Protein AF-A0A2N5SET5-F1 (afdb_monomer_lite)

Sequence (594 aa):
MPVSIKLNSRSKPVKSSQVTLEKFSSFDQVCVKDIHGFIQSTYRLHPSRQRLTTSDKKVLDDPKKTLSDYGLEETDEIVFKDLGPQISWRMVFLIEYFGPLLIHPLFYLSNPISNLVYGGPVAHSRVQTLAFGMVMIHFLKREIETIFVHRFSNATMPFRNIFKNSFHYWVLSGLLLAGPIYGHASSALKTQGSLLDSSLWLYSWSAVWAYAEVSNLLVHLHLRSLRPAGSKKRSLPIGGYGFSLVACPNYTFETLAWVSYTAMVGFHWSGCLFSAISFIQMAIWSAKKLKNYRVEFNSQFHSPNTLPSVVVTSRIPPSSSARPPPSSARQSSFSKSTFIHSLPRLTKTSNMASAFSSHNPTAHLKAQPDHEEHGCCGGHGGPPNVELPEPTPLDELITIHNLSIDPESQKVSLSSKVPSNQKPTDQKLLQDTLAIINDLSQYLVRAPFPHCPPPPQMIQNNPRSAQINAMKEEGNAAFKANDFNKAIDLYTVAANAASTRPLFEPSIWIREELSVILCNRAAAYSSAKMWVEALCDAEVVIQFKRNWSKGHFRKAKALQGLGRIDEAKDAALLGLEFEPDNADLQAAYRELQA

pLDDT: mean 78.46, std 22.67, range [22.64, 98.62]

Structure (mmCIF, N/CA/C/O backbone):
data_AF-A0A2N5SET5-F1
#
_entry.id   AF-A0A2N5SET5-F1
#
loop_
_atom_site.group_PDB
_atom_site.id
_atom_site.type_symbol
_atom_site.label_atom_id
_atom_site.label_alt_id
_atom_site.label_comp_id
_atom_site.label_asym_id
_atom_site.label_entity_id
_atom_site.label_seq_id
_atom_site.pdbx_PDB_ins_code
_atom_site.Cartn_x
_atom_site.Cartn_y
_atom_site.Cartn_z
_atom_site.occupancy
_atom_site.B_iso_or_equiv
_atom_site.auth_seq_id
_atom_site.auth_comp_id
_atom_site.auth_asym_id
_atom_site.auth_atom_id
_atom_site.pdbx_PDB_model_num
ATOM 1 N N . MET A 1 1 ? -43.097 18.875 15.665 1.00 59.66 1 MET A N 1
ATOM 2 C CA . MET A 1 1 ? -42.916 20.112 14.873 1.00 59.66 1 MET A CA 1
ATOM 3 C C . MET A 1 1 ? -41.839 19.840 13.832 1.00 59.66 1 MET A C 1
ATOM 5 O O . MET A 1 1 ? -41.012 18.977 14.109 1.00 59.66 1 MET A O 1
ATOM 9 N N . PRO A 1 2 ? -41.874 20.463 12.641 1.00 73.88 2 PRO A N 1
ATOM 10 C CA . PRO A 1 2 ? -40.786 20.324 11.675 1.00 73.88 2 PRO A CA 1
ATOM 11 C C . PRO A 1 2 ? -39.491 20.896 12.267 1.00 73.88 2 PRO A C 1
ATOM 13 O O . PRO A 1 2 ? -39.539 21.886 12.992 1.00 73.88 2 PRO A O 1
ATOM 16 N N . VAL A 1 3 ? -38.352 20.268 11.974 1.00 81.62 3 VAL A N 1
ATOM 17 C CA . VAL A 1 3 ? -37.048 20.681 12.519 1.00 81.62 3 VAL A CA 1
ATOM 18 C C . VAL A 1 3 ? -36.538 21.915 11.776 1.00 81.62 3 VAL A C 1
ATOM 20 O O . VAL A 1 3 ? -36.511 21.916 10.542 1.00 81.62 3 VAL A O 1
ATOM 23 N N . SER A 1 4 ? -36.089 22.943 12.498 1.00 82.44 4 SER A N 1
ATOM 24 C CA . SER A 1 4 ? -35.507 24.153 11.904 1.00 82.44 4 SER A CA 1
ATOM 25 C C . SER A 1 4 ? -34.022 24.288 12.239 1.00 82.44 4 SER A C 1
ATOM 27 O O . SER A 1 4 ? -33.629 24.207 13.392 1.00 82.44 4 SER A O 1
ATOM 29 N N . ILE A 1 5 ? -33.188 24.555 11.232 1.00 85.44 5 ILE A N 1
ATOM 30 C CA . ILE A 1 5 ? -31.725 24.634 11.360 1.00 85.44 5 ILE A CA 1
ATOM 31 C C . ILE A 1 5 ? -31.230 25.983 10.845 1.00 85.44 5 ILE A C 1
ATOM 33 O O . ILE A 1 5 ? -31.633 26.427 9.770 1.00 85.44 5 ILE A O 1
ATOM 37 N N . LYS A 1 6 ? -30.307 26.636 11.554 1.00 88.31 6 LYS A N 1
ATOM 38 C CA . LYS A 1 6 ? -29.672 27.868 11.062 1.00 88.31 6 LYS A CA 1
ATOM 39 C C . LYS A 1 6 ? -28.534 27.541 10.095 1.00 88.31 6 LYS A C 1
ATOM 41 O O . LYS A 1 6 ? -27.492 27.026 10.496 1.00 88.31 6 LYS A O 1
ATOM 46 N N . LEU A 1 7 ? -28.708 27.878 8.816 1.00 88.75 7 LEU A N 1
ATOM 47 C CA . LEU A 1 7 ? -27.670 27.739 7.795 1.00 88.75 7 LEU A CA 1
ATOM 48 C C . LEU A 1 7 ? -27.039 29.104 7.503 1.00 88.75 7 LEU A C 1
ATOM 50 O O . LEU A 1 7 ? -27.682 29.989 6.940 1.00 88.75 7 LEU A O 1
ATOM 54 N N . ASN A 1 8 ? -25.761 29.266 7.834 1.00 89.88 8 ASN A N 1
ATOM 55 C CA . ASN A 1 8 ? -24.993 30.479 7.582 1.00 89.88 8 ASN A CA 1
ATOM 56 C C . ASN A 1 8 ? -24.102 30.305 6.340 1.00 89.88 8 ASN A C 1
ATOM 58 O O . ASN A 1 8 ? -23.149 29.527 6.334 1.00 89.88 8 ASN A O 1
ATOM 62 N N . SER A 1 9 ? -24.400 31.012 5.254 1.00 88.06 9 SER A N 1
ATOM 63 C CA . SER A 1 9 ? -23.671 30.880 3.994 1.00 88.06 9 SER A CA 1
ATOM 64 C C . SER A 1 9 ? -22.531 31.889 3.868 1.00 88.06 9 SER A C 1
ATOM 66 O O . SER A 1 9 ? -22.730 33.098 3.947 1.00 88.06 9 SER A O 1
ATOM 68 N N . ARG A 1 10 ? -21.329 31.395 3.552 1.00 85.50 10 ARG A N 1
ATOM 69 C CA . ARG A 1 10 ? -20.157 32.218 3.200 1.00 85.50 10 ARG A CA 1
ATOM 70 C C . ARG A 1 10 ? -19.956 32.371 1.692 1.00 85.50 10 ARG A C 1
ATOM 72 O O . ARG A 1 10 ? -18.922 32.882 1.261 1.00 85.50 10 ARG A O 1
ATOM 79 N N . SER A 1 11 ? -20.855 31.849 0.857 1.00 83.75 11 SER A N 1
ATOM 80 C CA . SER A 1 11 ? -20.652 31.804 -0.597 1.00 83.75 11 SER A CA 1
ATOM 81 C C . SER A 1 11 ? -21.970 31.903 -1.358 1.00 83.75 11 SER A C 1
ATOM 83 O O . SER A 1 11 ? -22.915 31.170 -1.085 1.00 83.75 11 SER A O 1
ATOM 85 N N . LYS A 1 12 ? -22.017 32.777 -2.369 1.00 78.56 12 LYS A N 1
ATOM 86 C CA . LYS A 1 12 ? -23.136 32.821 -3.322 1.00 78.56 12 LYS A CA 1
ATOM 87 C C . LYS A 1 12 ? -23.170 31.512 -4.134 1.00 78.56 12 LYS A C 1
ATOM 89 O O . LYS A 1 12 ? -22.098 30.969 -4.401 1.00 78.56 12 LYS A O 1
ATOM 94 N N . PRO A 1 13 ? -24.349 31.009 -4.551 1.00 78.75 13 PRO A N 1
ATOM 95 C CA . PRO A 1 13 ? -25.681 31.632 -4.495 1.00 78.75 13 PRO A CA 1
ATOM 96 C C . PRO A 1 13 ? -26.489 31.375 -3.208 1.00 78.75 13 PRO A C 1
ATOM 98 O O . PRO A 1 13 ? -27.578 31.929 -3.069 1.00 78.75 13 PRO A O 1
ATOM 101 N N . VAL A 1 14 ? -25.993 30.555 -2.277 1.00 82.25 14 VAL A N 1
ATOM 102 C CA . VAL A 1 14 ? -26.731 30.200 -1.052 1.00 82.25 14 VAL A CA 1
ATOM 103 C C . VAL A 1 14 ? -26.799 31.414 -0.123 1.00 82.25 14 VAL A C 1
ATOM 105 O O . VAL A 1 14 ? -25.776 32.055 0.126 1.00 82.25 14 VAL A O 1
ATOM 108 N N . LYS A 1 15 ? -27.991 31.740 0.387 1.00 82.81 15 LYS A N 1
ATOM 109 C CA . LYS A 1 15 ? -28.208 32.835 1.348 1.00 82.81 15 LYS A CA 1
ATOM 110 C C . LYS A 1 15 ? -28.320 32.269 2.763 1.00 82.81 15 LYS A C 1
ATOM 112 O O . LYS A 1 15 ? -28.909 31.205 2.942 1.00 82.81 15 LYS A O 1
ATOM 117 N N . SER A 1 16 ? -27.782 32.984 3.752 1.00 84.19 16 SER A N 1
ATOM 118 C CA . SER A 1 16 ? -27.970 32.619 5.159 1.00 84.19 16 SER A CA 1
ATOM 119 C C . SER A 1 16 ? -29.455 32.678 5.510 1.00 84.19 16 SER A C 1
ATOM 121 O O . SER A 1 16 ? -30.106 33.686 5.239 1.00 84.19 16 SER A O 1
ATOM 123 N N . SER A 1 17 ? -30.004 31.584 6.029 1.00 81.88 17 SER A N 1
ATOM 124 C CA . SER A 1 17 ? -31.436 31.451 6.315 1.00 81.88 17 SER A CA 1
ATOM 125 C C . SER A 1 17 ? -31.704 30.32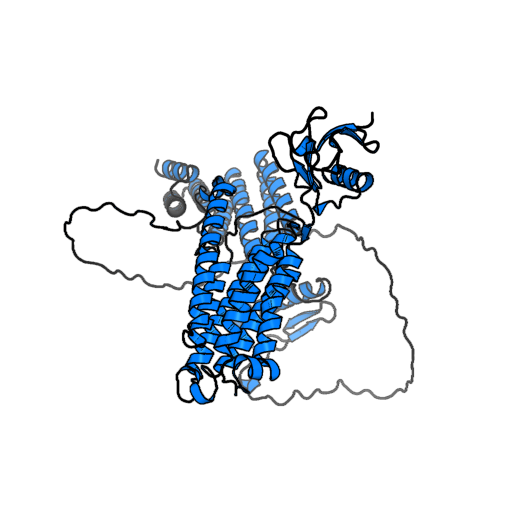4 7.312 1.00 81.88 17 SER A C 1
ATOM 127 O O . SER A 1 17 ? -30.873 29.431 7.499 1.00 81.88 17 SER A O 1
ATOM 129 N N . GLN A 1 18 ? -32.868 30.376 7.960 1.00 79.44 18 GLN A N 1
ATOM 130 C CA . GLN A 1 18 ? -33.381 29.266 8.755 1.00 79.44 18 GLN A CA 1
ATOM 131 C C . GLN A 1 18 ? -34.012 28.245 7.802 1.00 79.44 18 GLN A C 1
ATOM 133 O O . GLN A 1 18 ? -34.933 28.559 7.051 1.00 79.44 18 GLN A O 1
ATOM 138 N N . VAL A 1 19 ? -33.452 27.042 7.785 1.00 81.81 19 VAL A N 1
ATOM 139 C CA . VAL A 1 19 ? -33.847 25.933 6.922 1.00 81.81 19 VAL A CA 1
ATOM 140 C C . VAL A 1 19 ? -34.796 25.035 7.696 1.00 81.81 19 VAL A C 1
ATOM 142 O O . VAL A 1 19 ? -34.408 24.463 8.709 1.00 81.81 19 VAL A O 1
ATOM 145 N N . THR A 1 20 ? -36.020 24.884 7.204 1.00 81.19 20 THR A N 1
ATOM 146 C CA . THR A 1 20 ? -37.018 23.997 7.807 1.00 81.19 20 THR A CA 1
ATOM 147 C C . THR A 1 20 ? -37.046 22.674 7.055 1.00 81.19 20 THR A C 1
ATOM 149 O O . THR A 1 20 ? -37.269 22.640 5.845 1.00 81.19 20 THR A O 1
ATOM 152 N N . LEU A 1 21 ? -36.796 21.575 7.764 1.00 81.19 21 LEU A N 1
ATOM 153 C CA . LEU A 1 21 ? -36.813 20.223 7.222 1.00 81.19 21 LEU A CA 1
ATOM 154 C C . LEU A 1 21 ? -38.114 19.527 7.633 1.00 81.19 21 LEU A C 1
ATOM 156 O O . LEU A 1 21 ? -38.205 18.898 8.684 1.00 81.19 21 LEU A O 1
ATOM 160 N N . GLU A 1 22 ? -39.123 19.612 6.768 1.00 77.81 22 GLU A N 1
ATOM 161 C CA . GLU A 1 22 ? -40.480 19.098 7.026 1.00 77.81 22 GLU A CA 1
ATOM 162 C C . GLU A 1 22 ? -40.551 17.573 7.209 1.00 77.81 22 GLU A C 1
ATOM 164 O O . GLU A 1 22 ? -41.497 17.057 7.796 1.00 77.81 22 GLU A O 1
ATOM 169 N N . LYS A 1 23 ? -39.543 16.840 6.720 1.00 78.75 23 LYS A N 1
ATOM 170 C CA . LYS A 1 23 ? -39.494 15.370 6.768 1.00 78.75 23 LYS A CA 1
ATOM 171 C C . LYS A 1 23 ? -39.130 14.781 8.132 1.00 78.75 23 LYS A C 1
ATOM 173 O O . LYS A 1 23 ? -39.263 13.571 8.290 1.00 78.75 23 LYS A O 1
ATOM 178 N N . PHE A 1 24 ? -38.656 15.583 9.082 1.00 81.38 24 PHE A N 1
ATOM 179 C CA . PHE A 1 24 ? -38.140 15.080 10.356 1.00 81.38 24 PHE A CA 1
ATOM 180 C C . PHE A 1 24 ? -38.952 15.616 11.529 1.00 81.38 24 PHE A C 1
ATOM 182 O O . PHE A 1 24 ? -39.345 16.782 11.551 1.00 81.38 24 PHE A O 1
ATOM 189 N N . SER A 1 25 ? -39.196 14.743 12.506 1.00 75.75 25 SER A N 1
ATOM 190 C CA . SER A 1 25 ? -39.949 15.048 13.726 1.00 75.75 25 SER A CA 1
ATOM 191 C C . SER A 1 25 ? -39.055 15.355 14.932 1.00 75.75 25 SER A C 1
ATOM 193 O O . SER A 1 25 ? -39.554 15.899 15.914 1.00 75.75 25 SER A O 1
ATOM 195 N N . SER A 1 26 ? -37.757 15.036 14.853 1.00 80.62 26 SER A N 1
ATOM 196 C CA . SER A 1 26 ? -36.732 15.360 15.855 1.00 80.62 26 SER A CA 1
ATOM 197 C C . SER A 1 26 ? -35.397 15.707 15.185 1.00 80.62 26 SER A C 1
ATOM 199 O O . SER A 1 26 ? -35.046 15.116 14.159 1.00 80.62 26 SER A O 1
ATOM 201 N N . PHE A 1 27 ? -34.647 16.640 15.781 1.00 82.19 27 PHE A N 1
ATOM 202 C CA . PHE A 1 27 ? -33.316 17.062 15.329 1.00 82.19 27 PHE A CA 1
ATOM 203 C C . PHE A 1 27 ? -32.313 15.897 15.293 1.00 82.19 27 PHE A C 1
ATOM 205 O O . PHE A 1 27 ? -31.520 15.796 14.357 1.00 82.19 27 PHE A O 1
ATOM 212 N N . ASP A 1 28 ? -32.435 14.946 16.225 1.00 81.94 28 ASP A N 1
ATOM 213 C CA . ASP A 1 28 ? -31.559 13.769 16.324 1.00 81.94 28 ASP A CA 1
ATOM 214 C C . ASP A 1 28 ? -31.642 12.829 15.116 1.00 81.94 28 ASP A C 1
ATOM 216 O O . ASP A 1 28 ? -30.771 11.988 14.912 1.00 81.94 28 ASP A O 1
ATOM 220 N N . GLN A 1 29 ? -32.685 12.958 14.295 1.00 84.06 29 GLN A N 1
ATOM 221 C CA . GLN A 1 29 ? -32.872 12.140 13.096 1.00 84.06 29 GLN A CA 1
ATOM 222 C C . GLN A 1 29 ? -32.186 12.735 11.860 1.00 84.06 29 GLN A C 1
ATOM 224 O O . GLN A 1 29 ? -32.004 12.035 10.860 1.00 84.06 29 GLN A O 1
ATOM 229 N N . VAL A 1 30 ? -31.817 14.019 11.903 1.00 87.31 30 VAL A N 1
ATOM 230 C CA . VAL A 1 30 ? -31.273 14.727 10.744 1.00 87.31 30 VAL A CA 1
ATOM 231 C C . VAL A 1 30 ? -29.824 14.317 10.529 1.00 87.31 30 VAL A C 1
ATOM 233 O O . VAL A 1 30 ? -28.964 14.521 11.387 1.00 87.31 30 VAL A O 1
ATOM 236 N N . CYS A 1 31 ? -29.530 13.770 9.351 1.00 90.31 31 CYS A N 1
ATOM 237 C CA . CYS A 1 31 ? -28.175 13.418 8.951 1.00 90.31 31 CYS A CA 1
ATOM 238 C C . CYS A 1 31 ? -27.548 14.516 8.085 1.00 90.31 31 CYS A C 1
ATOM 240 O O . CYS A 1 31 ? -28.224 15.284 7.397 1.00 90.31 31 CYS A O 1
ATOM 242 N N . VAL A 1 32 ? -26.215 14.528 8.011 1.00 88.56 32 VAL A N 1
ATOM 243 C CA . VAL A 1 32 ? -25.470 15.474 7.157 1.00 88.56 32 VAL A CA 1
ATOM 244 C C . VAL A 1 32 ? -25.890 15.375 5.678 1.00 88.56 32 VAL A C 1
ATOM 246 O O . VAL A 1 32 ? -25.963 16.389 4.978 1.00 88.56 32 VAL A O 1
ATOM 249 N N . LYS A 1 33 ? -26.223 14.170 5.184 1.00 89.44 33 LYS A N 1
ATOM 250 C CA . LYS A 1 33 ? -26.731 13.967 3.811 1.00 89.44 33 LYS A CA 1
ATOM 251 C C . LYS A 1 33 ? -28.024 14.739 3.524 1.00 89.44 33 LYS A C 1
ATOM 253 O O . LYS A 1 33 ? -28.243 15.123 2.377 1.00 89.44 33 LYS A O 1
ATOM 258 N N . ASP A 1 34 ? -28.863 14.960 4.533 1.00 90.31 34 ASP A N 1
ATOM 259 C CA . ASP A 1 34 ? -30.185 15.557 4.354 1.00 90.31 34 ASP A CA 1
ATOM 260 C C . ASP A 1 34 ? -30.054 17.067 4.127 1.00 90.31 34 ASP A C 1
ATOM 262 O O . ASP A 1 34 ? -30.699 17.618 3.235 1.00 90.31 34 ASP A O 1
ATOM 266 N N . ILE A 1 35 ? -29.107 17.714 4.820 1.00 89.00 35 ILE A N 1
ATOM 267 C CA . ILE A 1 35 ? -28.719 19.109 4.552 1.00 89.00 35 ILE A CA 1
ATOM 268 C C . ILE A 1 35 ? -28.143 19.244 3.141 1.00 89.00 35 ILE A C 1
ATOM 270 O O . ILE A 1 35 ? -28.504 20.161 2.400 1.00 89.00 35 ILE A O 1
ATOM 274 N N . HIS A 1 36 ? -27.269 18.318 2.739 1.00 90.38 36 HIS A N 1
ATOM 275 C CA . HIS A 1 36 ? -26.720 18.324 1.384 1.00 90.38 36 HIS A CA 1
ATOM 276 C C . HIS A 1 36 ? -27.806 18.182 0.312 1.00 90.38 36 HIS A C 1
ATOM 278 O O . HIS A 1 36 ? -27.766 18.888 -0.703 1.00 90.38 36 HIS A O 1
ATOM 284 N N . GLY A 1 37 ? -28.779 17.299 0.556 1.00 89.50 37 GLY A N 1
ATOM 285 C CA . GLY A 1 37 ? -29.947 17.097 -0.294 1.00 89.50 37 GLY A CA 1
ATOM 286 C C . GLY A 1 37 ? -30.807 18.353 -0.402 1.00 89.50 37 GLY A C 1
ATOM 287 O O . GLY A 1 37 ? -31.140 18.755 -1.514 1.00 89.50 37 GLY A O 1
ATOM 288 N N . PHE A 1 38 ? -31.077 19.027 0.720 1.00 89.75 38 PHE A N 1
ATOM 289 C CA . PHE A 1 38 ? -31.809 20.295 0.738 1.00 89.75 38 PHE A CA 1
ATOM 290 C C . PHE A 1 38 ? -31.108 21.379 -0.094 1.00 89.75 38 PHE A C 1
ATOM 292 O O . PHE A 1 38 ? -31.720 22.022 -0.947 1.00 89.75 38 PHE A O 1
ATOM 299 N N . ILE A 1 39 ? -29.800 21.574 0.100 1.00 89.88 39 ILE A N 1
ATOM 300 C CA . ILE A 1 39 ? -29.045 22.583 -0.659 1.00 89.88 39 ILE A CA 1
ATOM 301 C C . ILE A 1 39 ? -29.024 22.227 -2.153 1.00 89.88 39 ILE A C 1
ATOM 303 O O . ILE A 1 39 ? -29.107 23.116 -3.006 1.00 89.88 39 ILE A O 1
ATOM 307 N N . GLN A 1 40 ? -28.951 20.936 -2.485 1.00 91.62 40 GLN A N 1
ATOM 308 C CA . GLN A 1 40 ? -29.001 20.468 -3.866 1.00 91.62 40 GLN A CA 1
ATOM 309 C C . GLN A 1 40 ? -30.360 20.741 -4.517 1.00 91.62 40 GLN A C 1
ATOM 311 O O . GLN A 1 40 ? -30.381 21.249 -5.637 1.00 91.62 40 GLN A O 1
ATOM 316 N N . SER A 1 41 ? -31.477 20.445 -3.847 1.00 89.44 41 SER A N 1
ATOM 317 C CA . SER A 1 41 ? -32.817 20.683 -4.398 1.00 89.44 41 SER A CA 1
ATOM 318 C C . SER A 1 41 ? -33.126 22.171 -4.542 1.00 89.44 41 SER A C 1
ATOM 320 O O . SER A 1 41 ? -33.662 22.591 -5.564 1.00 89.44 41 SER A O 1
ATOM 322 N N . THR A 1 42 ? -32.739 22.978 -3.552 1.00 89.31 42 THR A N 1
ATOM 323 C CA . THR A 1 42 ? -33.092 24.403 -3.486 1.00 89.31 42 THR A CA 1
ATOM 324 C C . THR A 1 42 ? -32.193 25.267 -4.369 1.00 89.31 42 THR A C 1
ATOM 326 O O . THR A 1 42 ? -32.676 26.139 -5.087 1.00 89.31 42 THR A O 1
ATOM 329 N N . TYR A 1 43 ? -30.878 25.022 -4.358 1.00 88.75 43 TYR A N 1
ATOM 330 C CA . TYR A 1 43 ? -29.892 25.870 -5.045 1.00 88.75 43 TYR A CA 1
ATOM 331 C C . TYR A 1 43 ? -29.241 25.206 -6.263 1.00 88.75 43 TYR A C 1
ATOM 333 O O . TYR A 1 43 ? -28.350 25.799 -6.873 1.00 88.75 43 TYR A O 1
ATOM 341 N N . ARG A 1 44 ? -29.652 23.980 -6.628 1.00 89.06 44 ARG A N 1
ATOM 342 C CA . ARG A 1 44 ? -29.082 23.189 -7.740 1.00 89.06 44 ARG A CA 1
ATOM 343 C C . ARG A 1 44 ? -27.564 22.990 -7.630 1.00 89.06 44 ARG A C 1
ATOM 345 O O . ARG A 1 44 ? -26.860 22.859 -8.631 1.00 89.06 44 ARG A O 1
ATOM 352 N N . LEU A 1 45 ? -27.040 22.963 -6.404 1.00 89.56 45 LEU A N 1
ATOM 353 C CA . LEU A 1 45 ? -25.618 22.758 -6.132 1.00 89.56 45 LEU A CA 1
ATOM 354 C C . LEU A 1 45 ? -25.339 21.289 -5.840 1.00 89.56 45 LEU A C 1
ATOM 356 O O . LEU A 1 45 ? -25.845 20.732 -4.873 1.00 89.56 45 LEU A O 1
ATOM 360 N N . HIS A 1 46 ? -24.487 20.663 -6.648 1.00 88.31 46 HIS A N 1
ATOM 361 C CA . HIS A 1 46 ? -24.115 19.264 -6.447 1.00 88.31 46 HIS A CA 1
ATOM 362 C C . HIS A 1 46 ? -23.419 19.050 -5.081 1.00 88.31 46 HIS A C 1
ATOM 364 O O . HIS A 1 46 ? -22.538 19.849 -4.747 1.00 88.31 46 HIS A O 1
ATOM 370 N N . PRO A 1 47 ? -23.721 17.974 -4.321 1.00 88.00 47 PRO A N 1
ATOM 371 C CA . PRO A 1 47 ? -23.181 17.737 -2.977 1.00 88.00 47 PRO A CA 1
ATOM 372 C C . PRO A 1 47 ? -21.657 17.804 -2.875 1.00 88.00 47 PRO A C 1
ATOM 374 O O . PRO A 1 47 ? -21.126 18.324 -1.903 1.00 88.00 47 PRO A O 1
ATOM 377 N N . SER A 1 48 ? -20.932 17.366 -3.908 1.00 85.69 48 SER A N 1
ATOM 378 C CA . SER A 1 48 ? -19.462 17.437 -3.923 1.00 85.69 48 SER A CA 1
ATOM 379 C C . SER A 1 48 ? -18.903 18.861 -3.823 1.00 85.69 48 SER A C 1
ATOM 381 O O . SER A 1 48 ? -17.788 19.037 -3.342 1.00 85.69 48 SER A O 1
ATOM 383 N N . ARG A 1 49 ? -19.655 19.882 -4.254 1.00 89.56 49 ARG A N 1
ATOM 384 C CA . ARG A 1 49 ? -19.258 21.296 -4.158 1.00 89.56 49 ARG A CA 1
ATOM 385 C C . ARG A 1 49 ? -19.529 21.900 -2.787 1.00 89.56 49 ARG A C 1
ATOM 387 O O . ARG A 1 49 ? -19.036 22.982 -2.486 1.00 89.56 49 ARG A O 1
ATOM 394 N N . GLN A 1 50 ? -20.341 21.233 -1.982 1.00 90.75 50 GLN A N 1
ATOM 395 C CA . GLN A 1 50 ? -20.842 21.766 -0.734 1.00 90.75 50 GLN A CA 1
ATOM 396 C C . GLN A 1 50 ? -19.891 21.391 0.403 1.00 90.75 50 GLN A C 1
ATOM 398 O O . GLN A 1 50 ? -19.585 20.218 0.606 1.00 90.75 50 GLN A O 1
ATOM 403 N N . ARG A 1 51 ? -19.439 22.378 1.177 1.00 89.94 51 ARG A N 1
ATOM 404 C CA . ARG A 1 51 ? -18.710 22.141 2.425 1.00 89.94 51 ARG A CA 1
ATOM 405 C C . ARG A 1 51 ? -19.512 22.678 3.596 1.00 89.94 51 ARG A C 1
ATOM 407 O O . ARG A 1 51 ? -19.770 23.878 3.652 1.00 89.94 51 ARG A O 1
ATOM 414 N N . LEU A 1 52 ? -19.842 21.785 4.522 1.00 90.38 52 LEU A N 1
ATOM 415 C CA . LEU A 1 52 ? -20.534 22.103 5.763 1.00 90.38 52 LEU A CA 1
ATOM 416 C C . LEU A 1 52 ? -19.546 22.037 6.930 1.00 90.38 52 LEU A C 1
ATOM 418 O O . LEU A 1 52 ? -18.757 21.093 7.050 1.00 90.38 52 LEU A O 1
ATOM 422 N N . THR A 1 53 ? -19.555 23.068 7.765 1.00 91.56 53 THR A N 1
ATOM 423 C CA . THR A 1 53 ? -18.716 23.161 8.963 1.00 91.56 53 THR A CA 1
ATOM 424 C C . THR A 1 53 ? -19.513 23.707 10.131 1.00 91.56 53 THR A C 1
ATOM 426 O O . THR A 1 53 ? -20.388 24.539 9.925 1.00 91.56 53 THR A O 1
ATOM 429 N N . THR A 1 54 ? -19.163 23.311 11.348 1.00 88.88 54 THR A N 1
ATOM 430 C CA . THR A 1 54 ? -19.647 23.981 12.561 1.00 88.88 54 THR A CA 1
ATOM 431 C C . THR A 1 54 ? -19.033 25.380 12.691 1.00 88.88 54 THR A C 1
ATOM 433 O O . THR A 1 54 ? -18.063 25.714 11.992 1.00 88.88 54 THR A O 1
ATOM 436 N N . SER A 1 55 ? -19.557 26.189 13.612 1.00 83.50 55 SER A N 1
ATOM 437 C CA . SER A 1 55 ? -18.991 27.489 14.007 1.00 83.50 55 SER A CA 1
ATOM 438 C C . SER A 1 55 ? -17.489 27.403 14.327 1.00 83.50 55 SER A C 1
ATOM 440 O O . SER A 1 55 ? -16.701 28.221 13.842 1.00 83.50 55 SER A O 1
ATOM 442 N N . ASP A 1 56 ? -17.068 26.323 14.994 1.00 83.06 56 ASP A N 1
ATOM 443 C CA . ASP A 1 56 ? -15.669 26.024 15.351 1.00 83.06 56 ASP A CA 1
ATOM 444 C C . ASP A 1 56 ? -14.819 25.485 14.189 1.00 83.06 56 ASP A C 1
ATOM 446 O O . ASP A 1 56 ? -13.696 25.015 14.375 1.00 83.06 56 ASP A O 1
ATOM 450 N N . LYS A 1 57 ? -15.336 25.538 12.956 1.00 82.62 57 LYS A N 1
ATOM 451 C CA . LYS A 1 57 ? -14.683 25.053 11.727 1.00 82.62 57 LYS A CA 1
ATOM 452 C C . LYS A 1 57 ? -14.470 23.531 11.685 1.00 82.62 57 LYS A C 1
ATOM 454 O O . LYS A 1 57 ? -13.746 23.054 10.801 1.00 82.62 57 LYS A O 1
ATOM 459 N N . LYS A 1 58 ? -15.117 22.755 12.563 1.00 86.56 58 LYS A N 1
ATOM 460 C CA . LYS A 1 58 ? -15.149 21.286 12.472 1.00 86.56 58 LYS A CA 1
ATOM 461 C C . LYS A 1 58 ? -15.949 20.895 11.230 1.00 86.56 58 LYS A C 1
ATOM 463 O O . LYS A 1 58 ? -17.027 21.429 10.991 1.00 86.56 58 LYS A O 1
ATOM 468 N N . VAL A 1 59 ? -15.399 20.018 10.394 1.00 85.88 59 VAL A N 1
ATOM 469 C CA . VAL A 1 59 ? -16.035 19.617 9.127 1.00 85.88 59 VAL A CA 1
ATOM 470 C C . VAL A 1 59 ? -17.063 18.519 9.387 1.00 85.88 59 VAL A C 1
ATOM 472 O O . VAL A 1 59 ? -16.755 17.555 10.082 1.00 85.88 59 VAL A O 1
ATOM 475 N N . LEU A 1 60 ? -18.252 18.662 8.798 1.00 86.25 60 LEU A N 1
ATOM 476 C CA . LEU A 1 60 ? -19.289 17.630 8.782 1.00 86.25 60 LEU A CA 1
ATOM 477 C C . LEU A 1 60 ? -19.049 16.730 7.561 1.00 86.25 60 LEU A C 1
ATOM 479 O O . LEU A 1 60 ? -19.402 17.078 6.436 1.00 86.25 60 LEU A O 1
ATOM 483 N N . ASP A 1 61 ? -18.331 15.629 7.760 1.00 79.19 61 ASP A N 1
ATOM 484 C CA . ASP A 1 61 ? -17.714 14.829 6.695 1.00 79.19 61 ASP A CA 1
ATOM 485 C C . ASP A 1 61 ? -18.320 13.430 6.497 1.00 79.19 61 ASP A C 1
ATOM 487 O O . ASP A 1 61 ? -18.066 12.795 5.460 1.00 79.19 61 ASP A O 1
ATOM 491 N N . ASP A 1 62 ? -19.110 12.945 7.454 1.00 81.69 62 ASP A N 1
ATOM 492 C CA . ASP A 1 62 ? -19.809 11.667 7.385 1.00 81.69 62 ASP A CA 1
ATOM 493 C C . ASP A 1 62 ? -21.288 11.887 7.021 1.00 81.69 62 ASP A C 1
ATOM 495 O O . ASP A 1 62 ? -22.052 12.402 7.837 1.00 81.69 62 ASP A O 1
ATOM 499 N N . PRO A 1 63 ? -21.725 11.490 5.810 1.00 83.19 63 PRO A N 1
ATOM 500 C CA . PRO A 1 63 ? -23.100 11.701 5.364 1.00 83.19 63 PRO A CA 1
ATOM 501 C C . PRO A 1 63 ? -24.136 10.922 6.188 1.00 83.19 63 PRO A C 1
ATOM 503 O O . PRO A 1 63 ? -25.318 11.261 6.126 1.00 83.19 63 PRO A O 1
ATOM 506 N N . LYS A 1 64 ? -23.725 9.867 6.906 1.00 84.44 64 LYS A N 1
ATOM 507 C CA . LYS A 1 64 ? -24.623 9.003 7.687 1.00 84.44 64 LYS A CA 1
ATOM 508 C C . LYS A 1 64 ? -24.739 9.409 9.153 1.00 84.44 64 LYS A C 1
ATOM 510 O O . LYS A 1 64 ? -25.667 8.943 9.802 1.00 84.44 64 LYS A O 1
ATOM 515 N N . LYS A 1 65 ? -23.811 10.220 9.665 1.00 87.12 65 LYS A N 1
ATOM 516 C CA . LYS A 1 65 ? -23.875 10.709 11.043 1.00 87.12 65 LYS A CA 1
ATOM 517 C C . LYS A 1 65 ? -24.973 11.748 11.197 1.00 87.12 65 LYS A C 1
ATOM 519 O O . LYS A 1 65 ? -25.198 12.559 10.288 1.00 87.12 65 LYS A O 1
ATOM 524 N N . THR A 1 66 ? -25.619 11.716 12.354 1.00 89.50 66 THR A N 1
ATOM 525 C CA . THR A 1 66 ? -26.613 12.715 12.739 1.00 89.50 66 THR A CA 1
ATOM 526 C C . THR A 1 66 ? -25.912 14.012 13.131 1.00 89.50 66 THR A C 1
ATOM 528 O O . THR A 1 66 ? -24.708 14.031 13.402 1.00 89.50 66 THR A O 1
ATOM 531 N N . LEU A 1 67 ? -26.634 15.128 13.137 1.00 87.06 67 LEU A N 1
ATOM 532 C CA . LEU A 1 67 ? -26.076 16.395 13.622 1.00 87.06 67 LEU A CA 1
ATOM 533 C C . LEU A 1 67 ? -25.734 16.316 15.118 1.00 87.06 67 LEU A C 1
ATOM 535 O O . LEU A 1 67 ? -24.678 16.804 15.527 1.00 87.06 67 LEU A O 1
ATOM 539 N N . SER A 1 68 ? -26.546 15.600 15.895 1.00 86.12 68 SER A N 1
ATOM 540 C CA . SER A 1 68 ? -26.314 15.340 17.318 1.00 86.12 68 SER A CA 1
ATOM 541 C C . SER A 1 68 ? -25.043 14.516 17.570 1.00 86.12 68 SER A C 1
ATOM 543 O O . SER A 1 68 ? -24.308 14.810 18.509 1.00 86.12 68 SER A O 1
ATOM 545 N N . ASP A 1 69 ? -24.678 13.572 16.686 1.00 85.88 69 ASP A N 1
ATOM 546 C CA . ASP A 1 69 ? -23.398 12.834 16.770 1.00 85.88 69 ASP A CA 1
ATOM 547 C C . ASP A 1 69 ? -22.169 13.757 16.670 1.00 85.88 69 ASP A C 1
ATOM 549 O O . ASP A 1 69 ? -21.057 13.397 17.079 1.00 85.88 69 ASP A O 1
ATOM 553 N N . TYR A 1 70 ? -22.333 14.940 16.068 1.00 83.31 70 TYR A N 1
ATOM 554 C CA . TYR A 1 70 ? -21.291 15.962 16.006 1.00 83.31 70 TYR A CA 1
ATOM 555 C C . TYR A 1 70 ? -21.272 16.887 17.228 1.00 83.31 70 TYR A C 1
ATOM 557 O O . TYR A 1 70 ? -20.301 17.647 17.347 1.00 83.31 70 TYR A O 1
ATOM 565 N N . GLY A 1 71 ? -22.255 16.757 18.126 1.00 84.44 71 GLY A N 1
ATOM 566 C CA . GLY A 1 71 ? -22.472 17.590 19.307 1.00 84.44 71 GLY A CA 1
ATOM 567 C C . GLY A 1 71 ? -23.197 18.899 19.002 1.00 84.44 71 GLY A C 1
ATOM 568 O O . GLY A 1 71 ? -22.930 19.878 19.684 1.00 84.44 71 GLY A O 1
ATOM 569 N N . LEU A 1 72 ? -24.008 18.941 17.938 1.00 86.81 72 LEU A N 1
ATOM 570 C CA . LEU A 1 72 ? -24.801 20.120 17.581 1.00 86.81 72 LEU A CA 1
ATOM 571 C C . LEU A 1 72 ? -26.182 20.062 18.232 1.00 86.81 72 LEU A C 1
ATOM 573 O O . LEU A 1 72 ? -26.782 18.991 18.302 1.00 86.81 72 LEU A O 1
ATOM 577 N N . GLU A 1 73 ? -26.693 21.224 18.619 1.00 86.00 73 GLU A N 1
ATOM 578 C CA . GLU A 1 73 ? -28.061 21.430 19.096 1.00 86.00 73 GLU A CA 1
ATOM 579 C C . GLU A 1 73 ? -28.890 22.231 18.074 1.00 86.00 73 GLU A C 1
ATOM 581 O O . GLU A 1 73 ? -28.358 22.831 17.137 1.00 86.00 73 GLU A O 1
ATOM 586 N N . GLU A 1 74 ? -30.216 22.278 18.240 1.00 82.94 74 GLU A N 1
ATOM 587 C CA . GLU A 1 74 ? -31.128 22.952 17.296 1.00 82.94 74 GLU A CA 1
ATOM 588 C C . GLU A 1 74 ? -30.855 24.466 17.159 1.00 82.94 74 GLU A C 1
ATOM 590 O O . GLU A 1 74 ? -31.128 25.078 16.124 1.00 82.94 74 GLU A O 1
ATOM 595 N N . THR A 1 75 ? -30.263 25.084 18.185 1.00 82.62 75 THR A N 1
ATOM 596 C CA . THR A 1 75 ? -29.898 26.506 18.180 1.00 82.62 75 THR A CA 1
ATOM 597 C C . THR A 1 75 ? -28.615 26.821 17.415 1.00 82.62 75 THR A C 1
ATOM 599 O O . THR A 1 75 ? -28.388 27.999 17.102 1.00 82.62 75 THR A O 1
ATOM 602 N N . ASP A 1 76 ? -27.795 25.808 17.119 1.00 86.75 76 ASP A N 1
ATOM 603 C CA . ASP A 1 76 ? -26.464 25.978 16.545 1.00 86.75 76 ASP A CA 1
ATOM 604 C C . ASP A 1 76 ? -26.489 26.334 15.056 1.00 86.75 76 ASP A C 1
ATOM 606 O O . ASP A 1 76 ? -27.387 25.977 14.288 1.00 86.75 76 ASP A O 1
ATOM 610 N N . GLU A 1 77 ? -25.447 27.050 14.629 1.00 89.00 77 GLU A N 1
ATOM 611 C CA . GLU A 1 77 ? -25.274 27.452 13.237 1.00 89.00 77 GLU A CA 1
ATOM 612 C C . GLU A 1 77 ? -24.384 26.480 12.460 1.00 89.00 77 GLU A C 1
ATOM 614 O O . GLU A 1 77 ? -23.247 26.176 12.834 1.00 89.00 77 GLU A O 1
ATOM 619 N N . ILE A 1 78 ? -24.871 26.069 11.290 1.00 91.25 78 ILE A N 1
ATOM 620 C CA . ILE A 1 78 ? -24.089 25.317 10.313 1.00 91.25 78 ILE A CA 1
ATOM 621 C C . ILE A 1 78 ? -23.613 26.273 9.229 1.00 91.25 78 ILE A C 1
ATOM 623 O O . ILE A 1 78 ? -24.397 26.934 8.551 1.00 91.25 78 ILE A O 1
ATOM 627 N N . VAL A 1 79 ? -22.301 26.325 9.026 1.00 91.44 79 VAL A N 1
ATOM 628 C CA . VAL A 1 79 ? -21.669 27.187 8.034 1.00 91.44 79 VAL A CA 1
ATOM 629 C C . VAL A 1 79 ? -21.517 26.449 6.706 1.00 91.44 79 VAL A C 1
ATOM 631 O O . VAL A 1 79 ? -20.848 25.418 6.627 1.00 91.44 79 VAL A O 1
ATOM 634 N N . PHE A 1 80 ? -22.070 27.025 5.641 1.00 91.88 80 PHE A N 1
ATOM 635 C CA . PHE A 1 80 ? -21.936 26.548 4.269 1.00 91.88 80 PHE A CA 1
ATOM 636 C C . PHE A 1 80 ? -20.865 27.323 3.488 1.00 91.88 80 PHE A C 1
ATOM 638 O O . PHE A 1 80 ? -20.788 28.555 3.536 1.00 91.88 80 PHE A O 1
ATOM 645 N N . LYS A 1 81 ? -20.068 26.598 2.696 1.00 90.44 81 LYS A N 1
ATOM 646 C CA . LYS A 1 81 ? -19.145 27.157 1.701 1.00 90.44 81 LYS A CA 1
ATOM 647 C C . LYS A 1 81 ? -19.232 26.382 0.386 1.00 90.44 81 LYS A C 1
ATOM 649 O O . LYS A 1 81 ? -19.126 25.157 0.385 1.00 90.44 81 LYS A O 1
ATOM 654 N N . ASP A 1 82 ? -19.326 27.104 -0.729 1.00 91.06 82 ASP A N 1
ATOM 655 C CA . ASP A 1 82 ? -19.188 26.526 -2.070 1.00 91.06 82 ASP A CA 1
ATOM 656 C C . ASP A 1 82 ? -17.700 26.400 -2.426 1.00 91.06 82 ASP A C 1
ATOM 658 O O . ASP A 1 82 ? -16.937 27.369 -2.377 1.00 91.06 82 ASP A O 1
ATOM 662 N N . LEU A 1 83 ? -17.269 25.184 -2.756 1.00 87.94 83 LEU A N 1
ATOM 663 C CA . LEU A 1 83 ? -15.897 24.868 -3.153 1.00 87.94 83 LEU A CA 1
ATOM 664 C C . LEU A 1 83 ? -15.623 25.151 -4.641 1.00 87.94 83 LEU A C 1
ATOM 666 O O . LEU A 1 83 ? -14.479 25.023 -5.081 1.00 87.94 83 LEU A O 1
ATOM 670 N N . GLY A 1 84 ? -16.646 25.522 -5.418 1.00 90.00 84 GLY A N 1
ATOM 671 C CA . GLY A 1 84 ? -16.566 25.666 -6.871 1.00 90.00 84 GLY A CA 1
ATOM 672 C C . GLY A 1 84 ? -16.484 24.311 -7.588 1.00 90.00 84 GLY A C 1
ATOM 673 O O . GLY A 1 84 ? -16.662 23.272 -6.951 1.00 90.00 84 GLY A O 1
ATOM 674 N N . PRO A 1 85 ? -16.216 24.284 -8.907 1.00 90.00 85 PRO A N 1
ATOM 675 C CA . PRO A 1 85 ? -16.135 23.047 -9.685 1.00 90.00 85 PRO A CA 1
ATOM 676 C C . PRO A 1 85 ? -15.166 22.029 -9.072 1.00 90.00 85 PRO A C 1
ATOM 678 O O . PRO A 1 85 ? -13.995 22.331 -8.823 1.00 90.00 85 PRO A O 1
ATOM 681 N N . GLN A 1 86 ? -15.671 20.821 -8.828 1.00 90.88 86 GLN A N 1
ATOM 682 C CA . GLN A 1 86 ? -14.935 19.721 -8.213 1.00 90.88 86 GLN A CA 1
ATOM 683 C C . GLN A 1 86 ? -14.774 18.564 -9.194 1.00 90.88 86 GLN A C 1
ATOM 685 O O . GLN A 1 86 ? -15.662 18.303 -10.002 1.00 90.88 86 GLN A O 1
ATOM 690 N N . ILE A 1 87 ? -13.678 17.828 -9.060 1.00 90.44 87 ILE A N 1
ATOM 691 C CA . ILE A 1 87 ? -13.409 16.590 -9.794 1.00 90.44 87 ILE A CA 1
ATOM 692 C C . ILE A 1 87 ? -13.020 15.488 -8.808 1.00 90.44 87 ILE A C 1
ATOM 694 O O . ILE A 1 87 ? -12.436 15.767 -7.759 1.00 90.44 87 ILE A O 1
ATOM 698 N N . SER A 1 88 ? -13.382 14.237 -9.100 1.00 89.69 88 SER A N 1
ATOM 699 C CA . SER A 1 88 ? -13.045 13.122 -8.212 1.00 89.69 88 SER A CA 1
A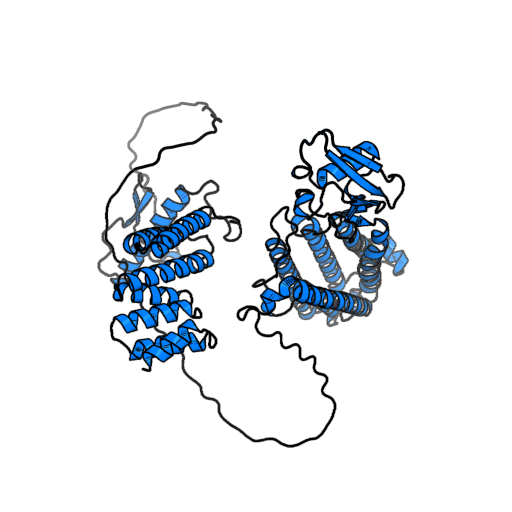TOM 700 C C . SER A 1 88 ? -11.549 12.824 -8.228 1.00 89.69 88 SER A C 1
ATOM 702 O O . SER A 1 88 ? -10.913 12.888 -9.278 1.00 89.69 88 SER A O 1
ATOM 704 N N . TRP A 1 89 ? -10.991 12.448 -7.073 1.00 87.94 89 TRP A N 1
ATOM 705 C CA . TRP A 1 89 ? -9.572 12.076 -6.981 1.00 87.94 89 TRP A CA 1
ATOM 706 C C . TRP A 1 89 ? -9.208 10.935 -7.926 1.00 87.94 89 TRP A C 1
ATOM 708 O O . TRP A 1 89 ? -8.141 10.964 -8.525 1.00 87.94 89 TRP A O 1
ATOM 718 N N . ARG A 1 90 ? -10.120 9.975 -8.117 1.00 90.56 90 ARG A N 1
ATOM 719 C CA . ARG A 1 90 ? -9.925 8.890 -9.080 1.00 90.56 90 ARG A CA 1
ATOM 720 C C . ARG A 1 90 ? -9.684 9.439 -10.487 1.00 90.56 90 ARG A C 1
ATOM 722 O O . ARG A 1 90 ? -8.682 9.092 -11.084 1.00 90.56 90 ARG A O 1
ATOM 729 N N . MET A 1 91 ? -10.557 10.321 -10.985 1.00 91.44 91 MET A N 1
ATOM 730 C CA . MET A 1 91 ? -10.404 10.910 -12.327 1.00 91.44 91 MET A CA 1
ATOM 731 C C . MET A 1 91 ? -9.142 11.756 -12.460 1.00 91.44 91 MET A C 1
ATOM 733 O O . MET A 1 91 ? -8.520 11.766 -13.512 1.00 91.44 91 MET A O 1
ATOM 737 N N . VAL A 1 92 ? -8.760 12.449 -11.392 1.00 91.62 92 VAL A N 1
ATOM 738 C CA . VAL A 1 92 ? -7.531 13.241 -11.355 1.00 91.62 92 VAL A CA 1
ATOM 739 C C . VAL A 1 92 ? -6.305 12.359 -11.579 1.00 91.62 92 VAL A C 1
ATOM 741 O O . VAL A 1 92 ? -5.521 12.655 -12.471 1.00 91.62 92 VAL A O 1
ATOM 744 N N . PHE A 1 93 ? -6.192 11.242 -10.857 1.00 91.31 93 PHE A N 1
ATOM 745 C CA . PHE A 1 93 ? -5.089 10.300 -11.052 1.00 91.31 93 PHE A CA 1
ATOM 746 C C . PHE A 1 93 ? -5.087 9.667 -12.448 1.00 91.31 93 PHE A C 1
ATOM 748 O O . PHE A 1 93 ? -4.015 9.578 -13.037 1.00 91.31 93 PHE A O 1
ATOM 755 N N . LEU A 1 94 ? -6.254 9.316 -13.012 1.00 94.50 94 LEU A N 1
ATOM 756 C CA . LEU A 1 94 ? -6.302 8.807 -14.392 1.00 94.50 94 LEU A CA 1
ATOM 757 C C . LEU A 1 94 ? -5.780 9.850 -15.397 1.00 94.50 94 LEU A C 1
ATOM 759 O O . LEU A 1 94 ? -5.016 9.541 -16.296 1.00 94.50 94 LEU A O 1
ATOM 763 N N . ILE A 1 95 ? -6.155 11.124 -15.251 1.00 94.44 95 ILE A N 1
ATOM 764 C CA . ILE A 1 95 ? -5.700 12.172 -16.183 1.00 94.44 95 ILE A CA 1
ATOM 765 C C . ILE A 1 95 ? -4.200 12.461 -16.009 1.00 94.44 95 ILE A C 1
ATOM 767 O O . ILE A 1 95 ? -3.489 12.719 -16.982 1.00 94.44 95 ILE A O 1
ATOM 771 N N . GLU A 1 96 ? -3.705 12.412 -14.775 1.00 93.19 96 GLU A N 1
ATOM 772 C CA . GLU A 1 96 ? -2.286 12.582 -14.467 1.00 93.19 96 GLU A CA 1
ATOM 773 C C . GLU A 1 96 ? -1.425 11.475 -15.100 1.00 93.19 96 GLU A C 1
ATOM 775 O O . GLU A 1 96 ? -0.416 11.786 -15.735 1.00 93.19 96 GLU A O 1
ATOM 780 N N . TYR A 1 97 ? -1.829 10.208 -14.964 1.00 94.69 97 TYR A N 1
ATOM 781 C CA . TYR A 1 97 ? -1.086 9.039 -15.453 1.00 94.69 97 TYR A CA 1
ATOM 782 C C . TYR A 1 97 ? -1.275 8.768 -16.950 1.00 94.69 97 TYR A C 1
ATOM 784 O O . TYR A 1 97 ? -0.366 8.235 -17.592 1.00 94.69 97 TYR A O 1
ATOM 792 N N . PHE A 1 98 ? -2.374 9.243 -17.538 1.00 95.50 98 PHE A N 1
ATOM 793 C CA . PHE A 1 98 ? -2.590 9.183 -18.979 1.00 95.50 98 PHE A CA 1
ATOM 794 C C . PHE A 1 98 ? -1.537 9.965 -19.780 1.00 95.50 98 PHE A C 1
ATOM 796 O O . PHE A 1 98 ? -1.209 9.583 -20.900 1.00 95.50 98 PHE A O 1
ATOM 803 N N . GLY A 1 99 ? -0.962 11.031 -19.213 1.00 95.50 99 GLY A N 1
ATOM 804 C CA . GLY A 1 99 ? 0.052 11.850 -19.886 1.00 95.50 99 GLY A CA 1
ATOM 805 C C . GLY A 1 99 ? 1.252 11.043 -20.384 1.00 95.50 99 GLY A C 1
ATOM 806 O O . GLY A 1 99 ? 1.486 10.999 -21.592 1.00 95.50 99 GLY A O 1
ATOM 807 N N . PRO A 1 100 ? 2.002 10.369 -19.497 1.00 95.56 100 PRO A N 1
ATOM 808 C CA . PRO A 1 100 ? 3.077 9.464 -19.900 1.00 95.56 100 PRO A CA 1
ATOM 809 C C . PRO A 1 100 ? 2.629 8.360 -20.871 1.00 95.56 100 PRO A C 1
ATOM 811 O O . PRO A 1 100 ? 3.327 8.103 -21.850 1.00 95.56 100 PRO A O 1
ATOM 814 N N . LEU A 1 101 ? 1.445 7.768 -20.662 1.00 96.69 101 LEU A N 1
ATOM 815 C CA . LEU A 1 101 ? 0.893 6.737 -21.555 1.00 96.69 101 LEU A CA 1
ATOM 816 C C . LEU A 1 101 ? 0.606 7.249 -22.970 1.00 96.69 101 LEU A C 1
ATOM 818 O O . LEU A 1 101 ? 0.606 6.459 -23.908 1.00 96.69 101 LEU A O 1
ATOM 822 N N . LEU A 1 102 ? 0.375 8.551 -23.135 1.00 96.00 102 LEU A N 1
ATOM 823 C CA . LEU A 1 102 ? 0.200 9.193 -24.433 1.00 96.00 102 LEU A CA 1
ATOM 824 C C . LEU A 1 102 ? 1.536 9.653 -25.031 1.00 96.00 102 LEU A C 1
ATOM 826 O O . LEU A 1 102 ? 1.814 9.423 -26.205 1.00 96.00 102 LEU A O 1
ATOM 830 N N . ILE A 1 103 ? 2.373 10.311 -24.228 1.00 95.88 103 ILE A N 1
ATOM 831 C CA . ILE A 1 103 ? 3.593 10.978 -24.697 1.00 95.88 103 ILE A CA 1
ATOM 832 C C . ILE A 1 103 ? 4.670 9.963 -25.091 1.00 95.88 103 ILE A C 1
ATOM 834 O O . ILE A 1 103 ? 5.304 10.130 -26.130 1.00 95.88 103 ILE A O 1
ATOM 838 N N . HIS A 1 104 ? 4.875 8.896 -24.315 1.00 96.12 104 HIS A N 1
ATOM 839 C CA . HIS A 1 104 ? 5.920 7.917 -24.626 1.00 96.12 104 HIS A CA 1
ATOM 840 C C . HIS A 1 104 ? 5.695 7.223 -25.981 1.00 96.12 104 HIS A C 1
ATOM 842 O O . HIS A 1 104 ? 6.635 7.200 -26.778 1.00 96.12 104 HIS A O 1
ATOM 848 N N . PRO A 1 105 ? 4.481 6.738 -26.318 1.00 95.31 105 PRO A N 1
ATOM 849 C CA . PRO A 1 105 ? 4.211 6.202 -27.650 1.00 95.31 105 PRO A CA 1
ATOM 850 C C . PRO A 1 105 ? 4.376 7.236 -28.762 1.00 95.31 105 PRO A C 1
ATOM 852 O O . PRO A 1 105 ? 4.880 6.894 -29.828 1.00 95.31 105 PRO A O 1
ATOM 855 N N . LEU A 1 106 ? 4.007 8.501 -28.526 1.00 93.69 106 LEU A N 1
ATOM 856 C CA . LEU A 1 106 ? 4.203 9.558 -29.520 1.00 93.69 106 LEU A CA 1
ATOM 857 C C . LEU A 1 106 ? 5.682 9.775 -29.846 1.00 93.69 106 LEU A C 1
ATOM 859 O O . LEU A 1 106 ? 6.008 9.972 -31.007 1.00 93.69 106 LEU A O 1
ATOM 863 N N . PHE A 1 107 ? 6.586 9.713 -28.872 1.00 93.44 107 PHE A N 1
ATOM 864 C CA . PHE A 1 107 ? 8.016 9.866 -29.149 1.00 93.44 107 PHE A CA 1
ATOM 865 C C . PHE A 1 107 ? 8.686 8.584 -29.666 1.00 93.44 107 PHE A C 1
ATOM 867 O O . PHE A 1 107 ? 9.619 8.681 -30.454 1.00 93.44 107 PHE A O 1
ATOM 874 N N . TYR A 1 108 ? 8.228 7.402 -29.241 1.00 93.19 108 TYR A N 1
ATOM 875 C CA . TYR A 1 108 ? 8.855 6.120 -29.590 1.00 93.19 108 TYR A CA 1
ATOM 876 C C . TYR A 1 108 ? 8.317 5.497 -30.893 1.00 93.19 108 TYR A C 1
ATOM 878 O O . TYR A 1 108 ? 9.054 4.834 -31.611 1.00 93.19 108 TYR A O 1
ATOM 886 N N . LEU A 1 109 ? 7.032 5.680 -31.220 1.00 90.25 109 LEU A N 1
ATOM 887 C CA . LEU A 1 109 ? 6.401 5.056 -32.396 1.00 90.25 109 LEU A CA 1
ATOM 888 C C . LEU A 1 109 ? 6.162 6.035 -33.554 1.00 90.25 109 LEU A C 1
ATOM 890 O O . LEU A 1 109 ? 5.969 5.605 -34.691 1.00 90.25 109 LEU A O 1
ATOM 894 N N . SER A 1 110 ? 6.117 7.345 -33.291 1.00 83.94 110 SER A N 1
ATOM 895 C CA . SER A 1 110 ? 5.705 8.329 -34.298 1.00 83.94 110 SER A CA 1
ATOM 896 C C . SER A 1 110 ? 6.891 8.881 -35.087 1.00 83.94 110 SER A C 1
ATOM 898 O O . SER A 1 110 ? 7.626 9.757 -34.622 1.00 83.94 110 SER A O 1
ATOM 900 N N . ASN A 1 111 ? 7.012 8.450 -36.344 1.00 74.75 111 ASN A N 1
ATOM 901 C CA . ASN A 1 111 ? 7.980 9.004 -37.295 1.00 74.75 111 ASN A CA 1
ATOM 902 C C . ASN A 1 111 ? 7.875 10.540 -37.460 1.00 74.75 111 ASN A C 1
ATOM 904 O O . ASN A 1 111 ? 8.918 11.190 -37.499 1.00 74.75 111 ASN A O 1
ATOM 908 N N . PRO A 1 112 ? 6.678 11.169 -37.501 1.00 82.50 112 PRO A N 1
ATOM 909 C CA . PRO A 1 112 ? 6.560 12.631 -37.531 1.00 82.50 112 PRO A CA 1
ATOM 910 C C . PRO A 1 112 ? 7.201 13.348 -36.336 1.00 82.50 112 PRO A C 1
ATOM 912 O O . PRO A 1 112 ? 7.856 14.370 -36.524 1.00 82.50 112 PRO A O 1
ATOM 915 N N . ILE A 1 113 ? 7.046 12.818 -35.117 1.00 84.31 113 ILE A N 1
ATOM 916 C CA . ILE A 1 113 ? 7.655 13.405 -33.913 1.00 84.31 113 ILE A CA 1
ATOM 917 C C . ILE A 1 113 ? 9.168 13.199 -33.937 1.00 84.31 113 ILE A C 1
ATOM 919 O O . ILE A 1 113 ? 9.908 14.138 -33.656 1.00 84.31 113 ILE A O 1
ATOM 923 N N . SER A 1 114 ? 9.630 12.014 -34.348 1.00 80.06 114 SER A N 1
ATOM 924 C CA . SER A 1 114 ? 11.058 11.742 -34.535 1.00 80.06 114 SER A CA 1
ATOM 925 C C . SER A 1 114 ? 11.691 12.718 -35.534 1.00 80.06 114 SER A C 1
ATOM 927 O O . SER A 1 114 ? 12.722 13.321 -35.248 1.00 80.06 114 SER A O 1
ATOM 929 N N . ASN A 1 115 ? 11.038 12.957 -36.674 1.00 83.31 115 ASN A N 1
ATOM 930 C CA . ASN A 1 115 ? 11.514 13.905 -37.682 1.00 83.31 115 ASN A CA 1
ATOM 931 C C . ASN A 1 115 ? 11.529 15.349 -37.166 1.00 83.31 115 ASN A C 1
ATOM 933 O O . ASN A 1 115 ? 12.489 16.073 -37.413 1.00 83.31 115 ASN A O 1
ATOM 937 N N . LEU A 1 116 ? 10.490 15.763 -36.435 1.00 88.12 116 LEU A N 1
ATOM 938 C CA . LEU A 1 116 ? 10.380 17.121 -35.905 1.00 88.12 116 LEU A CA 1
ATOM 939 C C . LEU A 1 116 ? 11.383 17.403 -34.778 1.00 88.12 116 LEU A C 1
ATOM 941 O O . LEU A 1 116 ? 11.963 18.483 -34.731 1.00 88.12 116 LEU A O 1
ATOM 945 N N . VAL A 1 117 ? 11.560 16.459 -33.852 1.00 87.81 117 VAL A N 1
ATOM 946 C CA . VAL A 1 117 ? 12.344 16.673 -32.626 1.00 87.81 117 VAL A CA 1
ATOM 947 C C . VAL A 1 117 ? 13.802 16.252 -32.797 1.00 87.81 117 VAL A C 1
ATOM 949 O O . VAL A 1 117 ? 14.691 16.899 -32.245 1.00 87.81 117 VAL A O 1
ATOM 952 N N . TYR A 1 118 ? 14.064 15.180 -33.547 1.00 88.38 118 TYR A N 1
ATOM 953 C CA . TYR A 1 118 ? 15.405 14.605 -33.701 1.00 88.38 118 TYR A CA 1
ATOM 954 C C . TYR A 1 118 ? 16.031 14.854 -35.074 1.00 88.38 118 TYR A C 1
ATOM 956 O O . TYR A 1 118 ? 17.210 14.562 -35.253 1.00 88.38 118 TYR A O 1
ATOM 964 N N . GLY A 1 119 ? 15.278 15.412 -36.028 1.00 85.69 119 GLY A N 1
ATOM 965 C CA . GLY A 1 119 ? 15.768 15.691 -37.380 1.00 85.69 119 GLY A CA 1
ATOM 966 C C . GLY A 1 119 ? 15.823 14.465 -38.296 1.00 85.69 119 GLY A C 1
ATOM 967 O O . GLY A 1 119 ? 16.435 14.533 -39.359 1.00 85.69 119 GLY A O 1
ATOM 968 N N . GLY A 1 120 ? 15.197 13.348 -37.910 1.00 86.50 120 GLY A N 1
ATOM 969 C CA . GLY A 1 120 ? 15.130 12.136 -38.724 1.00 86.50 120 GLY A CA 1
ATOM 970 C C . GLY A 1 120 ? 14.576 10.922 -37.969 1.00 86.50 120 GLY A C 1
ATOM 971 O O . GLY A 1 120 ? 14.282 11.015 -36.772 1.00 86.50 120 GLY A O 1
ATOM 972 N N . PRO A 1 121 ? 14.423 9.767 -38.643 1.00 87.12 121 PRO A N 1
ATOM 973 C CA . PRO A 1 121 ? 14.041 8.520 -37.991 1.00 87.12 121 PRO A CA 1
ATOM 974 C C . PRO A 1 121 ? 15.171 8.002 -37.088 1.00 87.12 121 PRO A C 1
ATOM 976 O O . PRO A 1 121 ? 16.343 7.989 -37.473 1.00 87.12 121 PRO A O 1
ATOM 979 N N . VAL A 1 122 ? 14.819 7.532 -35.890 1.00 88.44 122 VAL A N 1
ATOM 980 C CA . VAL A 1 122 ? 15.768 6.939 -34.938 1.00 88.44 122 VAL A CA 1
ATOM 981 C C . VAL A 1 122 ? 15.673 5.414 -34.985 1.00 88.44 122 VAL A C 1
ATOM 983 O O . VAL A 1 122 ? 14.616 4.835 -34.760 1.00 88.44 122 VAL A O 1
ATOM 986 N N . ALA A 1 123 ? 16.801 4.741 -35.220 1.00 90.31 123 ALA A N 1
ATOM 987 C CA . ALA A 1 123 ? 16.899 3.297 -35.027 1.00 90.31 123 ALA A CA 1
ATOM 988 C C . ALA A 1 123 ? 16.984 2.984 -33.524 1.00 90.31 123 ALA A C 1
ATOM 990 O O . ALA A 1 123 ? 18.036 3.172 -32.898 1.00 90.31 123 ALA A O 1
ATOM 991 N N . HIS A 1 124 ? 15.866 2.550 -32.940 1.00 92.62 124 HIS A N 1
ATOM 992 C CA . HIS A 1 124 ? 15.777 2.360 -31.498 1.00 92.62 124 HIS A CA 1
ATOM 993 C C . HIS A 1 124 ? 16.638 1.200 -30.983 1.00 92.62 124 HIS A C 1
ATOM 995 O O . HIS A 1 124 ? 16.648 0.106 -31.541 1.00 92.62 124 HIS A O 1
ATOM 1001 N N . SER A 1 125 ? 17.355 1.443 -29.887 1.00 94.62 125 SER A N 1
ATOM 1002 C CA . SER A 1 125 ? 18.175 0.439 -29.202 1.00 94.62 125 SER A CA 1
ATOM 1003 C C . SER A 1 125 ? 17.349 -0.474 -28.288 1.00 94.62 125 SER A C 1
ATOM 1005 O O . SER A 1 125 ? 16.185 -0.209 -27.959 1.00 94.62 125 SER A O 1
ATOM 1007 N N . ARG A 1 126 ? 17.983 -1.545 -27.791 1.00 94.44 126 ARG A N 1
ATOM 1008 C CA . ARG A 1 126 ? 17.403 -2.413 -26.752 1.00 94.44 126 ARG A CA 1
ATOM 1009 C C . ARG A 1 126 ? 17.089 -1.637 -25.473 1.00 94.44 126 ARG A C 1
ATOM 1011 O O . ARG A 1 126 ? 16.022 -1.840 -24.901 1.00 94.44 126 ARG A O 1
ATOM 1018 N N . VAL A 1 127 ? 17.965 -0.717 -25.058 1.00 95.56 127 VAL A N 1
ATOM 1019 C CA . VAL A 1 127 ? 17.735 0.114 -23.866 1.00 95.56 127 VAL A CA 1
ATOM 1020 C C . VAL A 1 127 ? 16.535 1.045 -24.044 1.00 95.56 127 VAL A C 1
ATOM 1022 O O . VAL A 1 127 ? 15.720 1.147 -23.134 1.00 95.56 127 VAL A O 1
ATOM 1025 N N . GLN A 1 128 ? 16.355 1.649 -25.225 1.00 95.31 128 GLN A N 1
ATOM 1026 C CA . GLN A 1 128 ? 15.182 2.482 -25.528 1.00 95.31 128 GLN A CA 1
ATOM 1027 C C . GLN A 1 128 ? 13.889 1.664 -25.527 1.00 95.31 128 GLN A C 1
ATOM 1029 O O . GLN A 1 128 ? 12.883 2.094 -24.967 1.00 95.31 128 GLN A O 1
ATOM 1034 N N . THR A 1 129 ? 13.935 0.461 -26.098 1.00 95.81 129 THR A N 1
ATOM 1035 C CA . THR A 1 129 ? 12.794 -0.463 -26.149 1.00 95.81 129 THR A CA 1
ATOM 1036 C C . THR A 1 129 ? 12.379 -0.926 -24.751 1.00 95.81 129 THR A C 1
ATOM 1038 O O . THR A 1 129 ? 11.198 -0.885 -24.406 1.00 95.81 129 THR A O 1
ATOM 1041 N N . LEU A 1 130 ? 13.344 -1.305 -23.907 1.00 96.94 130 LEU A N 1
ATOM 1042 C CA . LEU A 1 130 ? 13.080 -1.669 -22.514 1.00 96.94 130 LEU A CA 1
ATOM 1043 C C . LEU A 1 130 ? 12.595 -0.471 -21.697 1.00 96.94 130 LEU A C 1
ATOM 1045 O O . LEU A 1 130 ? 11.641 -0.606 -20.937 1.00 96.94 130 LEU A O 1
ATOM 1049 N N . ALA A 1 131 ? 13.191 0.708 -21.890 1.00 97.12 131 ALA A N 1
ATOM 1050 C CA . ALA A 1 131 ? 12.772 1.930 -21.212 1.00 97.12 131 ALA A CA 1
ATOM 1051 C C . ALA A 1 131 ? 11.318 2.289 -21.544 1.00 97.12 131 ALA A C 1
ATOM 1053 O O . ALA A 1 131 ? 10.534 2.595 -20.648 1.00 97.12 131 ALA A O 1
ATOM 1054 N N . PHE A 1 132 ? 10.938 2.195 -22.821 1.00 97.75 132 PHE A N 1
ATOM 1055 C CA . PHE A 1 132 ? 9.553 2.328 -23.261 1.00 97.75 132 PHE A CA 1
ATOM 1056 C C . PHE A 1 132 ? 8.637 1.312 -22.578 1.00 97.75 132 PHE A C 1
ATOM 1058 O O . PHE A 1 132 ? 7.679 1.712 -21.917 1.00 97.75 132 PHE A O 1
ATOM 1065 N N . GLY A 1 133 ? 8.963 0.020 -22.652 1.00 97.81 133 GLY A N 1
ATOM 1066 C CA . GLY A 1 133 ? 8.166 -1.029 -22.015 1.00 97.81 133 GLY A CA 1
ATOM 1067 C C . GLY A 1 133 ? 7.971 -0.806 -20.511 1.00 97.81 133 GLY A C 1
ATOM 1068 O O . GLY A 1 133 ? 6.846 -0.884 -20.024 1.00 97.81 133 GLY A O 1
ATOM 1069 N N . MET A 1 134 ? 9.035 -0.462 -19.781 1.00 98.06 134 MET A N 1
ATOM 1070 C CA . MET A 1 134 ? 8.978 -0.200 -18.339 1.00 98.06 134 MET A CA 1
ATOM 1071 C C . MET A 1 134 ? 8.055 0.961 -17.993 1.00 98.06 134 MET A C 1
ATOM 1073 O O . MET A 1 134 ? 7.198 0.816 -17.126 1.00 98.06 134 MET A O 1
ATOM 1077 N N . VAL A 1 135 ? 8.194 2.101 -18.673 1.00 97.69 135 VAL A N 1
ATOM 1078 C CA . VAL A 1 135 ? 7.349 3.269 -18.395 1.00 97.69 135 VAL A CA 1
ATOM 1079 C C . VAL A 1 135 ? 5.885 2.965 -18.715 1.00 97.69 135 VAL A C 1
ATOM 1081 O O . VAL A 1 135 ? 5.004 3.279 -17.914 1.00 97.69 135 VAL A O 1
ATOM 1084 N N . MET A 1 136 ? 5.614 2.288 -19.833 1.00 97.88 136 MET A N 1
ATOM 1085 C CA . MET A 1 136 ? 4.253 1.890 -20.195 1.00 97.88 136 MET A CA 1
ATOM 1086 C C . MET A 1 136 ? 3.642 0.940 -19.161 1.00 97.88 136 MET A C 1
ATOM 1088 O O . MET A 1 136 ? 2.517 1.164 -18.717 1.00 97.88 136 MET A O 1
ATOM 1092 N N . ILE A 1 137 ? 4.384 -0.084 -18.728 1.00 98.31 137 ILE A N 1
ATOM 1093 C CA . ILE A 1 137 ? 3.927 -1.036 -17.707 1.00 98.31 137 ILE A CA 1
ATOM 1094 C C . ILE A 1 137 ? 3.714 -0.329 -16.365 1.00 98.31 137 ILE A C 1
ATOM 1096 O O . ILE A 1 137 ? 2.689 -0.562 -15.723 1.00 98.31 137 ILE A O 1
ATOM 1100 N N . HIS A 1 138 ? 4.634 0.554 -15.960 1.00 97.94 138 HIS A N 1
ATOM 1101 C CA . HIS A 1 138 ? 4.509 1.350 -14.741 1.00 97.94 138 HIS A CA 1
ATOM 1102 C C . HIS A 1 138 ? 3.189 2.121 -14.733 1.00 97.94 138 HIS A C 1
ATOM 1104 O O . HIS A 1 138 ? 2.353 1.921 -13.853 1.00 97.94 138 HIS A O 1
ATOM 1110 N N . PHE A 1 139 ? 2.959 2.978 -15.731 1.00 97.06 139 PHE A N 1
ATOM 1111 C CA . PHE A 1 139 ? 1.772 3.829 -15.734 1.00 97.06 139 PHE A CA 1
ATOM 1112 C C . PHE A 1 139 ? 0.487 3.043 -15.982 1.00 97.06 139 PHE A C 1
ATOM 1114 O O . PHE A 1 139 ? -0.520 3.344 -15.348 1.00 97.06 139 PHE A O 1
ATOM 1121 N N . LEU A 1 140 ? 0.513 1.974 -16.784 1.00 97.44 140 LEU A N 1
ATOM 1122 C CA . LEU A 1 140 ? -0.650 1.101 -16.945 1.00 97.44 140 LEU A CA 1
ATOM 1123 C C . LEU A 1 140 ? -1.028 0.425 -15.621 1.00 97.44 140 LEU A C 1
ATOM 1125 O O . LEU A 1 140 ? -2.200 0.398 -15.246 1.00 97.44 140 LEU A O 1
ATOM 1129 N N . LYS A 1 141 ? -0.038 -0.059 -14.862 1.00 96.88 141 LYS A N 1
ATOM 1130 C CA . LYS A 1 141 ? -0.255 -0.549 -13.498 1.00 96.88 141 LYS A CA 1
ATOM 1131 C C . LYS A 1 141 ? -0.864 0.552 -12.623 1.00 96.88 141 LYS A C 1
ATOM 1133 O O . LYS A 1 141 ? -1.833 0.278 -11.918 1.00 96.88 141 LYS A O 1
ATOM 1138 N N . ARG A 1 142 ? -0.344 1.786 -12.656 1.00 95.62 142 ARG A N 1
ATOM 1139 C CA . ARG A 1 142 ? -0.878 2.914 -11.863 1.00 95.62 142 ARG A CA 1
ATOM 1140 C C . ARG A 1 142 ? -2.341 3.233 -12.199 1.00 95.62 142 ARG A C 1
ATOM 1142 O O . ARG A 1 142 ? -3.120 3.487 -11.278 1.00 95.62 142 ARG A O 1
ATOM 1149 N N . GLU A 1 143 ? -2.736 3.165 -13.470 1.00 95.38 143 GLU A N 1
ATOM 1150 C CA . GLU A 1 143 ? -4.133 3.313 -13.913 1.00 95.38 143 GLU A CA 1
ATOM 1151 C C . GLU A 1 143 ? -5.026 2.201 -13.343 1.00 95.38 143 GLU A C 1
ATOM 1153 O O . GLU A 1 143 ? -6.042 2.464 -12.694 1.00 95.38 143 GLU A O 1
ATOM 1158 N N . ILE A 1 144 ? -4.606 0.942 -13.502 1.00 95.94 144 ILE A N 1
ATOM 1159 C CA . ILE A 1 144 ? -5.332 -0.230 -12.989 1.00 95.94 144 ILE A CA 1
ATOM 1160 C C . ILE A 1 144 ? -5.474 -0.147 -11.463 1.00 95.94 144 ILE A C 1
ATOM 1162 O O . ILE A 1 144 ? -6.564 -0.338 -10.918 1.00 95.94 144 ILE A O 1
ATOM 1166 N N . GLU A 1 145 ? -4.404 0.197 -10.748 1.00 94.44 145 GLU A N 1
ATOM 1167 C CA . GLU A 1 145 ? -4.451 0.397 -9.301 1.00 94.44 145 GLU A CA 1
ATOM 1168 C C . GLU A 1 145 ? -5.421 1.513 -8.900 1.00 94.44 145 GLU A C 1
ATOM 1170 O O . GLU A 1 145 ? -6.169 1.361 -7.932 1.00 94.44 145 GLU A O 1
ATOM 1175 N N . THR A 1 146 ? -5.447 2.617 -9.644 1.00 93.06 146 THR A N 1
ATOM 1176 C CA . THR A 1 146 ? -6.344 3.752 -9.388 1.00 93.06 146 THR A CA 1
ATOM 1177 C C . THR A 1 146 ? -7.814 3.347 -9.525 1.00 93.06 146 THR A C 1
ATOM 1179 O O . THR A 1 146 ? -8.663 3.815 -8.758 1.00 93.06 146 THR A O 1
ATOM 1182 N N . ILE A 1 147 ? -8.129 2.456 -10.469 1.00 91.75 147 ILE A N 1
ATOM 1183 C CA . ILE A 1 147 ? -9.493 1.975 -10.715 1.00 91.75 147 ILE A CA 1
ATOM 1184 C C . ILE A 1 147 ? -9.908 0.912 -9.688 1.00 91.75 147 ILE A C 1
ATOM 1186 O O . ILE A 1 147 ? -11.014 0.992 -9.147 1.00 91.75 147 ILE A O 1
ATOM 1190 N N . PHE A 1 148 ? -9.042 -0.068 -9.409 1.00 91.88 148 PHE A N 1
ATOM 1191 C CA . PHE A 1 148 ? -9.426 -1.299 -8.703 1.00 91.88 148 PHE A CA 1
ATOM 1192 C C . PHE A 1 148 ? -8.877 -1.424 -7.270 1.00 91.88 148 PHE A C 1
ATOM 1194 O O . PHE A 1 148 ? -9.481 -2.098 -6.419 1.00 91.88 148 PHE A O 1
ATOM 1201 N N . VAL A 1 149 ? -7.747 -0.778 -6.971 1.00 90.75 149 VAL A N 1
ATOM 1202 C CA . VAL A 1 149 ? -7.005 -0.951 -5.710 1.00 90.75 149 VAL A CA 1
ATOM 1203 C C . VAL A 1 149 ? -7.202 0.236 -4.767 1.00 90.75 149 VAL A C 1
ATOM 1205 O O . VAL A 1 149 ? -7.548 0.036 -3.600 1.00 90.75 149 VAL A O 1
ATOM 1208 N N . HIS A 1 150 ? -6.996 1.469 -5.231 1.00 88.44 150 HIS A N 1
ATOM 1209 C CA . HIS A 1 150 ? -6.945 2.649 -4.366 1.00 88.44 150 HIS A CA 1
ATOM 1210 C C . HIS A 1 150 ? -8.323 3.030 -3.802 1.00 88.44 150 HIS A C 1
ATOM 1212 O O . HIS A 1 150 ? -9.329 3.099 -4.504 1.00 88.44 150 HIS A O 1
ATOM 1218 N N . ARG A 1 151 ? -8.361 3.333 -2.496 1.00 82.25 151 ARG A N 1
ATOM 1219 C CA . ARG A 1 151 ? -9.546 3.846 -1.783 1.00 82.25 151 ARG A CA 1
ATOM 1220 C C . ARG A 1 151 ? -9.258 5.253 -1.265 1.00 82.25 151 ARG A C 1
ATOM 1222 O O . ARG A 1 151 ? -8.508 5.406 -0.299 1.00 82.25 151 ARG A O 1
ATOM 1229 N N . PHE A 1 152 ? -9.825 6.277 -1.903 1.00 77.38 152 PHE A N 1
ATOM 1230 C CA . PHE A 1 152 ? -9.576 7.686 -1.571 1.00 77.38 152 PHE A CA 1
ATOM 1231 C C . PHE A 1 152 ? -10.389 8.143 -0.351 1.00 77.38 152 PHE A C 1
ATOM 1233 O O . PHE A 1 152 ? -11.574 7.848 -0.239 1.00 77.38 152 PHE A O 1
ATOM 1240 N N . SER A 1 153 ? -9.751 8.872 0.572 1.00 65.94 153 SER A N 1
ATOM 1241 C CA . SER A 1 153 ? -10.407 9.400 1.781 1.00 65.94 153 SER A CA 1
ATOM 1242 C C . SER A 1 153 ? -11.248 10.648 1.499 1.00 65.94 153 SER A C 1
ATOM 1244 O O . SER A 1 153 ? -12.302 10.840 2.100 1.00 65.94 153 SER A O 1
ATOM 1246 N N . ASN A 1 154 ? -10.793 11.477 0.559 1.00 71.00 154 ASN A N 1
ATOM 1247 C CA . ASN A 1 154 ? -11.552 12.602 0.029 1.00 71.00 154 ASN A CA 1
ATOM 1248 C C . ASN A 1 154 ? -12.211 12.173 -1.279 1.00 71.00 154 ASN A C 1
ATOM 1250 O O . ASN A 1 154 ? -11.564 11.550 -2.117 1.00 71.00 154 ASN A O 1
ATOM 1254 N N . ALA A 1 155 ? -13.481 12.530 -1.469 1.00 70.44 155 ALA A N 1
ATOM 1255 C CA . ALA A 1 155 ? -14.193 12.198 -2.699 1.00 70.44 155 ALA A CA 1
ATOM 1256 C C . ALA A 1 155 ? -13.689 13.035 -3.887 1.00 70.44 155 ALA A C 1
ATOM 1258 O O . ALA A 1 155 ? -13.525 12.511 -4.989 1.00 70.44 155 ALA A O 1
ATOM 1259 N N . THR A 1 156 ? -13.401 14.322 -3.660 1.00 87.19 156 THR A N 1
ATOM 1260 C CA . THR A 1 156 ? -13.082 15.280 -4.727 1.00 87.19 156 THR A CA 1
ATOM 1261 C C . THR A 1 156 ? -11.990 16.288 -4.357 1.00 87.19 156 THR A C 1
ATOM 1263 O O . THR A 1 156 ? -11.591 16.405 -3.194 1.00 87.19 156 THR A O 1
ATOM 1266 N N . MET A 1 157 ? -11.513 17.019 -5.367 1.00 86.31 157 MET A N 1
ATOM 1267 C CA . MET A 1 157 ? -10.650 18.193 -5.246 1.00 86.31 157 MET A CA 1
ATOM 1268 C C . MET A 1 157 ? -11.079 19.322 -6.206 1.00 86.31 157 MET A C 1
ATOM 1270 O O . MET A 1 157 ? -11.792 19.049 -7.178 1.00 86.31 157 MET A O 1
ATOM 1274 N N . PRO A 1 158 ? -10.617 20.574 -5.997 1.00 89.81 158 PRO A N 1
ATOM 1275 C CA . PRO A 1 158 ? -10.887 21.681 -6.914 1.00 89.81 158 PRO A CA 1
ATOM 1276 C C . PRO A 1 158 ? -10.347 21.420 -8.322 1.00 89.81 158 PRO A C 1
ATOM 1278 O O . PRO A 1 158 ? -9.173 21.090 -8.485 1.00 89.81 158 PRO A O 1
ATOM 1281 N N . PHE A 1 159 ? -11.181 21.642 -9.343 1.00 89.38 159 PHE A N 1
ATOM 1282 C CA . PHE A 1 159 ? -10.861 21.322 -10.739 1.00 89.38 159 PHE A CA 1
ATOM 1283 C C . PHE A 1 159 ? -9.553 21.955 -11.232 1.00 89.38 159 PHE A C 1
ATOM 1285 O O . PHE A 1 159 ? -8.742 21.278 -11.849 1.00 89.38 159 PHE A O 1
ATOM 1292 N N . ARG A 1 160 ? -9.281 23.225 -10.895 1.00 88.44 160 ARG A N 1
ATOM 1293 C CA . ARG A 1 160 ? -8.066 23.940 -11.341 1.00 88.44 160 ARG A CA 1
ATOM 1294 C C . ARG A 1 160 ? -6.754 23.263 -10.930 1.00 88.44 160 ARG A C 1
ATOM 1296 O O . ARG A 1 160 ? -5.743 23.464 -11.595 1.00 88.44 160 ARG A O 1
ATOM 1303 N N . ASN A 1 161 ? -6.759 22.452 -9.871 1.00 87.50 161 ASN A N 1
ATOM 1304 C CA . ASN A 1 161 ? -5.558 21.746 -9.431 1.00 87.50 161 ASN A CA 1
ATOM 1305 C C . ASN A 1 161 ? -5.121 20.654 -10.421 1.00 87.50 161 ASN A C 1
ATOM 1307 O O . ASN A 1 161 ? -3.973 20.224 -10.352 1.00 87.50 161 ASN A O 1
ATOM 1311 N N . ILE A 1 162 ? -5.988 20.240 -11.354 1.00 89.56 162 ILE A N 1
ATOM 1312 C CA . ILE A 1 162 ? -5.657 19.220 -12.351 1.00 89.56 162 ILE A CA 1
ATOM 1313 C C . ILE A 1 162 ? -4.449 19.617 -13.196 1.00 89.56 162 ILE A C 1
ATOM 1315 O O . ILE A 1 162 ? -3.561 18.800 -13.403 1.00 89.56 162 ILE A O 1
ATOM 1319 N N . PHE A 1 163 ? -4.360 20.884 -13.609 1.00 87.62 163 PHE A N 1
ATOM 1320 C CA . PHE A 1 163 ? -3.256 21.379 -14.429 1.00 87.62 163 PHE A CA 1
ATOM 1321 C C . PHE A 1 163 ? -1.935 21.339 -13.664 1.00 87.62 163 PHE A C 1
ATOM 1323 O O . PHE A 1 163 ? -0.917 20.909 -14.198 1.00 87.62 163 PHE A O 1
ATOM 1330 N N . LYS A 1 164 ? -1.963 21.729 -12.383 1.00 83.31 164 LYS A N 1
ATOM 1331 C CA . LYS A 1 164 ? -0.779 21.707 -11.522 1.00 83.31 164 LYS A CA 1
ATOM 1332 C C . LYS A 1 164 ? -0.277 20.284 -11.293 1.00 83.31 164 LYS A C 1
ATOM 1334 O O . LYS A 1 164 ? 0.926 20.056 -11.356 1.00 83.31 164 LYS A O 1
ATOM 1339 N N . ASN A 1 165 ? -1.177 19.344 -11.017 1.00 82.44 165 ASN A N 1
ATOM 1340 C CA . ASN A 1 165 ? -0.764 17.969 -10.776 1.00 82.44 165 ASN A CA 1
ATOM 1341 C C . ASN A 1 165 ? -0.322 17.273 -12.071 1.00 82.44 165 ASN A C 1
ATOM 1343 O O . ASN A 1 165 ? 0.702 16.593 -12.082 1.00 82.44 165 ASN A O 1
ATOM 1347 N N . SER A 1 166 ? -1.047 17.499 -13.170 1.00 88.75 166 SER A N 1
ATOM 1348 C CA . SER A 1 166 ? -0.728 16.918 -14.478 1.00 88.75 166 SER A CA 1
ATOM 1349 C C . SER A 1 166 ? 0.613 17.420 -14.997 1.00 88.75 166 SER A C 1
ATOM 1351 O O . SER A 1 166 ? 1.347 16.641 -15.586 1.00 88.75 166 SER A O 1
ATOM 1353 N N . PHE A 1 167 ? 0.997 18.672 -14.715 1.00 86.44 167 PHE A N 1
ATOM 1354 C CA . PHE A 1 167 ? 2.304 19.206 -15.110 1.00 86.44 167 PHE A CA 1
ATOM 1355 C C . PHE A 1 167 ? 3.467 18.310 -14.660 1.00 86.44 167 PHE A C 1
ATOM 1357 O O . PHE A 1 167 ? 4.373 18.049 -15.445 1.00 86.44 167 PHE A O 1
ATOM 1364 N N . HIS A 1 168 ? 3.426 17.789 -13.429 1.00 79.06 168 HIS A N 1
ATOM 1365 C CA . HIS A 1 168 ? 4.485 16.919 -12.914 1.00 79.06 168 HIS A CA 1
ATOM 1366 C C . HIS A 1 168 ? 4.649 15.659 -13.776 1.00 79.06 168 HIS A C 1
ATOM 1368 O O . HIS A 1 168 ? 5.752 15.359 -14.221 1.00 79.06 168 HIS A O 1
ATOM 1374 N N . TYR A 1 169 ? 3.555 14.958 -14.075 1.00 89.38 169 TYR A N 1
ATOM 1375 C CA . TYR A 1 169 ? 3.612 13.707 -14.833 1.00 89.38 169 TYR A CA 1
ATOM 1376 C C . TYR A 1 169 ? 3.780 13.933 -16.333 1.00 89.38 169 TYR A C 1
ATOM 1378 O O . TYR A 1 169 ? 4.612 13.290 -16.958 1.00 89.38 169 TYR A O 1
ATOM 1386 N N . TRP A 1 170 ? 3.059 14.882 -16.920 1.00 94.88 170 TRP A N 1
ATOM 1387 C CA . TRP A 1 170 ? 3.105 15.139 -18.358 1.00 94.88 170 TRP A CA 1
ATOM 1388 C C . TRP A 1 170 ? 4.446 15.737 -18.788 1.00 94.88 170 TRP A C 1
ATOM 1390 O O . TRP A 1 170 ? 4.985 15.352 -19.822 1.00 94.88 170 TRP A O 1
ATOM 1400 N N . VAL A 1 171 ? 5.018 16.645 -17.991 1.00 93.94 171 VAL A N 1
ATOM 1401 C CA . VAL A 1 171 ? 6.282 17.305 -18.343 1.00 93.94 171 VAL A CA 1
ATOM 1402 C C . VAL A 1 171 ? 7.484 16.522 -17.835 1.00 93.94 171 VAL A C 1
ATOM 1404 O O . VAL A 1 171 ? 8.364 16.220 -18.634 1.00 93.94 171 VAL A O 1
ATOM 1407 N N . LEU A 1 172 ? 7.554 16.179 -16.542 1.00 90.12 172 LEU A N 1
ATOM 1408 C CA . LEU A 1 172 ? 8.762 15.539 -16.001 1.00 90.12 172 LEU A CA 1
ATOM 1409 C C . LEU A 1 172 ? 8.837 14.050 -16.334 1.00 90.12 172 LEU A C 1
ATOM 1411 O O . LEU A 1 172 ? 9.913 13.568 -16.667 1.00 90.12 172 LEU A O 1
ATOM 1415 N N . SER A 1 173 ? 7.728 13.316 -16.243 1.00 92.25 173 SER A N 1
ATOM 1416 C CA . SER A 1 173 ? 7.742 11.905 -16.636 1.00 92.25 173 SER A CA 1
ATOM 1417 C C . SER A 1 173 ? 7.563 11.745 -18.142 1.00 92.25 173 SER A C 1
ATOM 1419 O O . SER A 1 173 ? 8.357 11.050 -18.749 1.00 92.25 173 SER A O 1
ATOM 1421 N N . GLY A 1 174 ? 6.600 12.433 -18.759 1.00 94.50 174 GLY A N 1
ATOM 1422 C CA . GLY A 1 174 ? 6.357 12.361 -20.200 1.00 94.50 174 GLY A CA 1
ATOM 1423 C C . GLY A 1 174 ? 7.472 13.011 -21.022 1.00 94.50 174 GLY A C 1
ATOM 1424 O O . GLY A 1 174 ? 8.337 12.327 -21.555 1.00 94.50 174 GLY A O 1
ATOM 1425 N N . LEU A 1 175 ? 7.458 14.340 -21.155 1.00 94.56 175 LEU A N 1
ATOM 1426 C CA . LEU A 1 175 ? 8.344 15.047 -22.096 1.00 94.56 175 LEU A CA 1
ATOM 1427 C C . LEU A 1 175 ? 9.838 14.927 -21.751 1.00 94.56 175 LEU A C 1
ATOM 1429 O O . LEU A 1 175 ? 10.652 14.658 -22.634 1.00 94.56 175 LEU A O 1
ATOM 1433 N N . LEU A 1 176 ? 10.206 15.127 -20.483 1.00 95.19 176 LEU A N 1
ATOM 1434 C CA . LEU A 1 176 ? 11.600 15.140 -20.035 1.00 95.19 176 LEU A CA 1
ATOM 1435 C C . LEU A 1 176 ? 12.257 13.759 -20.139 1.00 95.19 176 LEU A C 1
ATOM 1437 O O . LEU A 1 176 ? 13.446 13.708 -20.437 1.00 95.19 176 LEU A O 1
ATOM 1441 N N . LEU A 1 177 ? 11.537 12.654 -19.909 1.00 95.06 177 LEU A N 1
ATOM 1442 C CA . LEU A 1 177 ? 12.105 11.322 -20.136 1.00 95.06 177 LEU A CA 1
ATOM 1443 C C . LEU A 1 177 ? 12.045 10.955 -21.617 1.00 95.06 177 LEU A C 1
ATOM 1445 O O . LEU A 1 177 ? 13.085 10.633 -22.187 1.00 95.06 177 LEU A O 1
ATOM 1449 N N . ALA A 1 178 ? 10.866 11.026 -22.243 1.00 94.31 178 ALA A N 1
ATOM 1450 C CA . ALA A 1 178 ? 10.663 10.535 -23.603 1.00 94.31 178 ALA A CA 1
ATOM 1451 C C . ALA A 1 178 ? 11.530 11.273 -24.633 1.00 94.31 178 ALA A C 1
ATOM 1453 O O . ALA A 1 178 ? 12.196 10.632 -25.443 1.00 94.31 178 ALA A O 1
ATOM 1454 N N . GLY A 1 179 ? 11.588 12.608 -24.565 1.00 92.50 179 GLY A N 1
ATOM 1455 C CA . GLY A 1 179 ? 12.320 13.425 -25.532 1.00 92.50 179 GLY A CA 1
ATOM 1456 C C . GLY A 1 179 ? 13.805 13.053 -25.621 1.00 92.50 179 GLY A C 1
ATOM 1457 O O . GLY A 1 179 ? 14.261 12.605 -26.665 1.00 92.50 179 GLY A O 1
ATOM 1458 N N . PRO A 1 180 ? 14.598 13.176 -24.555 1.00 93.25 180 PRO A N 1
ATOM 1459 C CA . PRO A 1 180 ? 16.022 12.869 -24.619 1.00 93.25 180 PRO A CA 1
ATOM 1460 C C . PRO A 1 180 ? 16.328 11.371 -24.781 1.00 93.25 180 PRO A C 1
ATOM 1462 O O . PRO A 1 180 ? 17.245 11.022 -25.520 1.00 93.25 180 PRO A O 1
ATOM 1465 N N . ILE A 1 181 ? 15.568 10.484 -24.122 1.00 93.94 181 ILE A N 1
ATOM 1466 C CA . ILE A 1 181 ? 15.886 9.045 -24.084 1.00 93.94 181 ILE A CA 1
ATOM 1467 C C . ILE A 1 181 ? 15.619 8.376 -25.431 1.00 93.94 181 ILE A C 1
ATOM 1469 O O . ILE A 1 181 ? 16.396 7.512 -25.827 1.00 93.94 181 ILE A O 1
ATOM 1473 N N . TYR A 1 182 ? 14.571 8.763 -26.163 1.00 94.19 182 TYR A N 1
ATOM 1474 C CA . TYR A 1 182 ? 14.253 8.154 -27.463 1.00 94.19 182 TYR A CA 1
ATOM 1475 C C . TYR A 1 182 ? 14.990 8.789 -28.650 1.00 94.19 182 TYR A C 1
ATOM 1477 O O . TYR A 1 182 ? 14.890 8.289 -29.767 1.00 94.19 182 TYR A O 1
ATOM 1485 N N . GLY A 1 183 ? 15.795 9.827 -28.411 1.00 91.12 183 GLY A N 1
ATOM 1486 C CA . GLY A 1 183 ? 16.588 10.482 -29.448 1.00 91.12 183 GLY A CA 1
ATOM 1487 C C . GLY A 1 183 ? 17.839 9.706 -29.882 1.00 91.12 183 GLY A C 1
ATOM 1488 O O . GLY A 1 183 ? 18.170 8.631 -29.374 1.00 91.12 183 GLY A O 1
ATOM 1489 N N . HIS A 1 184 ? 18.600 10.299 -30.807 1.00 88.69 184 HIS A N 1
ATOM 1490 C CA . HIS A 1 184 ? 19.807 9.686 -31.379 1.00 88.69 184 HIS A CA 1
ATOM 1491 C C . HIS A 1 184 ? 20.910 9.368 -30.353 1.00 88.69 184 HIS A C 1
ATOM 1493 O O . HIS A 1 184 ? 21.700 8.450 -30.584 1.00 88.69 184 HIS A O 1
ATOM 1499 N N . ALA A 1 185 ? 20.959 10.076 -29.219 1.00 85.88 185 ALA A N 1
ATOM 1500 C CA . ALA A 1 185 ? 21.974 9.889 -28.177 1.00 85.88 185 ALA A CA 1
ATOM 1501 C C . ALA A 1 185 ? 21.962 8.482 -27.552 1.00 85.88 185 ALA A C 1
ATOM 1503 O O . ALA A 1 185 ? 23.009 7.992 -27.137 1.00 85.88 185 ALA A O 1
ATOM 1504 N N . SER A 1 186 ? 20.806 7.815 -27.537 1.00 88.44 186 SER A N 1
ATOM 1505 C CA . SER A 1 186 ? 20.643 6.446 -27.027 1.00 88.44 186 SER A CA 1
ATOM 1506 C C . SER A 1 186 ? 20.236 5.451 -28.121 1.00 88.44 186 SER A C 1
ATOM 1508 O O . SER A 1 186 ? 19.732 4.371 -27.813 1.00 88.44 186 SER A O 1
ATOM 1510 N N . SER A 1 187 ? 20.440 5.812 -29.393 1.00 89.12 187 SER A N 1
ATOM 1511 C CA . SER A 1 187 ? 20.131 4.964 -30.553 1.00 89.12 187 SER A CA 1
ATOM 1512 C C . SER A 1 187 ? 21.003 3.710 -30.620 1.00 89.12 187 SER A C 1
ATOM 1514 O O . SER A 1 187 ? 22.098 3.675 -30.055 1.00 89.12 187 SER A O 1
ATOM 1516 N N . ALA A 1 188 ? 20.544 2.701 -31.367 1.00 88.69 188 ALA A N 1
ATOM 1517 C CA . ALA A 1 188 ? 21.231 1.414 -31.498 1.00 88.69 188 ALA A CA 1
ATOM 1518 C C . ALA A 1 188 ? 22.703 1.566 -31.918 1.00 88.69 188 ALA A C 1
ATOM 1520 O O . ALA A 1 188 ? 23.580 0.955 -31.314 1.00 88.69 188 ALA A O 1
ATOM 1521 N N . LEU A 1 189 ? 22.978 2.455 -32.879 1.00 86.62 189 LEU A N 1
ATOM 1522 C CA . LEU A 1 189 ? 24.331 2.742 -33.368 1.00 86.62 189 LEU A CA 1
ATOM 1523 C C . LEU A 1 189 ? 25.250 3.325 -32.287 1.00 86.62 189 LEU A C 1
ATOM 1525 O O . LEU A 1 189 ? 26.444 3.050 -32.277 1.00 86.62 189 LEU A O 1
ATOM 1529 N N . LYS A 1 190 ? 24.712 4.151 -31.383 1.00 87.62 190 LYS A N 1
ATOM 1530 C CA . LYS A 1 190 ? 25.494 4.801 -30.321 1.00 87.62 190 LYS A CA 1
ATOM 1531 C C . LYS A 1 190 ? 25.727 3.893 -29.120 1.00 87.62 190 LYS A C 1
ATOM 1533 O O . LYS A 1 190 ? 26.726 4.062 -28.429 1.00 87.62 190 LYS A O 1
ATOM 1538 N N . THR A 1 191 ? 24.817 2.959 -28.862 1.00 90.12 191 THR A N 1
ATOM 1539 C CA . THR A 1 191 ? 24.917 2.038 -27.724 1.00 90.12 191 THR A CA 1
ATOM 1540 C C . THR A 1 191 ? 25.643 0.739 -28.062 1.00 90.12 191 THR A C 1
ATOM 1542 O O . THR A 1 191 ? 26.028 0.023 -27.138 1.00 90.12 191 THR A O 1
ATOM 1545 N N . GLN A 1 192 ? 25.835 0.424 -29.344 1.00 88.75 192 GLN A N 1
ATOM 1546 C CA . GLN A 1 192 ? 26.461 -0.817 -29.799 1.00 88.75 192 GLN A CA 1
ATOM 1547 C C . GLN A 1 192 ? 27.833 -1.038 -29.146 1.00 88.75 192 GLN A C 1
ATOM 1549 O O . GLN A 1 192 ? 28.688 -0.155 -29.145 1.00 88.75 192 GLN A O 1
ATOM 1554 N N . GLY A 1 193 ? 28.036 -2.225 -28.566 1.00 85.62 193 GLY A N 1
ATOM 1555 C CA . GLY A 1 193 ? 29.292 -2.591 -27.897 1.00 85.62 193 GLY A CA 1
ATOM 1556 C C . GLY A 1 193 ? 29.544 -1.894 -26.552 1.00 85.62 193 GLY A C 1
ATOM 1557 O O . GLY A 1 193 ? 30.583 -2.120 -25.935 1.00 85.62 193 GLY A O 1
ATOM 1558 N N . SER A 1 194 ? 28.609 -1.069 -26.071 1.00 91.81 194 SER A N 1
ATOM 1559 C CA . SER A 1 194 ? 28.676 -0.444 -24.746 1.00 91.81 194 SER A CA 1
ATOM 1560 C C . SER A 1 194 ? 27.969 -1.286 -23.676 1.00 91.81 194 SER A C 1
ATOM 1562 O O . SER A 1 194 ? 27.218 -2.217 -23.975 1.00 91.81 194 SER A O 1
ATOM 1564 N N . LEU A 1 195 ? 28.125 -0.900 -22.405 1.00 89.31 195 LEU A N 1
ATOM 1565 C CA . LEU A 1 195 ? 27.357 -1.476 -21.292 1.00 89.31 195 LEU A CA 1
ATOM 1566 C C . LEU A 1 195 ? 25.835 -1.397 -21.510 1.00 89.31 195 LEU A C 1
ATOM 1568 O O . LEU A 1 195 ? 25.112 -2.267 -21.035 1.00 89.31 195 LEU A O 1
ATOM 1572 N N . LEU A 1 196 ? 25.349 -0.404 -22.260 1.00 90.69 196 LEU A N 1
ATOM 1573 C CA . LEU A 1 196 ? 23.920 -0.200 -22.525 1.00 90.69 196 LEU A CA 1
ATOM 1574 C C . LEU A 1 196 ? 23.344 -1.158 -23.576 1.00 90.69 196 LEU A C 1
ATOM 1576 O O . LEU A 1 196 ? 22.132 -1.184 -23.769 1.00 90.69 196 LEU A O 1
ATOM 1580 N N . ASP A 1 197 ? 24.188 -1.959 -24.226 1.00 92.06 197 ASP A N 1
ATOM 1581 C CA . ASP A 1 197 ? 23.778 -3.057 -25.110 1.00 92.06 197 ASP A CA 1
ATOM 1582 C C . ASP A 1 197 ? 24.022 -4.442 -24.471 1.00 92.06 197 ASP A C 1
ATOM 1584 O O . ASP A 1 197 ? 23.597 -5.481 -24.983 1.00 92.06 197 ASP A O 1
ATOM 1588 N N . SER A 1 198 ? 24.654 -4.474 -23.291 1.00 94.56 198 SER A N 1
ATOM 1589 C CA . SER A 1 198 ? 24.907 -5.706 -22.544 1.00 94.56 198 SER A CA 1
ATOM 1590 C C . SER A 1 198 ? 23.616 -6.293 -21.975 1.00 94.56 198 SER A C 1
ATOM 1592 O O . SER A 1 198 ? 22.931 -5.675 -21.158 1.00 94.56 198 SER A O 1
ATOM 1594 N N . SER A 1 199 ? 23.320 -7.546 -22.332 1.00 95.38 199 SER A N 1
ATOM 1595 C CA . SER A 1 199 ? 22.172 -8.284 -21.788 1.00 95.38 199 SER A CA 1
ATOM 1596 C C . SER A 1 199 ? 22.218 -8.399 -20.264 1.00 95.38 199 SER A C 1
ATOM 1598 O O . SER A 1 199 ? 21.180 -8.284 -19.617 1.00 95.38 199 SER A O 1
ATOM 1600 N N . LEU A 1 200 ? 23.409 -8.579 -19.679 1.00 95.44 200 LEU A N 1
ATOM 1601 C CA . LEU A 1 200 ? 23.553 -8.680 -18.228 1.00 95.44 200 LEU A CA 1
ATOM 1602 C C . LEU A 1 200 ? 23.159 -7.367 -17.546 1.00 95.44 200 LEU A C 1
ATOM 1604 O O . LEU A 1 200 ? 22.386 -7.394 -16.592 1.00 95.44 200 LEU A O 1
ATOM 1608 N N . TRP A 1 201 ? 23.642 -6.227 -18.048 1.00 95.81 201 TRP A N 1
ATOM 1609 C CA . TRP A 1 201 ? 23.299 -4.910 -17.504 1.00 95.81 201 TRP A CA 1
ATOM 1610 C C . TRP A 1 201 ? 21.795 -4.645 -17.596 1.00 95.81 201 TRP A C 1
ATOM 1612 O O . TRP A 1 201 ? 21.146 -4.361 -16.588 1.00 95.81 201 TRP A O 1
ATOM 1622 N N . LEU A 1 202 ? 21.234 -4.800 -18.799 1.00 96.00 202 LEU A N 1
ATOM 1623 C CA . LEU A 1 202 ? 19.833 -4.496 -19.070 1.00 96.00 202 LEU A CA 1
ATOM 1624 C C . LEU A 1 202 ? 18.887 -5.376 -18.249 1.00 96.00 202 LEU A C 1
ATOM 1626 O O . LEU A 1 202 ? 17.980 -4.857 -17.599 1.00 96.00 202 LEU A O 1
ATOM 1630 N N . TYR A 1 203 ? 19.101 -6.694 -18.227 1.00 95.94 203 TYR A N 1
ATOM 1631 C CA . TYR A 1 203 ? 18.208 -7.606 -17.513 1.00 95.94 203 TYR A CA 1
ATOM 1632 C C . TYR A 1 203 ? 18.395 -7.568 -15.998 1.00 95.94 203 TYR A C 1
ATOM 1634 O O . TYR A 1 203 ? 17.405 -7.713 -15.284 1.00 95.94 203 TYR A O 1
ATOM 1642 N N . SER A 1 204 ? 19.601 -7.287 -15.491 1.00 97.38 204 SER A N 1
ATOM 1643 C CA . SER A 1 204 ? 19.806 -7.116 -14.046 1.00 97.38 204 SER A CA 1
ATOM 1644 C C . SER A 1 204 ? 19.013 -5.921 -13.524 1.00 97.38 204 SER A C 1
ATOM 1646 O O . SER A 1 204 ? 18.225 -6.063 -12.591 1.00 97.38 204 SER A O 1
ATOM 1648 N N . TRP A 1 205 ? 19.136 -4.754 -14.165 1.00 97.88 205 TRP A N 1
ATOM 1649 C CA . TRP A 1 205 ? 18.368 -3.578 -13.752 1.00 97.88 205 TRP A CA 1
ATOM 1650 C C . TRP A 1 205 ? 16.871 -3.726 -14.020 1.00 97.88 205 TRP A C 1
ATOM 1652 O O . TRP A 1 205 ? 16.066 -3.266 -13.210 1.00 97.88 205 TRP A O 1
ATOM 1662 N N . SER A 1 206 ? 16.485 -4.440 -15.083 1.00 97.94 206 SER A N 1
ATOM 1663 C CA . SER A 1 206 ? 15.079 -4.785 -15.325 1.00 97.94 206 SER A CA 1
ATOM 1664 C C . SER A 1 206 ? 14.493 -5.666 -14.226 1.00 97.94 206 SER A C 1
ATOM 1666 O O . SER A 1 206 ? 13.352 -5.455 -13.822 1.00 97.94 206 SER A O 1
ATOM 1668 N N . ALA A 1 207 ? 15.265 -6.619 -13.700 1.00 98.25 207 ALA A N 1
ATOM 1669 C CA . ALA A 1 207 ? 14.832 -7.471 -12.599 1.00 98.25 207 ALA A CA 1
ATOM 1670 C C . ALA A 1 207 ? 14.667 -6.676 -11.295 1.00 98.25 207 ALA A C 1
ATOM 1672 O O . ALA A 1 207 ? 13.659 -6.843 -10.606 1.00 98.25 207 ALA A O 1
ATOM 1673 N N . VAL A 1 208 ? 15.601 -5.767 -10.977 1.00 98.62 208 VAL A N 1
ATOM 1674 C CA . VAL A 1 208 ? 15.475 -4.880 -9.803 1.00 98.62 208 VAL A CA 1
ATOM 1675 C C . VAL A 1 208 ? 14.253 -3.968 -9.943 1.00 98.62 208 VAL A C 1
ATOM 1677 O O . VAL A 1 208 ? 13.484 -3.817 -8.991 1.00 98.62 208 VAL A O 1
ATOM 1680 N N . TRP A 1 209 ? 14.028 -3.415 -11.137 1.00 98.62 209 TRP A N 1
ATOM 1681 C CA . TRP A 1 209 ? 12.847 -2.612 -11.442 1.00 98.62 209 TRP A CA 1
ATOM 1682 C C . TRP A 1 209 ? 11.547 -3.413 -11.268 1.00 98.62 209 TRP A C 1
ATOM 1684 O O . TRP A 1 209 ? 10.641 -2.971 -10.564 1.00 98.62 209 TRP A O 1
ATOM 1694 N N . ALA A 1 210 ? 11.469 -4.627 -11.821 1.00 98.50 210 ALA A N 1
ATOM 1695 C CA . ALA A 1 210 ? 10.284 -5.477 -11.713 1.00 98.50 210 ALA A CA 1
ATOM 1696 C C . ALA A 1 210 ? 9.996 -5.875 -10.257 1.00 98.50 210 ALA A C 1
ATOM 1698 O O . ALA A 1 210 ? 8.850 -5.817 -9.806 1.00 98.50 210 ALA A O 1
ATOM 1699 N N . TYR A 1 211 ? 11.039 -6.214 -9.492 1.00 98.31 211 TYR A N 1
ATOM 1700 C CA . TYR A 1 211 ? 10.927 -6.454 -8.055 1.00 98.31 211 TYR A CA 1
ATOM 1701 C C . TYR A 1 211 ? 10.355 -5.235 -7.323 1.00 98.31 211 TYR A C 1
ATOM 1703 O O . TYR A 1 211 ? 9.452 -5.379 -6.494 1.00 98.31 211 TYR A O 1
ATOM 1711 N N . ALA A 1 212 ? 10.844 -4.035 -7.639 1.00 98.25 212 ALA A N 1
ATOM 1712 C CA . ALA A 1 212 ? 10.368 -2.796 -7.043 1.00 98.25 212 ALA A CA 1
ATOM 1713 C C . ALA A 1 212 ? 8.891 -2.521 -7.389 1.00 98.25 212 ALA A C 1
ATOM 1715 O O . ALA A 1 212 ? 8.105 -2.189 -6.501 1.00 98.25 212 ALA A O 1
ATOM 1716 N N . GLU A 1 213 ? 8.472 -2.750 -8.636 1.00 98.06 213 GLU A N 1
ATOM 1717 C CA . GLU A 1 213 ? 7.079 -2.580 -9.064 1.00 98.06 213 GLU A CA 1
ATOM 1718 C C . GLU A 1 213 ? 6.113 -3.544 -8.373 1.00 98.06 213 GLU A C 1
ATOM 1720 O O . GLU A 1 213 ? 5.058 -3.121 -7.882 1.00 98.06 213 GLU A O 1
ATOM 1725 N N . VAL A 1 214 ? 6.478 -4.827 -8.288 1.00 97.62 214 VAL A N 1
ATOM 1726 C CA . VAL A 1 214 ? 5.687 -5.845 -7.582 1.00 97.62 214 VAL A CA 1
ATOM 1727 C C . VAL A 1 214 ? 5.614 -5.514 -6.093 1.00 97.62 214 VAL A C 1
ATOM 1729 O O . VAL A 1 214 ? 4.535 -5.528 -5.502 1.00 97.62 214 VAL A O 1
ATOM 1732 N N . SER A 1 215 ? 6.739 -5.133 -5.492 1.00 97.25 215 SER A N 1
ATOM 1733 C CA . SER A 1 215 ? 6.812 -4.727 -4.088 1.00 97.25 215 SER A CA 1
ATOM 1734 C C . SER A 1 215 ? 5.909 -3.529 -3.790 1.00 97.25 215 SER A C 1
ATOM 1736 O O . SER A 1 215 ? 5.148 -3.539 -2.823 1.00 97.25 215 SER A O 1
ATOM 1738 N N . ASN A 1 216 ? 5.927 -2.514 -4.654 1.00 97.31 216 ASN A N 1
ATOM 1739 C CA . ASN A 1 216 ? 5.049 -1.350 -4.566 1.00 97.31 216 ASN A CA 1
ATOM 1740 C C . ASN A 1 216 ? 3.558 -1.748 -4.662 1.00 97.31 216 ASN A C 1
ATOM 1742 O O . ASN A 1 216 ? 2.763 -1.307 -3.826 1.00 97.31 216 ASN A O 1
ATOM 1746 N N . LEU A 1 217 ? 3.192 -2.647 -5.587 1.00 96.00 217 LEU A N 1
ATOM 1747 C CA . LEU A 1 217 ? 1.822 -3.166 -5.723 1.00 96.00 217 LEU A CA 1
ATOM 1748 C C . LEU A 1 217 ? 1.358 -3.905 -4.459 1.00 96.00 217 LEU A C 1
ATOM 1750 O O . LEU A 1 217 ? 0.259 -3.654 -3.960 1.00 96.00 217 LEU A O 1
ATOM 1754 N N . LEU A 1 218 ? 2.196 -4.786 -3.903 1.00 94.31 218 LEU A N 1
ATOM 1755 C CA . LEU A 1 218 ? 1.890 -5.522 -2.671 1.00 94.31 218 LEU A CA 1
ATOM 1756 C C . LEU A 1 218 ? 1.617 -4.569 -1.501 1.00 94.31 218 LEU A C 1
ATOM 1758 O O . LEU A 1 218 ? 0.672 -4.770 -0.732 1.00 94.31 218 LEU A O 1
ATOM 1762 N N . VAL A 1 219 ? 2.390 -3.485 -1.398 1.00 94.25 219 VAL A N 1
ATOM 1763 C CA . VAL A 1 219 ? 2.157 -2.443 -0.391 1.00 94.25 219 VAL A CA 1
ATOM 1764 C C . VAL A 1 219 ? 0.823 -1.731 -0.629 1.00 94.25 219 VAL A C 1
ATOM 1766 O O . VAL A 1 219 ? 0.094 -1.482 0.332 1.00 94.25 219 VAL A O 1
ATOM 1769 N N . HIS A 1 220 ? 0.452 -1.418 -1.875 1.00 93.25 220 HIS A N 1
ATOM 1770 C CA . HIS A 1 220 ? -0.851 -0.811 -2.175 1.00 93.25 220 HIS A CA 1
ATOM 1771 C C . HIS A 1 220 ? -2.030 -1.742 -1.866 1.00 93.25 220 HIS A C 1
ATOM 1773 O O . HIS A 1 220 ? -3.035 -1.283 -1.317 1.00 93.25 220 HIS A O 1
ATOM 1779 N N . LEU A 1 221 ? -1.903 -3.043 -2.138 1.00 92.06 221 LEU A N 1
ATOM 1780 C CA . LEU A 1 221 ? -2.907 -4.046 -1.770 1.00 92.06 221 LEU A CA 1
ATOM 1781 C C . LEU A 1 221 ? -3.076 -4.145 -0.248 1.00 92.06 221 LEU A C 1
ATOM 1783 O O . LEU A 1 221 ? -4.205 -4.179 0.244 1.00 92.06 221 LEU A O 1
ATOM 1787 N N . HIS A 1 222 ? -1.977 -4.094 0.508 1.00 89.44 222 HIS A N 1
ATOM 1788 C CA . HIS A 1 222 ? -2.040 -4.028 1.967 1.00 89.44 222 HIS A CA 1
ATOM 1789 C C . HIS A 1 222 ? -2.678 -2.716 2.455 1.00 89.44 222 HIS A C 1
ATOM 1791 O O . HIS A 1 222 ? -3.579 -2.714 3.288 1.00 89.44 222 HIS A O 1
ATOM 1797 N N . LEU A 1 223 ? -2.291 -1.570 1.891 1.00 88.56 223 LEU A N 1
ATOM 1798 C CA . LEU A 1 223 ? -2.903 -0.284 2.243 1.00 88.56 223 LEU A CA 1
ATOM 1799 C C . LEU A 1 223 ? -4.413 -0.250 1.955 1.00 88.56 223 LEU A C 1
ATOM 1801 O O . LEU A 1 223 ? -5.165 0.396 2.688 1.00 88.56 223 LEU A O 1
ATOM 1805 N N . ARG A 1 224 ? -4.871 -0.963 0.921 1.00 86.88 224 ARG A N 1
ATOM 1806 C CA . ARG A 1 224 ? -6.294 -1.162 0.626 1.00 86.88 224 ARG A CA 1
ATOM 1807 C C . ARG A 1 224 ? -6.986 -1.999 1.701 1.00 86.88 224 ARG A C 1
ATOM 1809 O O . ARG A 1 224 ? -8.101 -1.646 2.083 1.00 86.88 224 ARG A O 1
ATOM 1816 N N . SER A 1 225 ? -6.360 -3.071 2.196 1.00 85.38 225 SER A N 1
ATOM 1817 C CA . SER A 1 225 ? -6.975 -3.957 3.197 1.00 85.38 225 SER A CA 1
ATOM 1818 C C . SER A 1 225 ? -7.215 -3.266 4.540 1.00 85.38 225 SER A C 1
ATOM 1820 O O . SER A 1 225 ? -8.131 -3.642 5.263 1.00 85.38 225 SER A O 1
ATOM 1822 N N . LEU A 1 226 ? -6.453 -2.213 4.852 1.00 81.75 226 LEU A N 1
ATOM 1823 C CA . LEU A 1 226 ? -6.609 -1.422 6.080 1.00 81.75 226 LEU A CA 1
ATOM 1824 C C . LEU A 1 226 ? -7.870 -0.548 6.113 1.00 81.75 226 LEU A C 1
ATOM 1826 O O . LEU A 1 226 ? -8.194 0.015 7.160 1.00 81.75 226 LEU A O 1
ATOM 1830 N N . ARG A 1 227 ? -8.570 -0.398 4.983 1.00 74.25 227 ARG A N 1
ATOM 1831 C CA . ARG A 1 227 ? -9.796 0.400 4.874 1.00 74.25 227 ARG A CA 1
ATOM 1832 C C . ARG A 1 227 ? -10.939 -0.498 4.426 1.00 74.25 227 ARG A C 1
ATOM 1834 O O . ARG A 1 227 ? -10.916 -0.880 3.264 1.00 74.25 227 ARG A O 1
ATOM 1841 N N . PRO A 1 228 ? -11.948 -0.813 5.257 1.00 67.75 228 PRO A N 1
ATOM 1842 C CA . PRO A 1 228 ? -13.147 -1.533 4.815 1.00 67.75 228 PRO A CA 1
ATOM 1843 C C . PRO A 1 228 ? -13.866 -0.807 3.666 1.00 67.75 228 PRO A C 1
ATOM 1845 O O . PRO A 1 228 ? -13.787 0.420 3.554 1.00 67.75 228 PRO A O 1
ATOM 1848 N N . ALA A 1 229 ? -14.561 -1.543 2.793 1.00 58.75 229 ALA A N 1
ATOM 1849 C CA . ALA A 1 229 ? -15.277 -0.937 1.668 1.00 58.75 229 ALA A CA 1
ATOM 1850 C C . ALA A 1 229 ? -16.361 0.025 2.190 1.00 58.75 229 ALA A C 1
ATOM 1852 O O . ALA A 1 229 ? -17.145 -0.335 3.061 1.00 58.75 229 ALA A O 1
ATOM 1853 N N . GLY A 1 230 ? -16.373 1.265 1.693 1.00 60.50 230 GLY A N 1
ATOM 1854 C CA . GLY A 1 230 ? -17.322 2.297 2.132 1.00 60.50 230 GLY A CA 1
ATOM 1855 C C . GLY A 1 230 ? -16.977 2.999 3.453 1.00 60.50 230 GLY A C 1
ATOM 1856 O O . GLY A 1 230 ? -17.739 3.863 3.877 1.00 60.50 230 GLY A O 1
ATOM 1857 N N . SER A 1 231 ? -15.840 2.686 4.090 1.00 65.06 231 SER A N 1
ATOM 1858 C CA . SER A 1 231 ? -15.377 3.376 5.302 1.00 65.06 231 SER A CA 1
ATOM 1859 C C . SER A 1 231 ? -14.268 4.391 5.007 1.00 65.06 231 SER A C 1
ATOM 1861 O O . SER A 1 231 ? -13.360 4.133 4.216 1.00 65.06 231 SER A O 1
ATOM 1863 N N . LYS A 1 232 ? -14.307 5.536 5.702 1.00 63.94 232 LYS A N 1
ATOM 1864 C CA . LYS A 1 232 ? -13.214 6.525 5.744 1.00 63.94 232 LYS A CA 1
ATOM 1865 C C . LYS A 1 232 ? -12.242 6.297 6.913 1.00 63.94 232 LYS A C 1
ATOM 1867 O O . LYS A 1 232 ? -11.284 7.057 7.049 1.00 63.94 232 LYS A O 1
ATOM 1872 N N . LYS A 1 233 ? -12.467 5.276 7.755 1.00 67.88 233 LYS A N 1
ATOM 1873 C CA . LYS A 1 233 ? -11.644 5.011 8.944 1.00 67.88 233 LYS A CA 1
ATOM 1874 C C . LYS A 1 233 ? -10.202 4.717 8.528 1.00 67.88 233 LYS A C 1
ATOM 1876 O O . LYS A 1 233 ? -9.947 3.884 7.658 1.00 67.88 233 LYS A O 1
ATOM 1881 N N . ARG A 1 234 ? -9.260 5.430 9.141 1.00 70.62 234 ARG A N 1
ATOM 1882 C CA . ARG A 1 234 ? -7.827 5.257 8.917 1.00 70.62 234 ARG A CA 1
ATOM 1883 C C . ARG A 1 234 ? -7.242 4.396 10.032 1.00 70.62 234 ARG A C 1
ATOM 1885 O O . ARG A 1 234 ? -7.555 4.606 11.198 1.00 70.62 234 ARG A O 1
ATOM 1892 N N . SER A 1 235 ? -6.390 3.452 9.652 1.00 76.69 235 SER A N 1
ATOM 1893 C CA . SER A 1 235 ? -5.706 2.537 10.569 1.00 76.69 235 SER A CA 1
ATOM 1894 C C . SER A 1 235 ? -4.198 2.639 10.359 1.00 76.69 235 SER A C 1
ATOM 1896 O O . SER A 1 235 ? -3.750 2.969 9.253 1.00 76.69 235 SER A O 1
ATOM 1898 N N . LEU A 1 236 ? -3.421 2.358 11.406 1.00 78.00 236 LEU A N 1
ATOM 1899 C CA . LEU A 1 236 ? -1.969 2.276 11.294 1.00 78.00 236 LEU A CA 1
ATOM 1900 C C . LEU A 1 236 ? -1.589 1.018 10.483 1.00 78.00 236 LEU A C 1
ATOM 1902 O O . LEU A 1 236 ? -2.124 -0.058 10.761 1.00 78.00 236 LEU A O 1
ATOM 1906 N N . PRO A 1 237 ? -0.704 1.123 9.473 1.00 78.44 237 PRO A N 1
ATOM 1907 C CA . PRO A 1 237 ? -0.313 -0.008 8.632 1.00 78.44 237 PRO A CA 1
ATOM 1908 C C . PRO A 1 237 ? 0.708 -0.914 9.341 1.00 78.44 237 PRO A C 1
ATOM 1910 O O . PRO A 1 237 ? 1.887 -0.914 9.002 1.00 78.44 237 PRO A O 1
ATOM 1913 N N . ILE A 1 238 ? 0.270 -1.653 10.363 1.00 73.19 238 ILE A N 1
ATOM 1914 C CA . ILE A 1 238 ? 1.120 -2.572 11.137 1.00 73.19 238 ILE A CA 1
ATOM 1915 C C . ILE A 1 238 ? 1.174 -3.941 10.443 1.00 73.19 238 ILE A C 1
ATOM 1917 O O . ILE A 1 238 ? 0.159 -4.442 9.963 1.00 73.19 238 ILE A O 1
ATOM 1921 N N . GLY A 1 239 ? 2.358 -4.564 10.413 1.00 70.88 239 GLY A N 1
ATOM 1922 C CA . GLY A 1 239 ? 2.535 -5.956 9.971 1.00 70.88 239 GLY A CA 1
ATOM 1923 C C . GLY A 1 239 ? 2.467 -6.182 8.455 1.00 70.88 239 GLY A C 1
ATOM 1924 O O . GLY A 1 239 ? 2.580 -7.318 8.004 1.00 70.88 239 GLY A O 1
ATOM 1925 N N . GLY A 1 240 ? 2.296 -5.123 7.660 1.00 76.81 240 GLY A N 1
ATOM 1926 C CA . GLY A 1 240 ? 2.343 -5.192 6.201 1.00 76.81 240 GLY A CA 1
ATOM 1927 C C . GLY A 1 240 ? 3.761 -5.285 5.642 1.00 76.81 240 GLY A C 1
ATOM 1928 O O . GLY A 1 240 ? 4.725 -4.831 6.260 1.00 76.81 240 GLY A O 1
ATOM 1929 N N . TYR A 1 241 ? 3.879 -5.820 4.426 1.00 86.12 241 TYR A N 1
ATOM 1930 C CA . TYR A 1 241 ? 5.147 -5.910 3.702 1.00 86.12 241 TYR A CA 1
ATOM 1931 C C . TYR A 1 241 ? 5.859 -4.543 3.640 1.00 86.12 241 TYR A C 1
ATOM 1933 O O . TYR A 1 241 ? 5.268 -3.534 3.254 1.00 86.12 241 TYR A O 1
ATOM 1941 N N . GLY A 1 242 ? 7.117 -4.504 4.088 1.00 84.81 242 GLY A N 1
ATOM 1942 C CA . GLY A 1 242 ? 7.956 -3.301 4.156 1.00 84.81 242 GLY A CA 1
ATOM 1943 C C . GLY A 1 242 ? 7.670 -2.336 5.319 1.00 84.81 242 GLY A C 1
ATOM 1944 O O . GLY A 1 242 ? 8.542 -1.534 5.656 1.00 84.81 242 GLY A O 1
ATOM 1945 N N . PHE A 1 243 ? 6.505 -2.409 5.976 1.00 85.38 243 PHE A N 1
ATOM 1946 C CA . PHE A 1 243 ? 6.130 -1.475 7.053 1.00 85.38 243 PHE A CA 1
ATOM 1947 C C . PHE A 1 243 ? 6.885 -1.698 8.369 1.00 85.38 243 PHE A C 1
ATOM 1949 O O . PHE A 1 243 ? 6.865 -0.826 9.235 1.00 85.38 243 PHE A O 1
ATOM 1956 N N . SER A 1 244 ? 7.586 -2.825 8.514 1.00 82.00 244 SER A N 1
ATOM 1957 C CA . SER A 1 244 ? 8.532 -3.050 9.613 1.00 82.00 244 SER A CA 1
ATOM 1958 C C . SER A 1 244 ? 9.815 -2.222 9.486 1.00 82.00 244 SER A C 1
ATOM 1960 O O . SER A 1 244 ? 10.491 -2.010 10.486 1.00 82.00 244 SER A O 1
ATOM 1962 N N . LEU A 1 245 ? 10.153 -1.757 8.277 1.00 82.50 245 LEU A N 1
ATOM 1963 C CA . LEU A 1 245 ? 11.403 -1.044 7.994 1.00 82.50 245 LEU A CA 1
ATOM 1964 C C . LEU A 1 245 ? 11.186 0.461 7.836 1.00 82.50 245 LEU A C 1
ATOM 1966 O O . LEU A 1 245 ? 11.965 1.267 8.337 1.00 82.50 245 LEU A O 1
ATOM 1970 N N . VAL A 1 246 ? 10.136 0.851 7.111 1.00 86.06 246 VAL A N 1
ATOM 1971 C CA . VAL A 1 246 ? 9.882 2.250 6.752 1.00 86.06 246 VAL A CA 1
ATOM 1972 C C . VAL A 1 246 ? 8.401 2.589 6.851 1.00 86.06 246 VAL A C 1
ATOM 1974 O O . VAL A 1 246 ? 7.522 1.774 6.588 1.00 86.06 246 VAL A O 1
ATOM 1977 N N . ALA A 1 247 ? 8.103 3.848 7.171 1.00 84.50 247 ALA A N 1
ATOM 1978 C CA . ALA A 1 247 ? 6.726 4.309 7.351 1.00 84.50 247 ALA A CA 1
ATOM 1979 C C . ALA A 1 247 ? 5.907 4.371 6.048 1.00 84.50 247 ALA A C 1
ATOM 1981 O O . ALA A 1 247 ? 4.676 4.405 6.087 1.00 84.50 247 ALA A O 1
ATOM 1982 N N . CYS A 1 248 ? 6.577 4.466 4.895 1.00 89.50 248 CYS A N 1
ATOM 1983 C CA . CYS A 1 248 ? 5.954 4.552 3.571 1.00 89.50 248 CYS A CA 1
ATOM 1984 C C . CYS A 1 248 ? 6.693 3.650 2.565 1.00 89.50 248 CYS A C 1
ATOM 1986 O O . CYS A 1 248 ? 7.370 4.172 1.677 1.00 89.50 248 CYS A O 1
ATOM 1988 N N . PRO A 1 249 ? 6.576 2.314 2.677 1.00 93.38 249 PRO A N 1
ATOM 1989 C CA . PRO A 1 249 ? 7.319 1.381 1.828 1.00 93.38 249 PRO A CA 1
ATOM 1990 C C . PRO A 1 249 ? 6.981 1.533 0.348 1.00 93.38 249 PRO A C 1
ATOM 1992 O O . PRO A 1 249 ? 7.841 1.352 -0.504 1.00 93.38 249 PRO A O 1
ATOM 1995 N N . ASN A 1 250 ? 5.752 1.949 0.034 1.00 94.69 250 ASN A N 1
ATOM 1996 C CA . ASN A 1 250 ? 5.331 2.222 -1.334 1.00 94.69 250 ASN A CA 1
ATOM 1997 C C . ASN A 1 250 ? 6.221 3.287 -1.993 1.00 94.69 250 ASN A C 1
ATOM 1999 O O . ASN A 1 250 ? 6.674 3.077 -3.109 1.00 94.69 250 ASN A O 1
ATOM 2003 N N . TYR A 1 251 ? 6.545 4.379 -1.290 1.00 95.31 251 TYR A N 1
ATOM 2004 C CA . TYR A 1 251 ? 7.438 5.422 -1.812 1.00 95.31 251 TYR A CA 1
ATOM 2005 C C . TYR A 1 251 ? 8.893 4.948 -1.918 1.00 95.31 251 TYR A C 1
ATOM 2007 O O . TYR A 1 251 ? 9.619 5.370 -2.816 1.00 95.31 251 TYR A O 1
ATOM 2015 N N . THR A 1 252 ? 9.327 4.058 -1.025 1.00 95.25 252 THR A N 1
ATOM 2016 C CA . THR A 1 252 ? 10.662 3.450 -1.090 1.00 95.25 252 THR A CA 1
ATOM 2017 C C . THR A 1 252 ? 10.810 2.578 -2.331 1.00 95.25 252 THR A C 1
ATOM 2019 O O . THR A 1 252 ? 11.765 2.750 -3.082 1.00 95.25 252 THR A O 1
ATOM 2022 N N . PHE A 1 253 ? 9.851 1.687 -2.586 1.00 97.38 253 PHE A N 1
ATOM 2023 C CA . PHE A 1 253 ? 9.877 0.835 -3.773 1.00 97.38 253 PHE A CA 1
ATOM 2024 C C . PHE A 1 253 ? 9.661 1.629 -5.064 1.00 97.38 253 PHE A C 1
ATOM 2026 O O . PHE A 1 253 ? 10.319 1.352 -6.054 1.00 97.38 253 PHE A O 1
ATOM 2033 N N . GLU A 1 254 ? 8.835 2.675 -5.034 1.00 96.94 254 GLU A N 1
ATOM 2034 C CA . GLU A 1 254 ? 8.708 3.622 -6.149 1.00 96.94 254 GLU A CA 1
ATOM 2035 C C . GLU A 1 254 ? 10.060 4.274 -6.487 1.00 96.94 254 GLU A C 1
ATOM 2037 O O . GLU A 1 254 ? 10.488 4.302 -7.636 1.00 96.94 254 GLU A O 1
ATOM 2042 N N . THR A 1 255 ? 10.782 4.746 -5.467 1.00 97.06 255 THR A N 1
ATOM 2043 C CA . THR A 1 255 ? 12.123 5.322 -5.643 1.00 97.06 255 THR A CA 1
ATOM 2044 C C . THR A 1 255 ? 13.091 4.292 -6.224 1.00 97.06 255 THR A C 1
ATOM 2046 O O . THR A 1 255 ? 13.842 4.610 -7.142 1.00 97.06 255 THR A O 1
ATOM 2049 N N . LEU A 1 256 ? 13.073 3.056 -5.713 1.00 97.62 256 LEU A N 1
ATOM 2050 C CA . LEU A 1 256 ? 13.934 1.982 -6.205 1.00 97.62 256 LEU A CA 1
ATOM 2051 C C . LEU A 1 256 ? 13.651 1.656 -7.677 1.00 97.62 256 LEU A C 1
ATOM 2053 O O . LEU A 1 256 ? 14.601 1.463 -8.435 1.00 97.62 256 LEU A O 1
ATOM 2057 N N . ALA A 1 257 ? 12.381 1.638 -8.089 1.00 98.19 257 ALA A N 1
ATOM 2058 C CA . ALA A 1 257 ? 11.998 1.432 -9.481 1.00 98.19 257 ALA A CA 1
ATOM 2059 C C . ALA A 1 257 ? 12.624 2.516 -10.371 1.00 98.19 257 ALA A C 1
ATOM 2061 O O . ALA A 1 257 ? 13.387 2.203 -11.283 1.00 98.19 257 ALA A O 1
ATOM 2062 N N . TRP A 1 258 ? 12.420 3.794 -10.053 1.00 97.62 258 TRP A N 1
ATOM 2063 C CA . TRP A 1 258 ? 12.949 4.887 -10.875 1.00 97.62 258 TRP A CA 1
ATOM 2064 C C . TRP A 1 258 ? 14.477 5.000 -10.854 1.00 97.62 258 TRP A C 1
ATOM 2066 O O . TRP A 1 258 ? 15.074 5.285 -11.888 1.00 97.62 258 TRP A O 1
ATOM 2076 N N . VAL A 1 259 ? 15.142 4.690 -9.736 1.00 97.50 259 VAL A N 1
ATOM 2077 C CA . VAL A 1 259 ? 16.614 4.591 -9.689 1.00 97.50 259 VAL A CA 1
ATOM 2078 C C . VAL A 1 259 ? 17.119 3.446 -10.569 1.00 97.50 259 VAL A C 1
ATOM 2080 O O . VAL A 1 259 ? 18.089 3.630 -11.302 1.00 97.50 259 VAL A O 1
ATOM 2083 N N . SER A 1 260 ? 16.446 2.293 -10.550 1.00 98.06 260 SER A N 1
ATOM 2084 C CA . SER A 1 260 ? 16.800 1.142 -11.392 1.00 98.06 260 SER A CA 1
ATOM 2085 C C . SER A 1 260 ? 16.593 1.446 -12.873 1.00 98.06 260 SER A C 1
ATOM 2087 O O . SER A 1 260 ? 17.443 1.112 -13.692 1.00 98.06 260 SER A O 1
ATOM 2089 N N . TYR A 1 261 ? 15.509 2.149 -13.213 1.00 98.00 261 TYR A N 1
ATOM 2090 C CA . TYR A 1 261 ? 15.271 2.666 -14.558 1.00 98.00 261 TYR A CA 1
ATOM 2091 C C . TYR A 1 261 ? 16.391 3.624 -14.989 1.00 98.00 261 TYR A C 1
ATOM 2093 O O . TYR A 1 261 ? 16.976 3.447 -16.056 1.00 98.00 261 TYR A O 1
ATOM 2101 N N . THR A 1 262 ? 16.741 4.601 -14.144 1.00 97.44 262 THR A N 1
ATOM 2102 C CA . THR A 1 262 ? 17.819 5.562 -14.416 1.00 97.44 262 THR A CA 1
ATOM 2103 C C . THR A 1 262 ? 19.164 4.861 -14.615 1.00 97.44 262 THR A C 1
ATOM 2105 O O . THR A 1 262 ? 19.901 5.214 -15.534 1.00 97.44 262 THR A O 1
ATOM 2108 N N . ALA A 1 263 ? 19.478 3.851 -13.802 1.00 97.00 263 ALA A N 1
ATOM 2109 C CA . ALA A 1 263 ? 20.682 3.046 -13.964 1.00 97.00 263 ALA A CA 1
ATOM 2110 C C . ALA A 1 263 ? 20.651 2.245 -15.276 1.00 97.00 263 ALA A C 1
ATOM 2112 O O . ALA A 1 263 ? 21.617 2.285 -16.035 1.00 97.00 263 ALA A O 1
ATOM 2113 N N . MET A 1 264 ? 19.528 1.597 -15.605 1.00 96.50 264 MET A N 1
ATOM 2114 C CA . MET A 1 264 ? 19.368 0.846 -16.855 1.00 96.50 264 MET A CA 1
ATOM 2115 C C . MET A 1 264 ? 19.653 1.720 -18.084 1.00 96.50 264 MET A C 1
ATOM 2117 O O . MET A 1 264 ? 20.380 1.287 -18.976 1.00 96.50 264 MET A O 1
ATOM 2121 N N . VAL A 1 265 ? 19.154 2.962 -18.106 1.00 95.62 265 VAL A N 1
ATOM 2122 C CA . VAL A 1 265 ? 19.408 3.925 -19.197 1.00 95.62 265 VAL A CA 1
ATOM 2123 C C . VAL A 1 265 ? 20.779 4.616 -19.115 1.00 95.62 265 VAL A C 1
ATOM 2125 O O . VAL A 1 265 ? 21.016 5.600 -19.810 1.00 95.62 265 VAL A O 1
ATOM 2128 N N . GLY A 1 266 ? 21.692 4.127 -18.272 1.00 93.94 266 GLY A N 1
ATOM 2129 C CA . GLY A 1 266 ? 23.071 4.613 -18.192 1.00 93.94 266 GLY A CA 1
ATOM 2130 C C . GLY A 1 266 ? 23.238 5.927 -17.443 1.00 93.94 266 GLY A C 1
ATOM 2131 O O . GLY A 1 266 ? 24.097 6.723 -17.808 1.00 93.94 266 GLY A O 1
ATOM 2132 N N . PHE A 1 267 ? 22.405 6.185 -16.431 1.00 94.94 267 PHE A N 1
ATOM 2133 C CA . PHE A 1 267 ? 22.378 7.451 -15.690 1.00 94.94 267 PHE A CA 1
ATOM 2134 C C . PHE A 1 267 ? 22.194 8.674 -16.594 1.00 94.94 267 PHE A C 1
ATOM 2136 O O . PHE A 1 267 ? 22.730 9.754 -16.332 1.00 94.94 267 PHE A O 1
ATOM 2143 N N . HIS A 1 268 ? 21.397 8.510 -17.653 1.00 94.69 268 HIS A N 1
ATOM 2144 C CA . HIS A 1 268 ? 21.044 9.597 -18.552 1.00 94.69 268 HIS A CA 1
ATOM 2145 C C . HIS A 1 268 ? 20.540 10.813 -17.758 1.00 94.69 268 HIS A C 1
ATOM 2147 O O . HIS A 1 268 ? 19.737 10.666 -16.831 1.00 94.69 268 HIS A O 1
ATOM 2153 N N . TRP A 1 269 ? 20.996 12.018 -18.118 1.00 95.31 269 TRP A N 1
ATOM 2154 C CA . TRP A 1 269 ? 20.769 13.235 -17.327 1.00 95.31 269 TRP A CA 1
ATOM 2155 C C . TRP A 1 269 ? 19.284 13.481 -17.025 1.00 95.31 269 TRP A C 1
ATOM 2157 O O . TRP A 1 269 ? 18.939 13.885 -15.916 1.00 95.31 269 TRP A O 1
ATOM 2167 N N . SER A 1 270 ? 18.398 13.181 -17.982 1.00 95.88 270 SER A N 1
ATOM 2168 C CA . SER A 1 270 ? 16.952 13.333 -17.810 1.00 95.88 270 SER A CA 1
ATOM 2169 C C . SER A 1 270 ? 16.382 12.357 -16.783 1.00 95.88 270 SER A C 1
ATOM 2171 O O . SER A 1 270 ? 15.582 12.757 -15.940 1.00 95.88 270 SER A O 1
ATOM 2173 N N . GLY A 1 271 ? 16.843 11.102 -16.796 1.00 95.25 271 GLY A N 1
ATOM 2174 C CA . GLY A 1 271 ? 16.494 10.098 -15.794 1.00 95.25 271 GLY A CA 1
ATOM 2175 C C . GLY A 1 271 ? 17.035 10.457 -14.412 1.00 95.25 271 GLY A C 1
ATOM 2176 O O . GLY A 1 271 ? 16.339 10.278 -13.417 1.00 95.25 271 GLY A O 1
ATOM 2177 N N . CYS A 1 272 ? 18.251 11.000 -14.325 1.00 96.75 272 CYS A N 1
ATOM 2178 C CA . CYS A 1 272 ? 18.824 11.479 -13.065 1.00 96.75 272 CYS A CA 1
ATOM 2179 C C . CYS A 1 272 ? 18.020 12.650 -12.486 1.00 96.75 272 CYS A C 1
ATOM 2181 O O . CYS A 1 272 ? 17.657 12.625 -11.310 1.00 96.75 272 CYS A O 1
ATOM 2183 N N . LEU A 1 273 ? 17.692 13.645 -13.316 1.00 96.25 273 LEU A N 1
ATOM 2184 C CA . LEU A 1 273 ? 16.898 14.804 -12.911 1.00 96.25 273 LEU A CA 1
ATOM 2185 C C . LEU A 1 273 ? 15.490 14.394 -12.462 1.00 96.25 273 LEU A C 1
ATOM 2187 O O . LEU A 1 273 ? 15.035 14.809 -11.396 1.00 96.25 273 LEU A O 1
ATOM 2191 N N . PHE A 1 274 ? 14.820 13.547 -13.245 1.00 94.75 274 PHE A N 1
ATOM 2192 C CA . PHE A 1 274 ? 13.496 13.031 -12.912 1.00 94.75 274 PHE A CA 1
ATOM 2193 C C . PHE A 1 274 ? 13.500 12.258 -11.586 1.00 94.75 274 PHE A C 1
ATOM 2195 O O . PHE A 1 274 ? 12.689 12.548 -10.702 1.00 94.75 274 PHE A O 1
ATOM 2202 N N . SER A 1 275 ? 14.433 11.317 -11.415 1.00 94.88 275 SER A N 1
ATOM 2203 C CA . SER A 1 275 ? 14.530 10.503 -10.200 1.00 94.88 275 SER A CA 1
ATOM 2204 C C . SER A 1 275 ? 14.875 11.348 -8.972 1.00 94.88 275 SER A C 1
ATOM 2206 O O . SER A 1 275 ? 14.295 11.133 -7.909 1.00 94.88 275 SER A O 1
ATOM 2208 N N . ALA A 1 276 ? 15.735 12.364 -9.109 1.00 95.56 276 ALA A N 1
ATOM 2209 C CA . ALA A 1 276 ? 16.058 13.287 -8.022 1.00 95.56 276 ALA A CA 1
ATOM 2210 C C . ALA A 1 276 ? 14.838 14.109 -7.574 1.00 95.56 276 ALA A C 1
ATOM 2212 O O . ALA A 1 276 ? 14.524 14.150 -6.381 1.00 95.56 276 ALA A O 1
ATOM 2213 N N . ILE A 1 277 ? 14.112 14.725 -8.516 1.00 93.38 277 ILE A N 1
ATOM 2214 C CA . ILE A 1 277 ? 12.909 15.514 -8.203 1.00 93.38 277 ILE A CA 1
ATOM 2215 C C . ILE A 1 277 ? 11.838 14.622 -7.561 1.00 93.38 277 ILE A C 1
ATOM 2217 O O . ILE A 1 277 ? 11.261 14.985 -6.531 1.00 93.38 277 ILE A O 1
ATOM 2221 N N . SER A 1 278 ? 11.597 13.442 -8.135 1.00 91.56 278 SER A N 1
ATOM 2222 C CA . SER A 1 278 ? 10.602 12.484 -7.642 1.00 91.56 278 SER A CA 1
ATOM 2223 C C . SER A 1 278 ? 10.938 11.990 -6.234 1.00 91.56 278 SER A C 1
ATOM 2225 O O . SER A 1 278 ? 10.067 11.967 -5.359 1.00 91.56 278 SER A O 1
ATOM 2227 N N . PHE A 1 279 ? 12.209 11.670 -5.973 1.00 94.56 279 PHE A N 1
ATOM 2228 C CA . PHE A 1 279 ? 12.678 11.269 -4.649 1.00 94.56 279 PHE A CA 1
ATOM 2229 C C . PHE A 1 279 ? 12.463 12.367 -3.604 1.00 94.56 279 PHE A C 1
ATOM 2231 O O . PHE A 1 279 ? 11.868 12.103 -2.558 1.00 94.56 279 PHE A O 1
ATOM 2238 N N . ILE A 1 280 ? 12.886 13.606 -3.888 1.00 94.44 280 ILE A N 1
ATOM 2239 C CA . ILE A 1 280 ? 12.726 14.741 -2.963 1.00 94.44 280 ILE A CA 1
ATOM 2240 C C . ILE A 1 280 ? 11.246 14.939 -2.619 1.00 94.44 280 ILE A C 1
ATOM 2242 O O . ILE A 1 280 ? 10.880 15.056 -1.445 1.00 94.44 280 ILE A O 1
ATOM 2246 N N . GLN A 1 281 ? 10.375 14.918 -3.628 1.00 91.44 281 GLN A N 1
ATOM 2247 C CA . GLN A 1 281 ? 8.938 15.088 -3.438 1.00 91.44 281 GLN A CA 1
ATOM 2248 C C . GLN A 1 281 ? 8.339 13.985 -2.550 1.00 91.44 281 GLN A C 1
ATOM 2250 O O . GLN A 1 281 ? 7.598 14.270 -1.601 1.00 91.44 281 GLN A O 1
ATOM 2255 N N . MET A 1 282 ? 8.680 12.724 -2.821 1.00 93.38 282 MET A N 1
ATOM 2256 C CA . MET A 1 282 ? 8.210 11.585 -2.034 1.00 93.38 282 MET A CA 1
ATOM 2257 C C . MET A 1 282 ? 8.778 11.569 -0.614 1.00 93.38 282 MET A C 1
ATOM 2259 O O . MET A 1 282 ? 8.061 11.188 0.312 1.00 93.38 282 MET A O 1
ATOM 2263 N N . ALA A 1 283 ? 10.015 12.024 -0.409 1.00 92.44 283 ALA A N 1
ATOM 2264 C CA . ALA A 1 283 ? 10.621 12.161 0.912 1.00 92.44 283 ALA A CA 1
ATOM 2265 C C . ALA A 1 283 ? 9.886 13.209 1.765 1.00 92.44 283 ALA A C 1
ATOM 2267 O O . ALA A 1 283 ? 9.562 12.961 2.928 1.00 92.44 283 ALA A O 1
ATOM 2268 N N . ILE A 1 284 ? 9.518 14.352 1.177 1.00 92.31 284 ILE A N 1
ATOM 2269 C CA . ILE A 1 284 ? 8.698 15.366 1.859 1.00 92.31 284 ILE A CA 1
ATOM 2270 C C . ILE A 1 284 ? 7.326 14.782 2.231 1.00 92.31 284 ILE A C 1
ATOM 2272 O O . ILE A 1 284 ? 6.829 14.971 3.349 1.00 92.31 284 ILE A O 1
ATOM 2276 N N . TRP A 1 285 ? 6.696 14.039 1.317 1.00 91.31 285 TRP A N 1
ATOM 2277 C CA . TRP A 1 285 ? 5.416 13.381 1.580 1.00 91.31 285 TRP A CA 1
ATOM 2278 C C . TRP A 1 285 ? 5.506 12.285 2.638 1.00 91.31 285 TRP A C 1
ATOM 2280 O O . TRP A 1 285 ? 4.596 12.180 3.465 1.00 91.31 285 TRP A O 1
ATOM 2290 N N . SER A 1 286 ? 6.573 11.486 2.638 1.00 90.44 286 SER A N 1
ATOM 2291 C CA . SER A 1 286 ? 6.793 10.422 3.617 1.00 90.44 286 SER A CA 1
ATOM 2292 C C . SER A 1 286 ? 6.966 11.008 5.019 1.00 90.44 286 SER A C 1
ATOM 2294 O O . SER A 1 286 ? 6.275 10.580 5.946 1.00 90.44 286 SER A O 1
ATOM 2296 N N . ALA A 1 287 ? 7.769 12.068 5.156 1.00 87.88 287 ALA A N 1
ATOM 2297 C CA . ALA A 1 287 ? 7.981 12.777 6.413 1.00 87.88 287 ALA A CA 1
ATOM 2298 C C . ALA A 1 287 ? 6.673 13.371 6.953 1.00 87.88 287 ALA A C 1
ATOM 2300 O O . ALA A 1 287 ? 6.325 13.184 8.123 1.00 87.88 287 ALA A O 1
ATOM 2301 N N . LYS A 1 288 ? 5.885 14.021 6.085 1.00 89.56 288 LYS A N 1
ATOM 2302 C CA . LYS A 1 288 ? 4.563 14.549 6.451 1.00 89.56 288 LYS A CA 1
ATOM 2303 C C . LYS A 1 288 ? 3.607 13.436 6.891 1.00 89.56 288 LYS A C 1
ATOM 2305 O O . LYS A 1 288 ? 2.873 13.602 7.863 1.00 89.56 288 LYS A O 1
ATOM 2310 N N . LYS A 1 289 ? 3.610 12.296 6.197 1.00 87.25 289 LYS A N 1
ATOM 2311 C CA . LYS A 1 289 ? 2.743 11.153 6.514 1.00 87.25 289 LYS A CA 1
ATOM 2312 C C . LYS A 1 289 ? 3.120 10.513 7.851 1.00 87.25 289 LYS A C 1
ATOM 2314 O O . LYS A 1 289 ? 2.226 10.246 8.647 1.00 87.25 289 LYS A O 1
ATOM 2319 N N . LEU A 1 290 ? 4.415 10.354 8.126 1.00 84.94 290 LEU A N 1
ATOM 2320 C CA . LEU A 1 290 ? 4.921 9.861 9.407 1.00 84.94 290 LEU A CA 1
ATOM 2321 C C . LEU A 1 290 ? 4.564 10.807 10.560 1.00 84.94 290 LEU A C 1
ATOM 2323 O O . LEU A 1 290 ? 4.092 10.348 11.598 1.00 84.94 290 LEU A O 1
ATOM 2327 N N . LYS A 1 291 ? 4.723 12.125 10.370 1.00 86.25 291 LYS A N 1
ATOM 2328 C CA . LYS A 1 291 ? 4.295 13.123 11.363 1.00 86.25 291 LYS A CA 1
ATOM 2329 C C . LYS A 1 291 ? 2.807 12.977 11.688 1.00 86.25 291 LYS A C 1
ATOM 2331 O O . LYS A 1 291 ? 2.442 12.965 12.858 1.00 86.25 291 LYS A O 1
ATOM 2336 N N . ASN A 1 292 ? 1.968 12.808 10.668 1.00 84.69 292 ASN A N 1
ATOM 2337 C CA . ASN A 1 292 ? 0.534 12.614 10.862 1.00 84.69 292 ASN A CA 1
ATOM 2338 C C . ASN A 1 292 ? 0.222 11.315 11.613 1.00 84.69 292 ASN A C 1
ATOM 2340 O O . ASN A 1 292 ? -0.621 11.344 12.497 1.00 84.69 292 ASN A O 1
ATOM 2344 N N . TYR A 1 293 ? 0.917 10.208 11.323 1.00 83.31 293 TYR A N 1
ATOM 2345 C CA . TYR A 1 293 ? 0.724 8.963 12.073 1.00 83.31 293 TYR A CA 1
ATOM 2346 C C . TYR A 1 293 ? 1.021 9.129 13.563 1.00 83.31 293 TYR A C 1
ATOM 2348 O O . TYR A 1 293 ? 0.234 8.667 14.382 1.00 83.31 293 TYR A O 1
ATOM 2356 N N . ARG A 1 294 ? 2.103 9.830 13.918 1.00 80.56 294 ARG A N 1
ATOM 2357 C CA . ARG A 1 294 ? 2.465 10.076 15.323 1.00 80.56 294 ARG A CA 1
ATOM 2358 C C . ARG A 1 294 ? 1.403 10.880 16.070 1.00 80.56 294 ARG A C 1
ATOM 2360 O O . ARG A 1 294 ? 1.119 10.584 17.220 1.00 80.56 294 ARG A O 1
ATOM 2367 N N . VAL A 1 295 ? 0.815 11.880 15.411 1.00 82.12 295 VAL A N 1
ATOM 2368 C CA . VAL A 1 295 ? -0.247 12.705 16.005 1.00 82.12 295 VAL A CA 1
ATOM 2369 C C . VAL A 1 295 ? -1.556 11.920 16.113 1.00 82.12 295 VAL A C 1
ATOM 2371 O O . VAL A 1 295 ? -2.187 11.922 17.162 1.00 82.12 295 VAL A O 1
ATOM 2374 N N . GLU A 1 296 ? -1.955 11.237 15.040 1.00 80.38 296 GLU A N 1
ATOM 2375 C CA . GLU A 1 296 ? -3.253 10.559 14.927 1.00 80.38 296 GLU A CA 1
ATOM 2376 C C . GLU A 1 296 ? -3.328 9.278 15.774 1.00 80.38 296 GLU A C 1
ATOM 2378 O O . GLU A 1 296 ? -4.379 8.961 16.321 1.00 80.38 296 GLU A O 1
ATOM 2383 N N . PHE A 1 297 ? -2.211 8.561 15.929 1.00 79.06 297 PHE A N 1
ATOM 2384 C CA . PHE A 1 297 ? -2.146 7.274 16.629 1.00 79.06 297 PHE A CA 1
ATOM 2385 C C . PHE A 1 297 ? -1.220 7.313 17.848 1.00 79.06 297 PHE A C 1
ATOM 2387 O O . PHE A 1 297 ? -0.626 6.297 18.204 1.00 79.06 297 PHE A O 1
ATOM 2394 N N . ASN A 1 298 ? -1.091 8.475 18.496 1.00 72.44 298 ASN A N 1
ATOM 2395 C CA . ASN A 1 298 ? -0.147 8.698 19.595 1.00 72.44 298 ASN A CA 1
ATOM 2396 C C . ASN A 1 298 ? -0.222 7.611 20.690 1.00 72.44 298 ASN A C 1
ATOM 2398 O O . ASN A 1 298 ? 0.803 7.098 21.131 1.00 72.44 298 ASN A O 1
ATOM 2402 N N . SER A 1 299 ? -1.434 7.182 21.056 1.00 61.91 299 SER A N 1
ATOM 2403 C CA . SER A 1 299 ? -1.672 6.121 22.046 1.00 61.91 299 SER A CA 1
ATOM 2404 C C . SER A 1 299 ? -1.199 4.728 21.611 1.00 61.91 299 SER A C 1
ATOM 2406 O O . SER A 1 299 ? -0.844 3.917 22.458 1.00 61.91 299 SER A O 1
ATOM 2408 N N . GLN A 1 300 ? -1.154 4.443 20.306 1.00 64.88 300 GLN A N 1
ATOM 2409 C CA . GLN A 1 300 ? -0.679 3.164 19.760 1.00 64.88 300 GLN A CA 1
ATOM 2410 C C . GLN A 1 300 ? 0.848 3.135 19.604 1.00 64.88 300 GLN A C 1
ATOM 2412 O O . GLN A 1 300 ? 1.441 2.064 19.639 1.00 64.88 300 GLN A O 1
ATOM 2417 N N . PHE A 1 301 ? 1.500 4.294 19.466 1.00 55.28 301 PHE A N 1
ATOM 2418 C CA . PHE A 1 301 ? 2.966 4.394 19.439 1.00 55.28 301 PHE A CA 1
ATOM 2419 C C . PHE A 1 301 ? 3.610 4.324 20.833 1.00 55.28 301 PHE A C 1
ATOM 2421 O O . PHE A 1 301 ? 4.778 3.974 20.930 1.00 55.28 301 PHE A O 1
ATOM 2428 N N . HIS A 1 302 ? 2.864 4.642 21.896 1.00 41.91 302 HIS A N 1
ATOM 2429 C CA . HIS A 1 302 ? 3.317 4.539 23.294 1.00 41.91 302 HIS A CA 1
ATOM 2430 C C . HIS A 1 302 ? 2.910 3.214 23.964 1.00 41.91 302 HIS A C 1
ATOM 2432 O O . HIS A 1 302 ? 3.112 3.040 25.162 1.00 41.91 302 HIS A O 1
ATOM 2438 N N . SER A 1 303 ? 2.318 2.283 23.210 1.00 36.88 303 SER A N 1
ATOM 2439 C CA . SER A 1 303 ? 2.052 0.932 23.700 1.00 36.88 303 SER A CA 1
ATOM 2440 C C . SER A 1 303 ? 3.339 0.101 23.581 1.00 36.88 303 SER A C 1
ATOM 2442 O O . SER A 1 303 ? 3.952 0.128 22.512 1.00 36.88 303 SER A O 1
ATOM 2444 N N . PRO A 1 304 ? 3.758 -0.646 24.620 1.00 36.12 304 PRO A N 1
ATOM 2445 C CA . PRO A 1 304 ? 5.045 -1.358 24.652 1.00 36.12 304 PRO A CA 1
ATOM 2446 C C . PRO A 1 304 ? 5.214 -2.455 23.579 1.00 36.12 304 PRO A C 1
ATOM 2448 O O . PRO A 1 304 ? 6.290 -3.028 23.460 1.00 36.12 304 PRO A O 1
ATOM 2451 N N . ASN A 1 305 ? 4.190 -2.713 22.754 1.00 39.75 305 ASN A N 1
ATOM 2452 C CA . ASN A 1 305 ? 4.146 -3.806 21.781 1.00 39.75 305 ASN A CA 1
ATOM 2453 C C . ASN A 1 305 ? 4.073 -3.366 20.303 1.00 39.75 305 ASN A C 1
ATOM 2455 O O . ASN A 1 305 ? 3.758 -4.189 19.440 1.00 39.75 305 ASN A O 1
ATOM 2459 N N . THR A 1 306 ? 4.366 -2.105 19.961 1.00 37.03 306 THR A N 1
ATOM 2460 C CA . THR A 1 306 ? 4.244 -1.627 18.569 1.00 37.03 306 THR A CA 1
ATOM 2461 C C . THR A 1 306 ? 5.477 -0.881 18.054 1.00 37.03 306 THR A C 1
ATOM 2463 O O . THR A 1 306 ? 5.692 0.288 18.351 1.00 37.03 306 THR A O 1
ATOM 2466 N N . LEU A 1 307 ? 6.183 -1.582 17.152 1.00 36.19 307 LEU A N 1
ATOM 2467 C CA . LEU A 1 307 ? 7.407 -1.248 16.405 1.00 36.19 307 LEU A CA 1
ATOM 2468 C C . LEU A 1 307 ? 8.702 -1.357 17.234 1.00 36.19 307 LEU A C 1
ATOM 2470 O O . LEU A 1 307 ? 8.835 -0.652 18.231 1.00 36.19 307 LEU A O 1
ATOM 2474 N N . PRO A 1 308 ? 9.705 -2.160 16.805 1.00 32.28 308 PRO A N 1
ATOM 2475 C CA . PRO A 1 308 ? 11.059 -1.940 17.284 1.00 32.28 308 PRO A CA 1
ATOM 2476 C C . PRO A 1 308 ? 11.405 -0.504 16.917 1.00 32.28 308 PRO A C 1
ATOM 2478 O O . PRO A 1 308 ? 11.187 -0.080 15.779 1.00 32.28 308 PRO A O 1
ATOM 2481 N N . SER A 1 309 ? 11.861 0.240 17.916 1.00 31.89 309 SER A N 1
ATOM 2482 C CA . SER A 1 309 ? 12.375 1.595 17.828 1.00 31.89 309 SER A CA 1
ATOM 2483 C C . SER A 1 309 ? 12.986 1.829 16.453 1.00 31.89 309 SER A C 1
ATOM 2485 O O . SER A 1 309 ? 14.077 1.339 16.162 1.00 31.89 309 SER A O 1
ATOM 2487 N N . VAL A 1 310 ? 12.284 2.555 15.577 1.00 32.09 310 VAL A N 1
ATOM 2488 C CA . VAL A 1 310 ? 12.940 3.125 14.405 1.00 32.09 310 VAL A CA 1
ATOM 2489 C C . VAL A 1 310 ? 13.908 4.133 14.998 1.00 32.09 310 VAL A C 1
ATOM 2491 O O . VAL A 1 310 ? 13.527 5.253 15.344 1.00 32.09 310 VAL A O 1
ATOM 2494 N N . VAL A 1 311 ? 15.145 3.685 15.198 1.00 29.70 311 VAL A N 1
ATOM 2495 C CA . VAL A 1 311 ? 16.287 4.508 15.555 1.00 29.70 311 VAL A CA 1
ATOM 2496 C C . VAL A 1 311 ? 16.501 5.449 14.375 1.00 29.70 311 VAL A C 1
ATOM 2498 O O . VAL A 1 311 ? 17.278 5.195 13.464 1.00 29.70 311 VAL A O 1
ATOM 2501 N N . VAL A 1 312 ? 15.745 6.543 14.356 1.00 28.97 312 VAL A N 1
ATOM 2502 C CA . VAL A 1 312 ? 16.131 7.744 13.631 1.00 28.97 312 VAL A CA 1
ATOM 2503 C C . VAL A 1 312 ? 16.977 8.520 14.619 1.00 28.97 312 VAL A C 1
ATOM 2505 O O . VAL A 1 312 ? 16.459 9.249 15.465 1.00 28.97 312 VAL A O 1
ATOM 2508 N N . THR A 1 313 ? 18.291 8.332 14.548 1.00 26.41 313 THR A N 1
ATOM 2509 C CA . THR A 1 313 ? 19.251 9.231 15.181 1.00 26.41 313 THR A CA 1
ATOM 2510 C C . THR A 1 313 ? 19.105 10.615 14.550 1.00 26.41 313 THR A C 1
ATOM 2512 O O . THR A 1 313 ? 19.825 10.973 13.627 1.00 26.41 313 THR A O 1
ATOM 2515 N N . SER A 1 314 ? 18.166 11.421 15.040 1.00 30.47 314 SER A N 1
ATOM 2516 C CA . SER A 1 314 ? 18.245 12.874 14.924 1.00 30.47 314 SER A CA 1
ATOM 2517 C C . SER A 1 314 ? 18.810 13.417 16.233 1.00 30.47 314 SER A C 1
ATOM 2519 O O . SER A 1 314 ? 18.103 14.010 17.045 1.00 30.47 314 SER A O 1
ATOM 2521 N N . ARG A 1 315 ? 20.099 13.175 16.467 1.00 26.61 315 ARG A N 1
ATOM 2522 C CA . ARG A 1 315 ? 20.898 14.039 17.334 1.00 26.61 315 ARG A CA 1
ATOM 2523 C C . ARG A 1 315 ? 22.101 14.461 16.520 1.00 26.61 315 ARG A C 1
ATOM 2525 O O . ARG A 1 315 ? 23.014 13.674 16.316 1.00 26.61 315 ARG A O 1
ATOM 2532 N N . ILE A 1 316 ? 22.058 15.695 16.034 1.00 28.05 316 ILE A N 1
ATOM 2533 C CA . ILE A 1 316 ? 23.273 16.462 15.784 1.00 28.05 316 ILE A CA 1
ATOM 2534 C C . ILE A 1 316 ? 23.911 16.622 17.172 1.00 28.05 316 ILE A C 1
ATOM 2536 O O . ILE A 1 316 ? 23.277 17.246 18.027 1.00 28.05 316 ILE A O 1
ATOM 2540 N N . PRO A 1 317 ? 25.079 16.029 17.468 1.00 27.98 317 PRO A N 1
ATOM 2541 C CA . PRO A 1 317 ? 25.785 16.353 18.694 1.00 27.98 317 PRO A CA 1
ATOM 2542 C C . PRO A 1 317 ? 26.518 17.684 18.477 1.00 27.98 317 PRO A C 1
ATOM 2544 O O . PRO A 1 317 ? 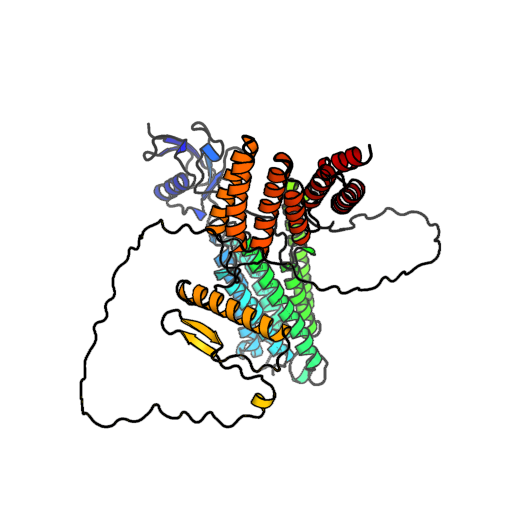27.140 17.863 17.425 1.00 27.98 317 PRO A O 1
ATOM 2547 N N . PRO A 1 318 ? 26.491 18.624 19.434 1.00 28.39 318 PRO A N 1
ATOM 2548 C CA . PRO A 1 318 ? 27.484 19.678 19.444 1.00 28.39 318 PRO A CA 1
ATOM 2549 C C . PRO A 1 318 ? 28.854 19.060 19.749 1.00 28.39 318 PRO A C 1
ATOM 2551 O O . PRO A 1 318 ? 28.984 18.092 20.497 1.00 28.39 318 PRO A O 1
ATOM 2554 N N . SER A 1 319 ? 29.870 19.624 19.113 1.00 29.53 319 SER A N 1
ATOM 2555 C CA . SER A 1 319 ? 31.284 19.306 19.272 1.00 29.53 319 SER A CA 1
ATOM 2556 C C . SER A 1 319 ? 31.756 19.363 20.731 1.00 29.53 319 SER A C 1
ATOM 2558 O O . SER A 1 319 ? 31.594 20.412 21.351 1.00 29.53 319 SER A O 1
ATOM 2560 N N . SER A 1 320 ? 32.454 18.327 21.216 1.00 29.53 320 SER A N 1
ATOM 2561 C CA . SER A 1 320 ? 33.756 18.468 21.902 1.00 29.53 320 SER A CA 1
ATOM 2562 C C . SER A 1 320 ? 34.354 17.135 22.400 1.00 29.53 320 SER A C 1
ATOM 2564 O O . SER A 1 320 ? 33.678 16.271 22.944 1.00 29.53 320 SER A O 1
ATOM 2566 N N . SER A 1 321 ? 35.676 17.047 22.210 1.00 28.98 321 SER A N 1
ATOM 2567 C CA . SER A 1 321 ? 36.715 16.341 22.986 1.00 28.98 321 SER A CA 1
ATOM 2568 C C . SER A 1 321 ? 36.693 14.813 23.193 1.00 28.98 321 SER A C 1
ATOM 2570 O O . SER A 1 321 ? 35.974 14.257 24.013 1.00 28.98 321 SER A O 1
ATOM 2572 N N . ALA A 1 322 ? 37.662 14.204 22.502 1.00 28.33 322 ALA A N 1
ATOM 2573 C CA . ALA A 1 322 ? 38.398 12.953 22.703 1.00 28.33 322 ALA A CA 1
ATOM 2574 C C . ALA A 1 322 ? 38.512 12.340 24.121 1.00 28.33 322 ALA A C 1
ATOM 2576 O O . ALA A 1 322 ? 38.862 13.042 25.067 1.00 28.33 322 ALA A O 1
ATOM 2577 N N . ARG A 1 323 ? 38.443 10.992 24.193 1.00 26.44 323 ARG A N 1
ATOM 2578 C CA . ARG A 1 323 ? 39.438 10.072 24.820 1.00 26.44 323 ARG A CA 1
ATOM 2579 C C . ARG A 1 323 ? 39.110 8.570 24.543 1.00 26.44 323 ARG A C 1
ATOM 2581 O O . ARG A 1 323 ? 38.053 8.316 23.978 1.00 26.44 323 ARG A O 1
ATOM 2588 N N . PRO A 1 324 ? 40.033 7.606 24.803 1.00 31.33 324 PRO A N 1
ATOM 2589 C CA . PRO A 1 324 ? 40.403 6.499 23.895 1.00 31.33 324 PRO A CA 1
ATOM 2590 C C . PRO A 1 324 ? 39.830 5.109 24.314 1.00 31.33 324 PRO A C 1
ATOM 2592 O O . PRO A 1 324 ? 39.064 5.055 25.277 1.00 31.33 324 PRO A O 1
ATOM 2595 N N . PRO A 1 325 ? 40.143 3.987 23.615 1.00 30.97 325 PRO A N 1
ATOM 2596 C CA . PRO A 1 325 ? 39.366 2.744 23.689 1.00 30.97 325 PRO A CA 1
ATOM 2597 C C . PRO A 1 325 ? 39.937 1.709 24.676 1.00 30.97 325 PRO A C 1
ATOM 2599 O O . PRO A 1 325 ? 41.117 1.779 25.025 1.00 30.97 325 PRO A O 1
ATOM 2602 N N . PRO A 1 326 ? 39.154 0.661 25.002 1.00 27.88 326 PRO A N 1
ATOM 2603 C CA . PRO A 1 326 ? 39.727 -0.640 25.331 1.00 27.88 326 PRO A CA 1
ATOM 2604 C C . PRO A 1 326 ? 39.164 -1.802 24.481 1.00 27.88 326 PRO A C 1
ATOM 2606 O O . PRO A 1 326 ? 37.963 -2.038 24.391 1.00 27.88 326 PRO A O 1
ATOM 2609 N N . SER A 1 327 ? 40.106 -2.487 23.830 1.00 24.80 327 SER A N 1
ATOM 2610 C CA . SER A 1 327 ? 40.358 -3.941 23.777 1.00 24.80 327 SER A CA 1
ATOM 2611 C C . SER A 1 327 ? 39.229 -4.991 23.912 1.00 24.80 327 SER A C 1
ATOM 2613 O O . SER A 1 327 ? 38.666 -5.191 24.981 1.00 24.80 327 SER A O 1
ATOM 2615 N N . SER A 1 328 ? 39.123 -5.796 22.843 1.00 23.80 328 SER A N 1
ATOM 2616 C CA . SER A 1 328 ? 39.174 -7.278 22.766 1.00 23.80 328 SER A CA 1
ATOM 2617 C C . SER A 1 328 ? 38.182 -8.206 23.502 1.00 23.80 328 SER A C 1
ATOM 2619 O O . SER A 1 328 ? 38.042 -8.155 24.718 1.00 23.80 328 SER A O 1
ATOM 2621 N N . ALA A 1 329 ? 37.766 -9.231 22.732 1.00 23.55 329 ALA A N 1
ATOM 2622 C CA . ALA A 1 329 ? 37.199 -10.546 23.097 1.00 23.55 329 ALA A CA 1
ATOM 2623 C C . ALA A 1 329 ? 35.702 -10.548 23.487 1.00 23.55 329 ALA A C 1
ATOM 2625 O O . ALA A 1 329 ? 35.228 -9.642 24.147 1.00 23.55 329 ALA A O 1
ATOM 2626 N N . ARG A 1 330 ? 34.862 -11.526 23.121 1.00 24.97 330 ARG A N 1
ATOM 2627 C CA . ARG A 1 330 ? 35.091 -12.934 22.763 1.00 24.97 330 ARG A CA 1
ATOM 2628 C C . ARG A 1 330 ? 33.848 -13.450 22.013 1.00 24.97 330 ARG A C 1
ATOM 2630 O O . ARG A 1 330 ? 32.729 -13.196 22.444 1.00 24.97 330 ARG A O 1
ATOM 2637 N N . GLN A 1 331 ? 34.043 -14.179 20.916 1.00 23.61 331 GLN A N 1
ATOM 2638 C CA . GLN A 1 331 ? 33.004 -15.014 20.305 1.00 23.61 331 GLN A CA 1
ATOM 2639 C C . GLN A 1 331 ? 32.766 -16.246 21.189 1.00 23.61 331 GLN A C 1
ATOM 2641 O O . GLN A 1 331 ? 33.729 -16.894 21.599 1.00 23.61 331 GLN A O 1
ATOM 2646 N N . SER A 1 332 ? 31.507 -16.607 21.431 1.00 23.98 332 SER A N 1
ATOM 2647 C CA . SER A 1 332 ? 31.137 -17.963 21.836 1.00 23.98 332 SER A CA 1
ATOM 2648 C C . SER A 1 332 ? 29.956 -18.456 21.001 1.00 23.98 332 SER A C 1
ATOM 2650 O O . SER A 1 332 ? 28.851 -17.921 21.008 1.00 23.98 332 SER A O 1
ATOM 2652 N N . SER A 1 333 ? 30.259 -19.490 20.229 1.00 22.64 333 SER A N 1
ATOM 2653 C CA . SER A 1 333 ? 29.354 -20.383 19.523 1.00 22.64 333 SER A CA 1
ATOM 2654 C C . SER A 1 333 ? 28.532 -21.218 20.503 1.00 22.64 333 SER A C 1
ATOM 2656 O O . SER A 1 333 ? 29.122 -21.803 21.410 1.00 22.64 333 SER A O 1
ATOM 2658 N N . PHE A 1 334 ? 27.231 -21.395 20.265 1.00 24.22 334 PHE A N 1
ATOM 2659 C CA . PHE A 1 334 ? 26.503 -22.553 20.791 1.00 24.22 334 PHE A CA 1
ATOM 2660 C C . PHE A 1 334 ? 25.533 -23.143 19.766 1.00 24.22 334 PHE A C 1
ATOM 2662 O O . PHE A 1 334 ? 24.978 -22.465 18.904 1.00 24.22 334 PHE A O 1
ATOM 2669 N N . SER A 1 335 ? 25.467 -24.466 19.851 1.00 23.84 335 SER A N 1
ATOM 2670 C CA . SER A 1 335 ? 25.117 -25.445 18.832 1.00 23.84 335 SER A CA 1
ATOM 2671 C C . SER A 1 335 ? 23.613 -25.574 18.570 1.00 23.84 335 SER A C 1
ATOM 2673 O O . SER A 1 335 ? 22.791 -25.421 19.472 1.00 23.84 335 SER A O 1
ATOM 2675 N N . LYS A 1 336 ? 23.264 -25.934 17.329 1.00 23.80 336 LYS A N 1
ATOM 2676 C CA . LYS A 1 336 ? 21.935 -26.425 16.942 1.00 23.80 336 LYS A CA 1
ATOM 2677 C C . LYS A 1 336 ? 21.739 -27.838 17.498 1.00 23.80 336 LYS A C 1
ATOM 2679 O O . LYS A 1 336 ? 22.515 -28.728 17.167 1.00 23.80 336 LYS A O 1
ATOM 2684 N N . SER A 1 337 ? 20.662 -28.058 18.250 1.00 24.45 337 SER A N 1
ATOM 2685 C CA . SER A 1 337 ? 20.144 -29.398 18.538 1.00 24.45 337 SER A CA 1
ATOM 2686 C C . SER A 1 337 ? 18.710 -29.520 18.039 1.00 24.45 337 SER A C 1
ATOM 2688 O O . SER A 1 337 ? 17.816 -28.786 18.455 1.00 24.45 337 SER A O 1
ATOM 2690 N N . THR A 1 338 ? 18.529 -30.465 17.126 1.00 24.66 338 THR A N 1
ATOM 2691 C CA . THR A 1 338 ? 17.272 -30.977 16.587 1.00 24.66 338 THR A CA 1
ATOM 2692 C C . THR A 1 338 ? 16.616 -31.884 17.629 1.00 24.66 338 THR A C 1
ATOM 2694 O O . THR A 1 338 ? 17.292 -32.767 18.145 1.00 24.66 338 THR A O 1
ATOM 2697 N N . PHE A 1 339 ? 15.320 -31.731 17.914 1.00 24.28 339 PHE A N 1
ATOM 2698 C CA . PHE A 1 339 ? 14.535 -32.776 18.585 1.00 24.28 339 PHE A CA 1
ATOM 2699 C C . PHE A 1 339 ? 13.119 -32.845 18.000 1.00 24.28 339 PHE A C 1
ATOM 2701 O O . PHE A 1 339 ? 12.378 -31.865 17.982 1.00 24.28 339 PHE A O 1
ATOM 2708 N N . ILE A 1 340 ? 12.793 -34.031 17.490 1.00 24.02 340 ILE A N 1
ATOM 2709 C CA . ILE A 1 340 ? 11.484 -34.501 17.033 1.00 24.02 340 ILE A CA 1
ATOM 2710 C C . ILE A 1 340 ? 10.849 -35.251 18.213 1.00 24.02 340 ILE A C 1
ATOM 2712 O O . ILE A 1 340 ? 11.540 -36.088 18.782 1.00 24.02 340 ILE A O 1
ATOM 2716 N N . HIS A 1 341 ? 9.575 -34.997 18.556 1.00 26.17 341 HIS A N 1
ATOM 2717 C CA . HIS A 1 341 ? 8.555 -36.049 18.764 1.00 26.17 341 HIS A CA 1
ATOM 2718 C C . HIS A 1 341 ? 7.146 -35.527 19.139 1.00 26.17 341 HIS A C 1
ATOM 2720 O O . HIS A 1 341 ? 6.957 -34.765 20.079 1.00 26.17 341 HIS A O 1
ATOM 2726 N N . SER A 1 342 ? 6.178 -36.007 18.347 1.00 23.75 342 SER A N 1
ATOM 2727 C CA . SER A 1 342 ? 4.781 -36.413 18.613 1.00 23.75 342 SER A CA 1
ATOM 2728 C C . SER A 1 342 ? 4.091 -36.108 19.957 1.00 23.75 342 SER A C 1
ATOM 2730 O O . SER A 1 342 ? 4.515 -36.598 21.000 1.00 23.75 342 SER A O 1
ATOM 2732 N N . LEU A 1 343 ? 2.895 -35.504 19.880 1.00 23.86 343 LEU A N 1
ATOM 2733 C CA . LEU A 1 343 ? 1.861 -35.512 20.931 1.00 23.86 343 LEU A CA 1
ATOM 2734 C C . LEU A 1 343 ? 0.741 -36.537 20.610 1.00 23.86 343 LEU A C 1
ATOM 2736 O O . LEU A 1 343 ? 0.349 -36.647 19.445 1.00 23.86 343 LEU A O 1
ATOM 2740 N N . PRO A 1 344 ? 0.196 -37.268 21.605 1.00 26.62 344 PRO A N 1
ATOM 2741 C CA . PRO A 1 344 ? -0.901 -38.223 21.425 1.00 26.62 344 PRO A CA 1
ATOM 2742 C C . PRO A 1 344 ? -2.291 -37.557 21.474 1.00 26.62 344 PRO A C 1
ATOM 2744 O O . PRO A 1 344 ? -2.542 -36.655 22.271 1.00 26.62 344 PRO A O 1
ATOM 2747 N N . ARG A 1 345 ? -3.225 -38.040 20.640 1.00 25.19 345 ARG A N 1
ATOM 2748 C CA . ARG A 1 345 ? -4.652 -37.668 20.658 1.00 25.19 345 ARG A CA 1
ATOM 2749 C C . ARG A 1 345 ? -5.397 -38.546 21.668 1.00 25.19 345 ARG A C 1
ATOM 2751 O O . ARG A 1 345 ? -5.452 -39.761 21.499 1.00 25.19 345 ARG A O 1
ATOM 2758 N N . LEU A 1 346 ? -5.994 -37.926 22.683 1.00 26.38 346 LEU A N 1
ATOM 2759 C CA . LEU A 1 346 ? -6.947 -38.566 23.591 1.00 26.38 346 LEU A CA 1
ATOM 2760 C C . LEU A 1 346 ? -8.296 -38.738 22.881 1.00 26.38 346 LEU A C 1
ATOM 2762 O O . LEU A 1 346 ? -8.954 -37.764 22.519 1.00 26.38 346 LEU A O 1
ATOM 2766 N N . THR A 1 347 ? -8.703 -39.988 22.684 1.00 23.73 347 THR A N 1
ATOM 2767 C CA . THR A 1 347 ? -10.042 -40.382 22.251 1.00 23.73 347 THR A CA 1
ATOM 2768 C C . THR A 1 347 ? -10.923 -40.611 23.477 1.00 23.73 347 THR A C 1
ATOM 2770 O O . THR A 1 347 ? -10.646 -41.479 24.298 1.00 23.73 347 THR A O 1
ATOM 2773 N N . LYS A 1 348 ? -12.029 -39.872 23.588 1.00 24.86 348 LYS A N 1
ATOM 2774 C CA . LYS A 1 348 ? -13.227 -40.346 24.289 1.00 24.86 348 LYS A CA 1
ATOM 2775 C C . LYS A 1 348 ? -14.462 -39.845 23.555 1.00 24.86 348 LYS A C 1
ATOM 2777 O O . LYS A 1 348 ? -14.745 -38.655 23.483 1.00 24.86 348 LYS A O 1
ATOM 2782 N N . THR A 1 349 ? -15.150 -40.808 22.966 1.00 25.78 349 THR A N 1
ATOM 2783 C CA . THR A 1 349 ? -16.468 -40.716 22.351 1.00 25.78 349 THR A CA 1
ATOM 2784 C C . THR A 1 349 ? -17.530 -40.430 23.409 1.00 25.78 349 THR A C 1
ATOM 2786 O O . THR A 1 349 ? -17.605 -41.146 24.407 1.00 25.78 349 THR A O 1
ATOM 2789 N N . SER A 1 350 ? -18.415 -39.468 23.156 1.00 25.92 350 SER A N 1
ATOM 2790 C CA . SER A 1 350 ? -19.794 -39.557 23.638 1.00 25.92 350 SER A CA 1
ATOM 2791 C C . SER A 1 350 ? -20.734 -39.036 22.553 1.00 25.92 350 SER A C 1
ATOM 2793 O O . SER A 1 350 ? -20.535 -37.963 21.986 1.00 25.92 350 SER A O 1
ATOM 2795 N N . ASN A 1 351 ? -21.693 -39.889 22.202 1.00 25.16 351 ASN A N 1
ATOM 2796 C CA . ASN A 1 351 ? -22.757 -39.640 21.244 1.00 25.16 351 ASN A CA 1
ATOM 2797 C C . ASN A 1 351 ? -23.743 -38.615 21.812 1.00 25.16 351 ASN A C 1
ATOM 2799 O O . ASN A 1 351 ? -24.321 -38.870 22.864 1.00 25.16 351 ASN A O 1
ATOM 2803 N N . MET A 1 352 ? -24.036 -37.554 21.062 1.00 23.86 352 MET A N 1
ATOM 2804 C CA . MET A 1 352 ? -25.396 -37.020 20.971 1.00 23.86 352 MET A CA 1
ATOM 2805 C C . MET A 1 352 ? -25.639 -36.519 19.550 1.00 23.86 352 MET A C 1
ATOM 2807 O O . MET A 1 352 ? -24.947 -35.637 19.043 1.00 23.86 352 MET A O 1
ATOM 2811 N N . ALA A 1 353 ? -26.612 -37.148 18.903 1.00 24.11 353 ALA A N 1
ATOM 2812 C CA . ALA A 1 353 ? -27.135 -36.775 17.607 1.00 24.11 353 ALA A CA 1
ATOM 2813 C C . ALA A 1 353 ? -28.294 -35.773 17.754 1.00 24.11 353 ALA A C 1
ATOM 2815 O O . ALA A 1 353 ? -29.021 -35.785 18.743 1.00 24.11 353 ALA A O 1
ATOM 2816 N N . SER A 1 354 ? -28.512 -35.024 16.672 1.00 25.75 354 SER A N 1
ATOM 2817 C CA . SER A 1 354 ? -29.748 -34.332 16.274 1.00 25.75 354 SER A CA 1
ATOM 2818 C C . SER A 1 354 ? -30.151 -33.036 16.996 1.00 25.75 354 SER A C 1
ATOM 2820 O O . SER A 1 354 ? -30.526 -33.029 18.161 1.00 25.75 354 SER A O 1
ATOM 2822 N N . ALA A 1 355 ? -30.112 -31.952 16.214 1.00 24.30 355 ALA A N 1
ATOM 2823 C CA . ALA A 1 355 ? -31.024 -30.799 16.133 1.00 24.30 355 ALA A CA 1
ATOM 2824 C C . ALA A 1 355 ? -30.188 -29.685 15.466 1.00 24.30 355 ALA A C 1
ATOM 2826 O O . ALA A 1 355 ? -29.203 -29.228 16.025 1.00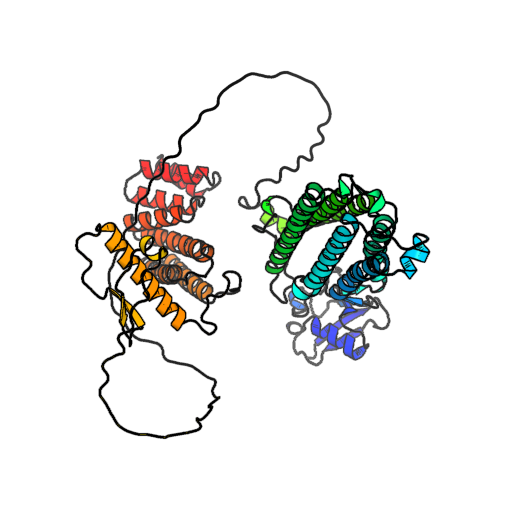 24.30 355 ALA A O 1
ATOM 2827 N N . PHE A 1 356 ? -30.396 -29.301 14.211 1.00 25.11 356 PHE A N 1
ATOM 2828 C CA . PHE A 1 356 ? -31.550 -28.525 13.799 1.00 25.11 356 PHE A CA 1
ATOM 2829 C C . PHE A 1 356 ? -31.778 -28.595 12.287 1.00 25.11 356 PHE A C 1
ATOM 2831 O O . PHE A 1 356 ? -30.865 -28.745 11.477 1.00 25.11 356 PHE A O 1
ATOM 2838 N N . SER A 1 357 ? -33.063 -28.465 11.994 1.00 25.44 357 SER A N 1
ATOM 2839 C CA . SER A 1 357 ? -33.765 -28.504 10.726 1.00 25.44 357 SER A CA 1
ATOM 2840 C C . SER A 1 357 ? -33.386 -27.388 9.744 1.00 25.44 357 SER A C 1
ATOM 2842 O O . SER A 1 357 ? -32.915 -26.312 10.106 1.00 25.44 357 SER A O 1
ATOM 2844 N N . SER A 1 358 ? -33.671 -27.712 8.487 1.00 30.34 358 SER A N 1
ATOM 2845 C CA . SER A 1 358 ? -33.660 -26.943 7.250 1.00 30.34 358 SER A CA 1
ATOM 2846 C C . SER A 1 358 ? -34.139 -25.492 7.334 1.00 30.34 358 SER A C 1
ATOM 2848 O O . SER A 1 358 ? -35.213 -25.235 7.867 1.00 30.34 358 SER A O 1
ATOM 2850 N N . HIS A 1 359 ? -33.474 -24.608 6.585 1.00 28.52 359 HIS A N 1
ATOM 2851 C CA . HIS A 1 359 ? -34.185 -23.719 5.664 1.00 28.52 359 HIS A CA 1
ATOM 2852 C C . HIS A 1 359 ? -33.338 -23.397 4.431 1.00 28.52 359 HIS A C 1
ATOM 2854 O O . HIS A 1 359 ? -32.303 -22.742 4.498 1.00 28.52 359 HIS A O 1
ATOM 2860 N N . ASN A 1 360 ? -33.839 -23.877 3.297 1.00 28.88 360 ASN A N 1
ATOM 2861 C CA . ASN A 1 360 ? -33.518 -23.424 1.956 1.00 28.88 360 ASN A CA 1
ATOM 2862 C C . ASN A 1 360 ? -34.681 -22.527 1.502 1.00 28.88 360 ASN A C 1
ATOM 2864 O O . ASN A 1 360 ? -35.838 -22.919 1.683 1.00 28.88 360 ASN A O 1
ATOM 2868 N N . PRO A 1 361 ? -34.408 -21.366 0.896 1.00 27.88 361 PRO A N 1
ATOM 2869 C CA . PRO A 1 361 ? -35.224 -20.958 -0.234 1.00 27.88 361 PRO A CA 1
ATOM 2870 C C . PRO A 1 361 ? -34.339 -20.489 -1.392 1.00 27.88 361 PRO A C 1
ATOM 2872 O O . PRO A 1 361 ? -33.504 -19.604 -1.217 1.00 27.88 361 PRO A O 1
ATOM 2875 N N . THR A 1 362 ? -34.542 -21.092 -2.566 1.00 25.53 362 THR A N 1
ATOM 2876 C CA . THR A 1 362 ? -34.729 -20.515 -3.923 1.00 25.53 362 THR A CA 1
ATOM 2877 C C . THR A 1 362 ? -34.247 -21.598 -4.909 1.00 25.53 362 THR A C 1
ATOM 2879 O O . THR A 1 362 ? -33.054 -21.781 -5.103 1.00 25.53 362 THR A O 1
ATOM 2882 N N . ALA A 1 363 ? -35.063 -22.576 -5.301 1.00 25.50 363 ALA A N 1
ATOM 2883 C CA . ALA A 1 363 ? -36.154 -22.507 -6.274 1.00 25.50 363 ALA A CA 1
ATOM 2884 C C . ALA A 1 363 ? -35.688 -22.179 -7.714 1.00 25.50 363 ALA A C 1
ATOM 2886 O O . ALA A 1 363 ? -35.358 -21.045 -8.035 1.00 25.50 363 ALA A O 1
ATOM 2887 N N . HIS A 1 364 ? -35.793 -23.217 -8.556 1.00 27.97 364 HIS A N 1
ATOM 2888 C CA . HIS A 1 364 ? -36.003 -23.214 -10.009 1.00 27.97 364 HIS A CA 1
ATOM 2889 C C . HIS A 1 364 ? -34.820 -22.926 -10.944 1.00 27.97 364 HIS A C 1
ATOM 2891 O O . HIS A 1 364 ? -34.510 -21.785 -11.249 1.00 27.97 364 HIS A O 1
ATOM 2897 N N . LEU A 1 365 ? -34.306 -24.003 -11.549 1.00 25.64 365 LEU A N 1
ATOM 2898 C CA . LEU A 1 365 ? -34.335 -24.201 -13.004 1.00 25.64 365 LEU A CA 1
ATOM 2899 C C . LEU A 1 365 ? -34.246 -25.712 -13.283 1.00 25.64 365 LEU A C 1
ATOM 2901 O O . LEU A 1 365 ? -33.202 -26.337 -13.131 1.00 25.64 365 LEU A O 1
ATOM 2905 N N . LYS A 1 366 ? -35.399 -26.303 -13.620 1.00 25.83 366 LYS A N 1
ATOM 2906 C CA . LYS A 1 366 ? -35.494 -27.615 -14.271 1.00 25.83 366 LYS A CA 1
ATOM 2907 C C . LYS A 1 366 ? -35.065 -27.428 -15.727 1.00 25.83 366 LYS A C 1
ATOM 2909 O O . LYS A 1 366 ? -35.633 -26.572 -16.398 1.00 25.83 366 LYS A O 1
ATOM 2914 N N . ALA A 1 367 ? -34.157 -28.265 -16.211 1.00 25.50 367 ALA A N 1
ATOM 2915 C CA . ALA A 1 367 ? -34.101 -28.629 -17.621 1.00 25.50 367 ALA A CA 1
ATOM 2916 C C . ALA A 1 367 ? -34.547 -30.093 -17.718 1.00 25.50 367 ALA A C 1
ATOM 2918 O O . ALA A 1 367 ? -34.023 -30.952 -17.007 1.00 25.50 367 ALA A O 1
ATOM 2919 N N . GLN A 1 368 ? -35.598 -30.327 -18.501 1.00 27.22 368 GLN A N 1
ATOM 2920 C CA . GLN A 1 368 ? -36.115 -31.651 -18.839 1.00 27.22 368 GLN A CA 1
ATOM 2921 C C . GLN A 1 368 ? -35.260 -32.309 -19.939 1.00 27.22 368 GLN A C 1
ATOM 2923 O O . GLN A 1 368 ? -34.503 -31.606 -20.608 1.00 27.22 368 GLN A O 1
ATOM 2928 N N . PRO A 1 369 ? -35.366 -33.641 -20.086 1.00 38.91 369 PRO A N 1
ATOM 2929 C CA . PRO A 1 369 ? -34.537 -34.458 -20.961 1.00 38.91 369 PRO A CA 1
ATOM 2930 C C . PRO A 1 369 ? -35.185 -34.623 -22.338 1.00 38.91 369 PRO A C 1
ATOM 2932 O O . PRO A 1 369 ? -36.408 -34.710 -22.418 1.00 38.91 369 PRO A O 1
ATOM 2935 N N . ASP A 1 370 ? -34.370 -34.763 -23.380 1.00 27.45 370 ASP A N 1
ATOM 2936 C CA . ASP A 1 370 ? -34.834 -35.257 -24.673 1.00 27.45 370 ASP A CA 1
ATOM 2937 C C . ASP A 1 370 ? -34.164 -36.592 -25.008 1.00 27.45 370 ASP A C 1
ATOM 2939 O O . ASP A 1 370 ? -32.990 -36.838 -24.726 1.00 27.45 370 ASP A O 1
ATOM 2943 N N . HIS A 1 371 ? -35.025 -37.459 -25.524 1.00 29.52 371 HIS A N 1
ATOM 2944 C CA . HIS A 1 371 ? -34.897 -38.877 -25.805 1.00 29.52 371 HIS A CA 1
ATOM 2945 C C . HIS A 1 371 ? -33.897 -39.203 -26.921 1.00 29.52 371 HIS A C 1
ATOM 2947 O O . HIS A 1 371 ? -33.757 -38.430 -27.859 1.00 29.52 371 HIS A O 1
ATOM 2953 N N . GLU A 1 372 ? -33.345 -40.420 -26.885 1.00 27.89 372 GLU A N 1
ATOM 2954 C CA . GLU A 1 372 ? -33.555 -41.404 -27.960 1.00 27.89 372 GLU A CA 1
ATOM 2955 C C . GLU A 1 372 ? -33.158 -42.816 -27.485 1.00 27.89 372 GLU A C 1
ATOM 2957 O O . GLU A 1 372 ? -32.015 -43.094 -27.124 1.00 27.89 372 GLU A O 1
ATOM 2962 N N . GLU A 1 373 ? -34.154 -43.703 -27.435 1.00 31.75 373 GLU A N 1
ATOM 2963 C CA . GLU A 1 373 ? -34.004 -45.148 -27.263 1.00 31.75 373 GLU A CA 1
ATOM 2964 C C . GLU A 1 373 ? -33.651 -45.792 -28.605 1.00 31.75 373 GLU A C 1
ATOM 2966 O O . GLU A 1 373 ? -34.382 -45.584 -29.566 1.00 31.75 373 GLU A O 1
ATOM 2971 N N . HIS A 1 374 ? -32.669 -46.696 -28.638 1.00 31.31 374 HIS A N 1
ATOM 2972 C CA . HIS A 1 374 ? -32.694 -47.879 -29.507 1.00 31.31 374 HIS A CA 1
ATOM 2973 C C . HIS A 1 374 ? -31.969 -49.037 -28.810 1.00 31.31 374 HIS A C 1
ATOM 2975 O O . HIS A 1 374 ? -30.788 -48.954 -28.481 1.00 31.31 374 HIS A O 1
ATOM 2981 N N . GLY A 1 375 ? -32.714 -50.110 -28.538 1.00 28.75 375 GLY A N 1
ATOM 2982 C CA . GLY A 1 375 ? -32.208 -51.325 -27.908 1.00 28.75 375 GLY A CA 1
ATOM 2983 C C . GLY A 1 375 ? -31.651 -52.344 -28.902 1.00 28.75 375 GLY A C 1
ATOM 2984 O O . GLY A 1 375 ? -31.967 -52.303 -30.086 1.00 28.75 375 GLY A O 1
ATOM 2985 N N . CYS A 1 376 ? -30.874 -53.300 -28.389 1.00 28.12 376 CYS A N 1
ATOM 2986 C CA . CYS A 1 376 ? -30.942 -54.722 -28.747 1.00 28.12 376 CYS A CA 1
ATOM 2987 C C . CYS A 1 376 ? -30.058 -55.548 -27.802 1.00 28.12 376 CYS A C 1
ATOM 2989 O O . CYS A 1 376 ? -28.946 -55.164 -27.453 1.00 28.12 376 CYS A O 1
ATOM 2991 N N . CYS A 1 377 ? -30.598 -56.681 -27.365 1.00 31.16 377 CYS A N 1
ATOM 2992 C CA . CYS A 1 377 ? -29.990 -57.629 -26.441 1.00 31.16 377 CYS A CA 1
ATOM 2993 C C . CYS A 1 377 ? -28.782 -58.366 -27.045 1.00 31.16 377 CYS A C 1
ATOM 2995 O O . CYS A 1 377 ? -28.802 -58.712 -28.224 1.00 31.16 377 CYS A O 1
ATOM 2997 N N . GLY A 1 378 ? -27.818 -58.752 -26.199 1.00 29.08 378 GLY A N 1
ATOM 2998 C CA . GLY A 1 378 ? -26.943 -59.895 -26.477 1.00 29.08 378 GLY A CA 1
ATOM 2999 C C . GLY A 1 378 ? -25.555 -59.836 -25.838 1.00 29.08 378 GLY A C 1
ATOM 3000 O O . GLY A 1 378 ? -24.715 -59.056 -26.263 1.00 29.08 378 GLY A O 1
ATOM 3001 N N . GLY A 1 379 ? -25.291 -60.755 -24.904 1.00 31.77 379 GLY A N 1
ATOM 3002 C CA . GLY A 1 379 ? -23.942 -61.267 -24.638 1.00 31.77 379 GLY A CA 1
ATOM 3003 C C . GLY A 1 379 ? -23.270 -60.770 -23.359 1.00 31.77 379 GLY A C 1
ATOM 3004 O O . GLY A 1 379 ? -22.807 -59.639 -23.278 1.00 31.77 379 GLY A O 1
ATOM 3005 N N . HIS A 1 380 ? -23.147 -61.669 -22.380 1.00 42.59 380 HIS A N 1
ATOM 3006 C CA . HIS A 1 380 ? -22.239 -61.541 -21.243 1.00 42.59 380 HIS A CA 1
ATOM 3007 C C . HIS A 1 380 ? -20.786 -61.378 -21.723 1.00 42.59 380 HIS A C 1
ATOM 3009 O O . HIS A 1 380 ? -20.104 -62.363 -21.997 1.00 42.59 380 HIS A O 1
ATOM 3015 N N . GLY A 1 381 ? -20.305 -60.139 -21.797 1.00 32.19 381 GLY A N 1
ATOM 3016 C CA . GLY A 1 381 ? -18.881 -59.832 -21.729 1.00 32.19 381 GLY A CA 1
ATOM 3017 C C . GLY A 1 381 ? -18.520 -59.571 -20.272 1.00 32.19 381 GLY A C 1
ATOM 3018 O O . GLY A 1 381 ? -19.132 -58.712 -19.639 1.00 32.19 381 GLY A O 1
ATOM 3019 N N . GLY A 1 382 ? -17.570 -60.329 -19.716 1.00 39.66 382 GLY A N 1
ATOM 3020 C CA . GLY A 1 382 ? -16.965 -59.995 -18.423 1.00 39.66 382 GLY A CA 1
ATOM 3021 C C . GLY A 1 382 ? -16.418 -58.559 -18.425 1.00 39.66 382 GLY A C 1
ATOM 3022 O O . GLY A 1 382 ? -16.226 -57.993 -19.506 1.00 39.66 382 GLY A O 1
ATOM 3023 N N . PRO A 1 383 ? -16.189 -57.948 -17.244 1.00 38.47 383 PRO A N 1
ATOM 3024 C CA . PRO A 1 383 ? -15.662 -56.587 -17.172 1.00 38.47 383 PRO A CA 1
ATOM 3025 C C . PRO A 1 383 ? -14.421 -56.487 -18.070 1.00 38.47 383 PRO A C 1
ATOM 3027 O O . PRO A 1 383 ? -13.609 -57.419 -18.054 1.00 38.47 383 PRO A O 1
ATOM 3030 N N . PRO A 1 384 ? -14.290 -55.425 -18.890 1.00 38.69 384 PRO A N 1
ATOM 3031 C CA . PRO A 1 384 ? -13.159 -55.296 -19.790 1.00 38.69 384 PRO A CA 1
ATOM 3032 C C . PRO A 1 384 ? -11.891 -55.417 -18.954 1.00 38.69 384 PRO A C 1
ATOM 3034 O O . PRO A 1 384 ? -11.719 -54.700 -17.967 1.00 38.69 384 PRO A O 1
ATOM 3037 N N . ASN A 1 385 ? -11.045 -56.377 -19.320 1.00 38.94 385 ASN A N 1
ATOM 3038 C CA . ASN A 1 385 ? -9.729 -56.519 -18.732 1.00 38.94 385 ASN A CA 1
ATOM 3039 C C . ASN A 1 385 ? -8.942 -55.294 -19.200 1.00 38.94 385 ASN A C 1
ATOM 3041 O O . ASN A 1 385 ? -8.434 -55.265 -20.319 1.00 38.94 385 ASN A O 1
ATOM 3045 N N . VAL A 1 386 ? -8.973 -54.228 -18.400 1.00 38.97 386 VAL A N 1
ATOM 3046 C CA . VAL A 1 386 ? -8.142 -53.052 -18.623 1.00 38.97 386 VAL A CA 1
ATOM 3047 C C . VAL A 1 386 ? -6.721 -53.530 -18.376 1.00 38.97 386 VAL A C 1
ATOM 3049 O O . VAL A 1 386 ? -6.294 -53.644 -17.229 1.00 38.97 386 VAL A O 1
ATOM 3052 N N . GLU A 1 387 ? -6.023 -53.893 -19.451 1.00 42.03 387 GLU A N 1
ATOM 3053 C CA . GLU A 1 387 ? -4.581 -54.092 -19.417 1.00 42.03 387 GLU A CA 1
ATOM 3054 C C . GLU A 1 387 ? -3.973 -52.811 -18.849 1.00 42.03 387 GLU A C 1
ATOM 3056 O O . GLU A 1 387 ? -4.084 -51.729 -19.431 1.00 42.03 387 GLU A O 1
ATOM 3061 N N . LEU A 1 388 ? -3.425 -52.929 -17.637 1.00 50.56 388 LEU A N 1
ATOM 3062 C CA . LEU A 1 388 ? -2.679 -51.850 -17.017 1.00 50.56 388 LEU A CA 1
ATOM 3063 C C . LEU A 1 388 ? -1.537 -51.494 -17.980 1.00 50.56 388 LEU A C 1
ATOM 3065 O O . LEU A 1 388 ? -0.863 -52.411 -18.455 1.00 50.56 388 LEU A O 1
ATOM 3069 N N . PRO A 1 389 ? -1.339 -50.204 -18.304 1.00 51.56 389 PRO A N 1
ATOM 3070 C CA . PRO A 1 389 ? -0.254 -49.796 -19.186 1.00 51.56 389 PRO A CA 1
ATOM 3071 C C . PRO A 1 389 ? 1.076 -50.345 -18.660 1.00 51.56 389 PRO A C 1
ATOM 3073 O O . PRO A 1 389 ? 1.277 -50.411 -17.444 1.00 51.56 389 PRO A O 1
ATOM 3076 N N . GLU A 1 390 ? 1.958 -50.765 -19.574 1.00 54.41 390 GLU A N 1
ATOM 3077 C CA . GLU A 1 390 ? 3.276 -51.284 -19.204 1.00 54.41 390 GLU A CA 1
ATOM 3078 C C . GLU A 1 390 ? 3.992 -50.299 -18.269 1.00 54.41 390 GLU A C 1
ATOM 3080 O O . GLU A 1 390 ? 3.928 -49.086 -18.507 1.00 54.41 390 GLU A O 1
ATOM 3085 N N . PRO A 1 391 ? 4.654 -50.798 -17.207 1.00 54.62 391 PRO A N 1
ATOM 3086 C CA . PRO A 1 391 ? 5.282 -49.946 -16.217 1.00 54.62 391 PRO A CA 1
ATOM 3087 C C . PRO A 1 391 ? 6.309 -49.048 -16.903 1.00 54.62 391 PRO A C 1
ATOM 3089 O O . PRO A 1 391 ? 7.287 -49.493 -17.505 1.00 54.62 391 PRO A O 1
ATOM 3092 N N . THR A 1 392 ? 6.054 -47.752 -16.831 1.00 56.88 392 THR A N 1
ATOM 3093 C CA . THR A 1 392 ? 6.978 -46.718 -17.261 1.00 56.88 392 THR A CA 1
ATOM 3094 C C . THR A 1 392 ? 8.196 -46.697 -16.331 1.00 56.88 392 THR A C 1
ATOM 3096 O O . THR A 1 392 ? 8.102 -47.101 -15.175 1.00 56.88 392 THR A O 1
ATOM 3099 N N . PRO A 1 393 ? 9.345 -46.141 -16.749 1.00 57.69 393 PRO A N 1
ATOM 3100 C CA . PRO A 1 393 ? 10.495 -45.941 -15.858 1.00 57.69 393 PRO A CA 1
ATOM 3101 C C . PRO A 1 393 ? 10.182 -45.087 -14.611 1.00 57.69 393 PRO A C 1
ATOM 3103 O O . PRO A 1 393 ? 10.963 -45.061 -13.664 1.00 57.69 393 PRO A O 1
ATOM 3106 N N . LEU A 1 394 ? 9.048 -44.369 -14.603 1.00 52.19 394 LEU A N 1
ATOM 3107 C CA . LEU A 1 394 ? 8.532 -43.669 -13.426 1.00 52.19 394 LEU A CA 1
ATOM 3108 C C . LEU A 1 394 ? 7.975 -44.628 -12.362 1.00 52.19 394 LEU A C 1
ATOM 3110 O O . LEU A 1 394 ? 7.994 -44.284 -11.183 1.00 52.19 394 LEU A O 1
ATOM 3114 N N . ASP A 1 395 ? 7.512 -45.813 -12.758 1.00 53.34 395 ASP A N 1
ATOM 3115 C CA . ASP A 1 395 ? 6.903 -46.808 -11.873 1.00 53.34 395 ASP A CA 1
ATOM 3116 C C . ASP A 1 395 ? 7.943 -47.516 -10.987 1.00 53.34 395 ASP A C 1
ATOM 3118 O O . ASP A 1 395 ? 7.610 -47.981 -9.900 1.00 53.34 395 ASP A O 1
ATOM 3122 N N . GLU A 1 396 ? 9.229 -47.492 -11.366 1.00 58.38 396 GLU A N 1
ATOM 3123 C CA . GLU A 1 396 ? 10.345 -47.891 -10.489 1.00 58.38 396 GLU A CA 1
ATOM 3124 C C . GLU A 1 396 ? 10.647 -46.851 -9.388 1.00 58.38 396 GLU A C 1
ATOM 3126 O O . GLU A 1 396 ? 11.310 -47.164 -8.397 1.00 58.38 396 GLU A O 1
ATOM 3131 N N . LEU A 1 397 ? 10.152 -45.612 -9.530 1.00 57.19 397 LEU A N 1
ATOM 3132 C CA . LEU A 1 397 ? 10.373 -44.503 -8.590 1.00 57.19 397 LEU A CA 1
ATOM 3133 C C . LEU A 1 397 ? 9.212 -44.295 -7.601 1.00 57.19 397 LEU A C 1
ATOM 3135 O O . LEU A 1 397 ? 9.340 -43.475 -6.687 1.00 57.19 397 LEU A O 1
ATOM 3139 N N . ILE A 1 398 ? 8.091 -45.008 -7.755 1.00 64.19 398 ILE A N 1
ATOM 3140 C CA . ILE A 1 398 ? 6.893 -44.852 -6.918 1.00 64.19 398 ILE A CA 1
ATOM 3141 C C . ILE A 1 398 ? 6.436 -46.185 -6.321 1.00 64.19 398 ILE A C 1
ATOM 3143 O O . ILE A 1 398 ? 6.494 -47.238 -6.941 1.00 64.19 398 ILE A O 1
ATOM 3147 N N . THR A 1 399 ? 5.958 -46.151 -5.077 1.00 71.19 399 THR A N 1
ATOM 3148 C CA . THR A 1 399 ? 5.351 -47.327 -4.437 1.00 71.19 399 THR A CA 1
ATOM 3149 C C . THR A 1 399 ? 3.862 -47.375 -4.763 1.00 71.19 399 THR A C 1
ATOM 3151 O O . THR A 1 399 ? 3.118 -46.459 -4.411 1.00 71.19 399 THR A O 1
ATOM 3154 N N . ILE A 1 400 ? 3.416 -48.448 -5.415 1.00 72.19 400 ILE A N 1
ATOM 3155 C CA . ILE A 1 400 ? 2.007 -48.653 -5.769 1.00 72.19 400 ILE A CA 1
ATOM 3156 C C . ILE A 1 400 ? 1.250 -49.227 -4.561 1.00 72.19 400 ILE A C 1
ATOM 3158 O O . ILE A 1 400 ? 1.655 -50.235 -3.978 1.00 72.19 400 ILE A O 1
ATOM 3162 N N . HIS A 1 401 ? 0.132 -48.596 -4.188 1.00 75.38 401 HIS A N 1
ATOM 3163 C CA . HIS A 1 401 ? -0.754 -49.051 -3.113 1.00 75.38 401 HIS A CA 1
ATOM 3164 C C . HIS A 1 401 ? -2.141 -49.419 -3.657 1.00 75.38 401 HIS A C 1
ATOM 3166 O O . HIS A 1 401 ? -2.768 -48.626 -4.355 1.00 75.38 401 HIS A O 1
ATOM 3172 N N . ASN A 1 402 ? -2.654 -50.592 -3.270 1.00 79.38 402 ASN A N 1
ATOM 3173 C CA . ASN A 1 402 ? -3.989 -51.054 -3.662 1.00 79.38 402 ASN A CA 1
ATOM 3174 C C . ASN A 1 402 ? -5.070 -50.409 -2.782 1.00 79.38 402 ASN A C 1
ATOM 3176 O O . ASN A 1 402 ? -5.277 -50.808 -1.630 1.00 79.38 402 ASN A O 1
ATOM 3180 N N . LEU A 1 403 ? -5.766 -49.416 -3.332 1.00 83.25 403 LEU A N 1
ATOM 3181 C CA . LEU A 1 403 ? -6.847 -48.688 -2.670 1.00 83.25 403 LEU A CA 1
ATOM 3182 C C . LEU A 1 403 ? -8.213 -49.119 -3.221 1.00 83.25 403 LEU A C 1
ATOM 3184 O O . LEU A 1 403 ? -8.351 -49.443 -4.394 1.00 83.25 403 LEU A O 1
ATOM 3188 N N . SER A 1 404 ? -9.223 -49.107 -2.358 1.00 82.88 404 SER A N 1
ATOM 3189 C CA . SER A 1 404 ? -10.631 -49.342 -2.676 1.00 82.88 404 SER A CA 1
ATOM 3190 C C . SER A 1 404 ? -11.451 -48.124 -2.261 1.00 82.88 404 SER A C 1
ATOM 3192 O O . SER A 1 404 ? -11.165 -47.495 -1.238 1.00 82.88 404 SER A O 1
ATOM 3194 N N . ILE A 1 405 ? -12.449 -47.775 -3.069 1.00 85.38 405 ILE A N 1
ATOM 3195 C CA . ILE A 1 405 ? -13.343 -46.644 -2.824 1.00 85.38 405 ILE A CA 1
ATOM 3196 C C . ILE A 1 405 ? -14.733 -47.209 -2.571 1.00 85.38 405 ILE A C 1
ATOM 3198 O O . ILE A 1 405 ? -15.257 -47.953 -3.397 1.00 85.38 405 ILE A O 1
ATOM 3202 N N . ASP A 1 406 ? -15.320 -46.855 -1.434 1.00 85.06 406 ASP A N 1
ATOM 3203 C CA . ASP A 1 406 ? -16.713 -47.176 -1.148 1.00 85.06 406 ASP A CA 1
ATOM 3204 C C . ASP A 1 406 ? -17.634 -46.255 -1.978 1.00 85.06 406 ASP A C 1
ATOM 3206 O O . ASP A 1 406 ? -17.549 -45.031 -1.822 1.00 85.06 406 ASP A O 1
ATOM 3210 N N . PRO A 1 407 ? -18.496 -46.798 -2.860 1.00 81.62 407 PRO A N 1
ATOM 3211 C CA . PRO A 1 407 ? -19.357 -45.999 -3.728 1.00 81.62 407 PRO A CA 1
ATOM 3212 C C . PRO A 1 407 ? -20.391 -45.153 -2.969 1.00 81.62 407 PRO A C 1
ATOM 3214 O O . PRO A 1 407 ? -20.774 -44.098 -3.472 1.00 81.62 407 PRO A O 1
ATOM 3217 N N . GLU A 1 408 ? -20.825 -45.563 -1.771 1.00 81.44 408 GLU A N 1
ATOM 3218 C CA . GLU A 1 408 ? -21.822 -44.810 -0.995 1.00 81.44 408 GLU A CA 1
ATOM 3219 C C . GLU A 1 408 ? -21.180 -43.715 -0.143 1.00 81.44 408 GLU A C 1
ATOM 3221 O O . GLU A 1 408 ? -21.627 -42.566 -0.145 1.00 81.44 408 GLU A O 1
ATOM 3226 N N . SER A 1 409 ? -20.114 -44.046 0.592 1.00 80.00 409 SER A N 1
ATOM 3227 C CA . SER A 1 409 ? -19.468 -43.085 1.493 1.00 80.00 409 SER A CA 1
ATOM 3228 C C . SER A 1 409 ? -18.375 -42.240 0.832 1.00 80.00 409 SER A C 1
ATOM 3230 O O . SER A 1 409 ? -17.887 -41.292 1.455 1.00 80.00 409 SER A O 1
ATOM 3232 N N . GLN A 1 410 ? -17.977 -42.576 -0.402 1.00 81.69 410 GLN A N 1
ATOM 3233 C CA . GLN A 1 410 ? -16.840 -41.995 -1.131 1.00 81.69 410 GLN A CA 1
ATOM 3234 C C . GLN A 1 410 ? -15.527 -42.019 -0.329 1.00 81.69 410 GLN A C 1
ATOM 3236 O O . GLN A 1 410 ? -14.629 -41.201 -0.551 1.00 81.69 410 GLN A O 1
ATOM 3241 N N . LYS A 1 411 ? -15.411 -42.938 0.639 1.00 85.19 411 LYS A N 1
ATOM 3242 C CA . LYS A 1 411 ? -14.207 -43.103 1.454 1.00 85.19 411 LYS A CA 1
ATOM 3243 C C . LYS A 1 411 ? -13.228 -44.040 0.767 1.00 85.19 411 LYS A C 1
ATOM 3245 O O . LYS A 1 411 ? -13.597 -45.106 0.281 1.00 85.19 411 LYS A O 1
ATOM 3250 N N . VAL A 1 412 ? -11.963 -43.649 0.796 1.00 86.50 412 VAL A N 1
ATOM 3251 C CA . VAL A 1 412 ? -10.826 -44.424 0.315 1.00 86.50 412 VAL A CA 1
ATOM 3252 C C . VAL A 1 412 ? -10.281 -45.274 1.462 1.00 86.50 412 VAL A C 1
ATOM 3254 O O . VAL A 1 412 ? -10.017 -44.769 2.557 1.00 86.50 412 VAL A O 1
ATOM 3257 N N . SER A 1 413 ? -10.099 -46.567 1.217 1.00 84.94 413 SER A N 1
ATOM 3258 C CA . SER A 1 413 ? -9.556 -47.537 2.172 1.00 84.94 413 SER A CA 1
ATOM 3259 C C . SER A 1 413 ? -8.611 -48.525 1.481 1.00 84.94 413 SER A C 1
ATOM 3261 O O . SER A 1 413 ? -8.580 -48.608 0.257 1.00 84.94 413 SER A O 1
ATOM 3263 N N . LEU A 1 414 ? -7.800 -49.268 2.234 1.00 81.38 414 LEU A N 1
ATOM 3264 C CA . LEU A 1 414 ? -6.873 -50.251 1.657 1.00 81.38 414 LEU A CA 1
ATOM 3265 C C . LEU A 1 414 ? -7.624 -51.520 1.236 1.00 81.38 414 LEU A C 1
ATOM 3267 O O . LEU A 1 414 ? -8.330 -52.112 2.047 1.00 81.38 414 LEU A O 1
ATOM 3271 N N . SER A 1 415 ? -7.440 -51.949 -0.017 1.00 68.00 415 SER A N 1
ATOM 3272 C CA . SER A 1 415 ? -8.182 -53.073 -0.613 1.00 68.00 415 SER A CA 1
ATOM 3273 C C . SER A 1 415 ? -7.685 -54.456 -0.168 1.00 68.00 415 SER A C 1
ATOM 3275 O O . SER A 1 415 ? -8.391 -55.446 -0.344 1.00 68.00 415 SER A O 1
ATOM 3277 N N . SER A 1 416 ? -6.473 -54.561 0.383 1.00 60.44 416 SER A N 1
ATOM 3278 C CA . SER A 1 416 ? -5.872 -55.833 0.798 1.00 60.44 416 SER A CA 1
ATOM 3279 C C . SER A 1 416 ? -5.077 -55.681 2.092 1.00 60.44 416 SER A C 1
ATOM 3281 O O . SER A 1 416 ? -4.548 -54.606 2.386 1.00 60.44 416 SER A O 1
ATOM 3283 N N . LYS A 1 417 ? -4.942 -56.774 2.861 1.00 56.81 417 LYS A N 1
ATOM 3284 C CA . LYS A 1 417 ? -3.980 -56.835 3.972 1.00 56.81 417 LYS A CA 1
ATOM 3285 C C . LYS A 1 417 ? -2.599 -56.457 3.430 1.00 56.81 417 LYS A C 1
ATOM 3287 O O . LYS A 1 417 ? -2.137 -57.043 2.454 1.00 56.81 417 LYS A O 1
ATOM 3292 N N . VAL A 1 418 ? -2.001 -55.437 4.040 1.00 53.31 418 VAL A N 1
ATOM 3293 C CA . VAL A 1 418 ? -0.680 -54.897 3.697 1.00 53.31 418 VAL A CA 1
ATOM 3294 C C . VAL A 1 418 ? 0.326 -56.054 3.608 1.00 53.31 418 VAL A C 1
ATOM 3296 O O . VAL A 1 418 ? 0.316 -56.900 4.508 1.00 53.31 418 VAL A O 1
ATOM 3299 N N . PRO A 1 419 ? 1.177 -56.138 2.567 1.00 52.41 419 PRO A N 1
ATOM 3300 C CA . PRO A 1 419 ? 2.255 -57.118 2.555 1.00 52.41 419 PRO A CA 1
ATOM 3301 C C . PRO A 1 419 ? 3.099 -56.942 3.823 1.00 52.41 419 PRO A C 1
ATOM 3303 O O . PRO A 1 419 ? 3.559 -55.843 4.130 1.00 52.41 419 PRO A O 1
ATOM 3306 N N . SER A 1 420 ? 3.297 -58.030 4.567 1.00 52.78 420 SER A N 1
ATOM 3307 C CA . SER A 1 420 ? 3.898 -58.093 5.911 1.00 52.78 420 SER A CA 1
ATOM 3308 C C . SER A 1 420 ? 5.355 -57.605 6.023 1.00 52.78 420 SER A C 1
ATOM 3310 O O . SER A 1 420 ? 5.962 -57.746 7.079 1.00 52.78 420 SER A O 1
ATOM 3312 N N . ASN A 1 421 ? 5.914 -57.026 4.957 1.00 55.94 421 ASN A N 1
ATOM 3313 C CA . ASN A 1 421 ? 7.289 -56.532 4.862 1.00 55.94 421 ASN A CA 1
ATOM 3314 C C . ASN A 1 421 ? 7.433 -55.005 5.027 1.00 55.94 421 ASN A C 1
ATOM 3316 O O . ASN A 1 421 ? 8.556 -54.505 4.971 1.00 55.94 421 ASN A O 1
ATOM 3320 N N . GLN A 1 422 ? 6.349 -54.245 5.223 1.00 61.28 422 GLN A N 1
ATOM 3321 C CA . GLN A 1 422 ? 6.438 -52.798 5.474 1.00 61.28 422 GLN A CA 1
ATOM 3322 C C . GLN A 1 422 ? 6.681 -52.496 6.957 1.00 61.28 422 GLN A C 1
ATOM 3324 O O . GLN A 1 422 ? 6.104 -53.133 7.840 1.00 61.28 422 GLN A O 1
ATOM 3329 N N . LYS A 1 423 ? 7.538 -51.508 7.249 1.00 70.44 423 LYS A N 1
ATOM 3330 C CA . LYS A 1 423 ? 7.819 -51.096 8.630 1.00 70.44 423 LYS A CA 1
ATOM 3331 C C . LYS A 1 423 ? 6.524 -50.571 9.280 1.00 70.44 423 LYS A C 1
ATOM 3333 O O . LYS A 1 423 ? 5.766 -49.863 8.616 1.00 70.44 423 LYS A O 1
ATOM 3338 N N . PRO A 1 424 ? 6.285 -50.814 10.585 1.00 74.38 424 PRO A N 1
ATOM 3339 C CA . PRO A 1 424 ? 5.080 -50.341 11.283 1.00 74.38 424 PRO A CA 1
ATOM 3340 C C . PRO A 1 424 ? 4.836 -48.827 11.162 1.00 74.38 424 PRO A C 1
ATOM 3342 O O . PRO A 1 424 ? 3.695 -48.370 11.132 1.00 74.38 424 PRO A O 1
ATOM 3345 N N . THR A 1 425 ? 5.914 -48.045 11.063 1.00 74.88 425 THR A N 1
ATOM 3346 C CA . THR A 1 425 ? 5.870 -46.591 10.859 1.00 74.88 425 THR A CA 1
ATOM 3347 C C . THR A 1 425 ? 5.224 -46.209 9.528 1.00 74.88 425 THR A C 1
ATOM 3349 O O . THR A 1 425 ? 4.421 -45.279 9.489 1.00 74.88 425 THR A O 1
ATOM 3352 N N . ASP A 1 426 ? 5.527 -46.945 8.459 1.00 76.12 426 ASP A N 1
ATOM 3353 C CA . ASP A 1 426 ? 5.048 -46.651 7.106 1.00 76.12 426 ASP A CA 1
ATOM 3354 C C . ASP A 1 426 ? 3.562 -47.004 6.981 1.00 76.12 426 ASP A C 1
ATOM 3356 O O . ASP A 1 426 ? 2.777 -46.251 6.407 1.00 76.12 426 ASP A O 1
ATOM 3360 N N . GLN A 1 427 ? 3.142 -48.101 7.621 1.00 78.62 427 GLN A N 1
ATOM 3361 C CA . GLN A 1 427 ? 1.734 -48.486 7.704 1.00 78.62 427 GLN A CA 1
ATOM 3362 C C . GLN A 1 427 ? 0.901 -47.446 8.464 1.00 78.62 427 GLN A C 1
ATOM 3364 O O . GLN A 1 427 ? -0.211 -47.117 8.046 1.00 78.62 427 GLN A O 1
ATOM 3369 N N . LYS A 1 428 ? 1.443 -46.907 9.562 1.00 83.12 428 LYS A N 1
ATOM 3370 C CA . LYS A 1 428 ? 0.792 -45.836 10.318 1.00 83.12 428 LYS A CA 1
ATOM 3371 C C . LYS A 1 428 ? 0.683 -44.556 9.490 1.00 83.12 428 LYS A C 1
ATOM 3373 O O . LYS A 1 428 ? -0.396 -43.981 9.415 1.00 83.12 428 LYS A O 1
ATOM 3378 N N . LEU A 1 429 ? 1.766 -44.149 8.826 1.00 83.44 429 LEU A N 1
ATOM 3379 C CA . LEU A 1 429 ? 1.768 -42.976 7.950 1.00 83.44 429 LEU A CA 1
ATOM 3380 C C . LEU A 1 429 ? 0.732 -43.109 6.825 1.00 83.44 429 LEU A C 1
ATOM 3382 O O . LEU A 1 429 ? 0.017 -42.152 6.530 1.00 83.44 429 LEU A O 1
ATOM 3386 N N . LEU A 1 430 ? 0.616 -44.294 6.222 1.00 82.75 430 LEU A N 1
ATOM 3387 C CA . LEU A 1 430 ? -0.369 -44.580 5.183 1.00 82.75 430 LEU A CA 1
ATOM 3388 C C . LEU A 1 430 ? -1.805 -44.469 5.714 1.00 82.75 430 LEU A C 1
ATOM 3390 O O . LEU A 1 430 ? -2.645 -43.833 5.082 1.00 82.75 430 LEU A O 1
ATOM 3394 N N . GLN A 1 431 ? -2.084 -45.036 6.889 1.00 85.81 431 GLN A N 1
ATOM 3395 C CA . GLN A 1 431 ? -3.394 -44.917 7.538 1.00 85.81 431 GLN A CA 1
ATOM 3396 C C . GLN A 1 431 ? -3.737 -43.462 7.886 1.00 85.81 431 GLN A C 1
ATOM 3398 O O . GLN A 1 431 ? -4.845 -43.013 7.589 1.00 85.81 431 GLN A O 1
ATOM 3403 N N . ASP A 1 432 ? -2.786 -42.711 8.447 1.00 85.12 432 ASP A N 1
ATOM 3404 C CA . ASP A 1 432 ? -2.951 -41.291 8.775 1.00 85.12 432 ASP A CA 1
ATOM 3405 C C . ASP A 1 432 ? -3.212 -40.460 7.504 1.00 85.12 432 ASP A C 1
ATOM 3407 O O . ASP A 1 432 ? -4.090 -39.596 7.478 1.00 85.12 432 ASP A O 1
ATOM 3411 N N . THR A 1 433 ? -2.506 -40.764 6.412 1.00 86.44 433 THR A N 1
ATOM 3412 C CA . THR A 1 433 ? -2.689 -40.103 5.111 1.00 86.44 433 THR A CA 1
ATOM 3413 C C . THR A 1 433 ? -4.072 -40.389 4.525 1.00 86.44 433 THR A C 1
ATOM 3415 O O . THR A 1 433 ? -4.747 -39.469 4.066 1.00 86.44 433 THR A O 1
ATOM 3418 N N . LEU A 1 434 ? -4.539 -41.641 4.582 1.00 88.44 434 LEU A N 1
ATOM 3419 C CA . LEU A 1 434 ? -5.881 -42.015 4.123 1.00 88.44 434 LEU A CA 1
ATOM 3420 C C . LEU A 1 434 ? -6.979 -41.330 4.943 1.00 88.44 434 LEU A C 1
ATOM 3422 O O . LEU A 1 434 ? -7.988 -40.904 4.382 1.00 88.44 434 LEU A O 1
ATOM 3426 N N . ALA A 1 435 ? -6.776 -41.168 6.253 1.00 87.12 435 ALA A N 1
ATOM 3427 C CA . ALA A 1 435 ? -7.691 -40.407 7.097 1.00 87.12 435 ALA A CA 1
ATOM 3428 C C . ALA A 1 435 ? -7.776 -38.936 6.652 1.00 87.12 435 ALA A C 1
ATOM 3430 O O . ALA A 1 435 ? -8.877 -38.423 6.458 1.00 87.12 435 ALA A O 1
ATOM 3431 N N . ILE A 1 436 ? -6.633 -38.289 6.395 1.00 85.19 436 ILE A N 1
ATOM 3432 C CA . ILE A 1 436 ? -6.578 -36.901 5.902 1.00 85.19 436 ILE A CA 1
ATOM 3433 C C . ILE A 1 436 ? -7.278 -36.763 4.543 1.00 85.19 436 ILE A C 1
ATOM 3435 O O . ILE A 1 436 ? -8.028 -35.809 4.337 1.00 85.19 436 ILE A O 1
ATOM 3439 N N . ILE A 1 437 ? -7.062 -37.708 3.622 1.00 86.31 437 ILE A N 1
ATOM 3440 C CA . ILE A 1 437 ? -7.704 -37.709 2.297 1.00 86.31 437 ILE A CA 1
ATOM 3441 C C . ILE A 1 437 ? -9.226 -37.816 2.433 1.00 86.31 437 ILE A C 1
ATOM 3443 O O . ILE A 1 437 ? -9.954 -37.065 1.786 1.00 86.31 437 ILE A O 1
ATOM 3447 N N . ASN A 1 438 ? -9.713 -38.708 3.295 1.00 89.44 438 ASN A N 1
ATOM 3448 C CA . ASN A 1 438 ? -11.145 -38.879 3.533 1.00 89.44 438 ASN A CA 1
ATOM 3449 C C . ASN A 1 438 ? -11.779 -37.633 4.166 1.00 89.44 438 ASN A C 1
ATOM 3451 O O . ASN A 1 438 ? -12.854 -37.211 3.734 1.00 89.44 438 ASN A O 1
ATOM 3455 N N . ASP A 1 439 ? -11.104 -37.012 5.134 1.00 83.12 439 ASP A N 1
ATOM 3456 C CA . ASP A 1 439 ? -11.557 -35.764 5.755 1.00 83.12 439 ASP A CA 1
ATOM 3457 C C . ASP A 1 439 ? -11.603 -34.615 4.736 1.00 83.12 439 ASP A C 1
ATOM 3459 O O . ASP A 1 439 ? -12.575 -33.856 4.689 1.00 83.12 439 ASP A O 1
ATOM 3463 N N . LEU A 1 440 ? -10.584 -34.510 3.875 1.00 81.31 440 LEU A N 1
ATOM 3464 C CA . LEU A 1 440 ? -10.524 -33.513 2.808 1.00 81.31 440 LEU A CA 1
ATOM 3465 C C . LEU A 1 440 ? -11.617 -33.735 1.756 1.00 81.31 440 LEU A C 1
ATOM 3467 O O . LEU A 1 440 ? -12.274 -32.777 1.354 1.00 81.31 440 LEU A O 1
ATOM 3471 N N . SER A 1 441 ? -11.842 -34.981 1.339 1.00 83.94 441 SER A N 1
ATOM 3472 C CA . SER A 1 441 ? -12.899 -35.350 0.390 1.00 83.94 441 SER A CA 1
ATOM 3473 C C . SER A 1 441 ? -14.275 -34.932 0.915 1.00 83.94 441 SER A C 1
ATOM 3475 O O . SER A 1 441 ? -14.986 -34.150 0.281 1.00 83.94 441 SER A O 1
ATOM 3477 N N . GLN A 1 442 ? -14.606 -35.335 2.145 1.00 81.75 442 GLN A N 1
ATOM 3478 C CA . GLN A 1 442 ? -15.863 -34.966 2.803 1.00 81.75 442 GLN A CA 1
ATOM 3479 C C . GLN A 1 442 ? -16.011 -33.450 2.975 1.00 81.75 442 GLN A C 1
ATOM 3481 O O . GLN A 1 442 ? -17.116 -32.912 2.880 1.00 81.75 442 GLN A O 1
ATOM 3486 N N . TYR A 1 443 ? -14.905 -32.745 3.216 1.00 76.19 443 TYR A N 1
ATOM 3487 C CA . TYR A 1 443 ? -14.902 -31.291 3.275 1.00 76.19 443 TYR A CA 1
ATOM 3488 C C . TYR A 1 443 ? -15.250 -30.652 1.920 1.00 76.19 443 TYR A C 1
ATOM 3490 O O . TYR A 1 443 ? -16.117 -29.778 1.867 1.00 76.19 443 TYR A O 1
ATOM 3498 N N . LEU A 1 444 ? -14.613 -31.089 0.828 1.00 76.62 444 LEU A N 1
ATOM 3499 C CA . LEU A 1 444 ? -14.825 -30.545 -0.520 1.00 76.62 444 LEU A CA 1
ATOM 3500 C C . LEU A 1 444 ? -16.249 -30.795 -1.037 1.00 76.62 444 LEU A C 1
ATOM 3502 O O . LEU A 1 444 ? -16.821 -29.920 -1.690 1.00 76.62 444 LEU A O 1
ATOM 3506 N N . VAL A 1 445 ? -16.845 -31.938 -0.684 1.00 78.75 445 VAL A N 1
ATOM 3507 C CA . VAL A 1 445 ? -18.254 -32.253 -0.981 1.00 78.75 445 VAL A CA 1
ATOM 3508 C C . VAL A 1 445 ? -19.207 -31.283 -0.273 1.00 78.75 445 VAL A C 1
ATOM 3510 O O . VAL A 1 445 ? -20.226 -30.891 -0.834 1.00 78.75 445 VAL A O 1
ATOM 3513 N N . ARG A 1 446 ? -18.874 -30.853 0.951 1.00 75.69 446 ARG A N 1
ATOM 3514 C CA . ARG A 1 446 ? -19.680 -29.896 1.734 1.00 75.69 446 ARG A CA 1
ATOM 3515 C C . ARG A 1 446 ? -19.441 -28.432 1.352 1.00 75.69 446 ARG A C 1
ATOM 3517 O O . ARG A 1 446 ? -20.184 -27.566 1.816 1.00 75.69 446 ARG A O 1
ATOM 3524 N N . ALA A 1 447 ? -18.403 -28.129 0.572 1.00 66.19 447 ALA A N 1
ATOM 3525 C CA . ALA A 1 447 ? -18.061 -26.762 0.199 1.00 66.19 447 ALA A CA 1
ATOM 3526 C C . ALA A 1 447 ? -19.005 -26.227 -0.902 1.00 66.19 447 ALA A C 1
ATOM 3528 O O . ALA A 1 447 ? -19.284 -26.944 -1.865 1.00 66.19 447 ALA A O 1
ATOM 3529 N N . PRO A 1 448 ? -19.494 -24.974 -0.796 1.00 63.62 448 PRO A N 1
ATOM 3530 C CA . PRO A 1 448 ? -20.298 -24.356 -1.847 1.00 63.62 448 PRO A CA 1
ATOM 3531 C C . PRO A 1 448 ? -19.458 -24.146 -3.114 1.00 63.62 448 PRO A C 1
ATOM 3533 O O . PRO A 1 448 ? -18.272 -23.843 -3.026 1.00 63.62 448 PRO A O 1
ATOM 3536 N N . PHE A 1 449 ? -20.080 -24.287 -4.287 1.00 54.34 449 PHE A N 1
ATOM 3537 C CA . PHE A 1 449 ? -19.405 -24.161 -5.581 1.00 54.34 449 PHE A CA 1
ATOM 3538 C C . PHE A 1 449 ? -18.691 -22.797 -5.729 1.00 54.34 449 PHE A C 1
ATOM 3540 O O . PHE A 1 449 ? -19.293 -21.769 -5.402 1.00 54.34 449 PHE A O 1
ATOM 3547 N N . PRO A 1 450 ? -17.456 -22.743 -6.270 1.00 58.41 450 PRO A N 1
ATOM 3548 C CA . PRO A 1 450 ? -16.652 -23.856 -6.793 1.00 58.41 450 PRO A CA 1
ATOM 3549 C C . PRO A 1 450 ? -16.056 -24.749 -5.692 1.00 58.41 450 PRO A C 1
ATOM 3551 O O . PRO A 1 450 ? -15.672 -24.254 -4.637 1.00 58.41 450 PRO A O 1
ATOM 3554 N N . HIS A 1 451 ? -15.920 -26.058 -5.964 1.00 66.00 451 HIS A N 1
ATOM 3555 C CA . HIS A 1 451 ? -15.288 -27.068 -5.087 1.00 66.00 451 HIS A CA 1
ATOM 3556 C C . HIS A 1 451 ? -13.763 -26.881 -4.958 1.00 66.00 451 HIS A C 1
ATOM 3558 O O . HIS A 1 451 ? -12.980 -27.823 -5.062 1.00 66.00 451 HIS A O 1
ATOM 3564 N N . CYS A 1 452 ? -13.318 -25.644 -4.767 1.00 68.88 452 CYS A N 1
ATOM 3565 C CA . CYS A 1 452 ? -11.941 -25.289 -4.500 1.00 68.88 452 CYS A CA 1
ATOM 3566 C C . CYS A 1 452 ? -11.893 -24.386 -3.263 1.00 68.88 452 CYS A C 1
ATOM 3568 O O . CYS A 1 452 ? -12.736 -23.494 -3.116 1.00 68.88 452 CYS A O 1
ATOM 3570 N N . PRO A 1 453 ? -10.911 -24.580 -2.370 1.00 66.31 453 PRO A N 1
ATOM 3571 C CA . PRO A 1 453 ? -10.750 -23.694 -1.231 1.00 66.31 453 PRO A CA 1
ATOM 3572 C C . PRO A 1 453 ? -10.529 -22.251 -1.721 1.00 66.31 453 PRO A C 1
ATOM 3574 O O . PRO A 1 453 ? -9.667 -22.024 -2.577 1.00 66.31 453 PRO A O 1
ATOM 3577 N N . PRO A 1 454 ? -11.278 -21.258 -1.208 1.00 68.50 454 PRO A N 1
ATOM 3578 C CA . PRO A 1 454 ? -11.031 -19.867 -1.551 1.00 68.50 454 PRO A CA 1
ATOM 3579 C C . PRO A 1 454 ? -9.641 -19.453 -1.044 1.00 68.50 454 PRO A C 1
ATOM 3581 O O . PRO A 1 454 ? -9.207 -19.935 0.007 1.00 68.50 454 PRO A O 1
ATOM 3584 N N . PRO A 1 455 ? -8.931 -18.539 -1.731 1.00 68.94 455 PRO A N 1
ATOM 3585 C CA . PRO A 1 455 ? -7.658 -18.036 -1.239 1.00 68.94 455 PRO A CA 1
ATOM 3586 C C . PRO A 1 455 ? -7.787 -17.517 0.209 1.00 68.94 455 PRO A C 1
ATOM 3588 O O . PRO A 1 455 ? -8.726 -16.761 0.497 1.00 68.94 455 PRO A O 1
ATOM 3591 N N . PRO A 1 456 ? -6.836 -17.852 1.111 1.00 63.78 456 PRO A N 1
ATOM 3592 C CA . PRO A 1 456 ? -6.937 -17.608 2.559 1.00 63.78 456 PRO A CA 1
ATOM 3593 C C . PRO A 1 456 ? -7.245 -16.153 2.956 1.00 63.78 456 PRO A C 1
ATOM 3595 O O . PRO A 1 456 ? -7.725 -15.871 4.049 1.00 63.78 456 PRO A O 1
ATOM 3598 N N . GLN A 1 457 ? -6.959 -15.201 2.067 1.00 63.06 457 GLN A N 1
ATOM 3599 C CA . GLN A 1 457 ? -7.061 -13.762 2.301 1.00 63.06 457 GLN A CA 1
ATOM 3600 C C . GLN A 1 457 ? -8.464 -13.177 2.051 1.00 63.06 457 GLN A C 1
ATOM 3602 O O . GLN A 1 457 ? -8.686 -12.005 2.355 1.00 63.06 457 GLN A O 1
ATOM 3607 N N . MET A 1 458 ? -9.411 -13.945 1.492 1.00 53.69 458 MET A N 1
ATOM 3608 C CA . MET A 1 458 ? -10.713 -13.403 1.064 1.00 53.69 458 MET A CA 1
ATOM 3609 C C . MET A 1 458 ? -11.805 -13.378 2.141 1.00 53.69 458 MET A C 1
ATOM 3611 O O . MET A 1 458 ? -12.824 -12.720 1.942 1.00 53.69 458 MET A O 1
ATOM 3615 N N . ILE A 1 459 ? -11.624 -14.037 3.288 1.00 58.62 459 ILE A N 1
ATOM 3616 C CA . ILE A 1 459 ? -12.692 -14.164 4.295 1.00 58.62 459 ILE A CA 1
ATOM 3617 C C . ILE A 1 459 ? -12.638 -12.975 5.271 1.00 58.62 459 ILE A C 1
ATOM 3619 O O . ILE A 1 459 ? -12.225 -13.083 6.420 1.00 58.62 459 ILE A O 1
ATOM 3623 N N . GLN A 1 460 ? -13.032 -11.788 4.815 1.00 53.78 460 GLN A N 1
ATOM 3624 C CA . GLN A 1 460 ? -13.282 -10.668 5.729 1.00 53.78 460 GLN A CA 1
ATOM 3625 C C . GLN A 1 460 ? -14.659 -10.861 6.392 1.00 53.78 460 GLN A C 1
ATOM 3627 O O . GLN A 1 460 ? -15.651 -11.017 5.689 1.00 53.78 460 GLN A O 1
ATOM 3632 N N . ASN A 1 461 ? -14.709 -10.830 7.732 1.00 59.97 461 ASN A N 1
ATOM 3633 C CA . ASN A 1 461 ? -15.874 -11.126 8.592 1.00 59.97 461 ASN A CA 1
ATOM 3634 C C . ASN A 1 461 ? -16.279 -12.607 8.622 1.00 59.97 461 ASN A C 1
ATOM 3636 O O . ASN A 1 461 ? -17.317 -13.001 8.096 1.00 59.97 461 ASN A O 1
ATOM 3640 N N . ASN A 1 462 ? -15.464 -13.431 9.284 1.00 71.88 462 ASN A N 1
ATOM 3641 C CA . ASN A 1 462 ? -15.763 -14.846 9.443 1.00 71.88 462 ASN A CA 1
ATOM 3642 C C . ASN A 1 462 ? -16.882 -15.070 10.487 1.00 71.88 462 ASN A C 1
ATOM 3644 O O . ASN A 1 462 ? -16.655 -14.809 11.675 1.00 71.88 462 ASN A O 1
ATOM 3648 N N . PRO A 1 463 ? -18.064 -15.587 10.094 1.00 80.50 463 PRO A N 1
ATOM 3649 C CA . PRO A 1 463 ? -19.157 -15.850 11.029 1.00 80.50 463 PRO A CA 1
ATOM 3650 C C . PRO A 1 463 ? -18.763 -16.864 12.111 1.00 80.50 463 PRO A C 1
ATOM 3652 O O . PRO A 1 463 ? -19.205 -16.741 13.250 1.00 80.50 463 PRO A O 1
ATOM 3655 N N . ARG A 1 464 ? -17.863 -17.808 11.805 1.00 84.44 464 ARG A N 1
ATOM 3656 C CA . ARG A 1 464 ? -17.333 -18.758 12.791 1.00 84.44 464 ARG A CA 1
ATOM 3657 C C . ARG A 1 464 ? -16.512 -18.051 13.866 1.00 84.44 464 ARG A C 1
ATOM 3659 O O . ARG A 1 464 ? -16.686 -18.345 15.040 1.00 84.44 464 ARG A O 1
ATOM 3666 N N . SER A 1 465 ? -15.670 -17.085 13.498 1.00 87.69 465 SER A N 1
ATOM 3667 C CA . SER A 1 465 ? -14.927 -16.282 14.481 1.00 87.69 465 SER A CA 1
ATOM 3668 C C . SER A 1 465 ? -15.861 -15.461 15.373 1.00 87.69 465 SER A C 1
ATOM 3670 O O . SER A 1 465 ? -15.581 -15.289 16.557 1.00 87.69 465 SER A O 1
ATOM 3672 N N . ALA A 1 466 ? -16.987 -14.973 14.841 1.00 88.50 466 ALA A N 1
ATOM 3673 C CA . ALA A 1 466 ? -18.004 -14.304 15.652 1.00 88.50 466 ALA A CA 1
ATOM 3674 C C . ALA A 1 466 ? -18.669 -15.275 16.643 1.00 88.50 466 ALA A C 1
ATOM 3676 O O . ALA A 1 466 ? -18.779 -14.951 17.822 1.00 88.50 466 ALA A O 1
ATOM 3677 N N . GLN A 1 467 ? -19.026 -16.484 16.196 1.00 89.00 467 GLN A N 1
ATOM 3678 C CA . GLN A 1 467 ? -19.577 -17.539 17.055 1.00 89.00 467 GLN A CA 1
ATOM 3679 C C . GLN A 1 467 ? -18.589 -17.977 18.147 1.00 89.00 467 GLN A C 1
ATOM 3681 O O . GLN A 1 467 ? -18.961 -18.045 19.314 1.00 89.00 467 GLN A O 1
ATOM 3686 N N . ILE A 1 468 ? -17.319 -18.209 17.798 1.00 91.69 468 ILE A N 1
ATOM 3687 C CA . ILE A 1 468 ? -16.257 -18.554 18.757 1.00 91.69 468 ILE A CA 1
ATOM 3688 C C . ILE A 1 468 ? -16.101 -17.444 19.803 1.00 91.69 468 ILE A C 1
ATOM 3690 O O . ILE A 1 468 ? -15.998 -17.720 20.998 1.00 91.69 468 ILE A O 1
ATOM 3694 N N . ASN A 1 469 ? -16.113 -16.178 19.373 1.00 91.69 469 ASN A N 1
ATOM 3695 C CA . ASN A 1 469 ? -16.042 -15.056 20.302 1.00 91.69 469 ASN A CA 1
ATOM 3696 C C . ASN A 1 469 ? -17.271 -14.970 21.211 1.00 91.69 469 ASN A C 1
ATOM 3698 O O . ASN A 1 469 ? -17.089 -14.709 22.395 1.00 91.69 469 ASN A O 1
ATOM 3702 N N . ALA A 1 470 ? -18.479 -15.225 20.701 1.00 93.19 470 ALA A N 1
ATOM 3703 C CA . ALA A 1 470 ? -19.691 -15.263 21.518 1.00 93.19 470 ALA A CA 1
ATOM 3704 C C . ALA A 1 470 ? -19.596 -16.338 22.615 1.00 93.19 470 ALA A C 1
ATOM 3706 O O . ALA A 1 470 ? -19.729 -16.011 23.790 1.00 93.19 470 ALA A O 1
ATOM 3707 N N . MET A 1 471 ? -19.223 -17.576 22.260 1.00 92.88 471 MET A N 1
ATOM 3708 C CA . MET A 1 471 ? -19.025 -18.666 23.232 1.00 92.88 471 MET A CA 1
ATOM 3709 C C . MET A 1 471 ? -17.954 -18.323 24.277 1.00 92.88 471 MET A C 1
ATOM 3711 O O . MET A 1 471 ? -18.105 -18.606 25.464 1.00 92.88 471 MET A O 1
ATOM 3715 N N . LYS A 1 472 ? -16.861 -17.682 23.848 1.00 94.56 472 LYS A N 1
ATOM 3716 C CA . LYS A 1 472 ? -15.797 -17.220 24.746 1.00 94.56 472 LYS A CA 1
ATOM 3717 C C . LYS A 1 472 ? -16.300 -16.137 25.710 1.00 94.56 472 LYS A C 1
ATOM 3719 O O . LYS A 1 472 ? -15.934 -16.171 26.880 1.00 94.56 472 LYS A O 1
ATOM 3724 N N . GLU A 1 473 ? -17.118 -15.185 25.257 1.00 95.25 473 GLU A N 1
ATOM 3725 C CA . GLU A 1 473 ? -17.701 -14.166 26.143 1.00 95.25 473 GLU A CA 1
ATOM 3726 C C . GLU A 1 473 ? -18.741 -14.752 27.110 1.00 95.25 473 GLU A C 1
ATOM 3728 O O . GLU A 1 473 ? -18.773 -14.355 28.275 1.00 95.25 473 GLU A O 1
ATOM 3733 N N . GLU A 1 474 ? -19.526 -15.744 26.688 1.00 94.56 474 GLU A N 1
ATOM 3734 C CA . GLU A 1 474 ? -20.402 -16.505 27.589 1.00 94.56 474 GLU A CA 1
ATOM 3735 C C . GLU A 1 474 ? -19.592 -17.245 28.666 1.00 94.56 474 GLU A C 1
ATOM 3737 O O . GLU A 1 474 ? -19.928 -17.187 29.851 1.00 94.56 474 GLU A O 1
ATOM 3742 N N . GLY A 1 475 ? -18.466 -17.861 28.283 1.00 95.88 475 GLY A N 1
ATOM 3743 C CA . GLY A 1 475 ? -17.514 -18.460 29.222 1.00 95.88 475 GLY A CA 1
ATOM 3744 C C . GLY A 1 475 ? -16.914 -17.434 30.190 1.00 95.88 475 GLY A C 1
ATOM 3745 O O . GLY A 1 475 ? -16.806 -17.699 31.388 1.00 95.88 475 GLY A O 1
ATOM 3746 N N . ASN A 1 476 ? -16.591 -16.225 29.711 1.00 95.56 476 ASN A N 1
ATOM 3747 C CA . ASN A 1 476 ? -16.118 -15.126 30.560 1.00 95.56 476 ASN A CA 1
ATOM 3748 C C . ASN A 1 476 ? -17.195 -14.682 31.565 1.00 95.56 476 ASN A C 1
ATOM 3750 O O . ASN A 1 476 ? -16.868 -14.358 32.709 1.00 95.56 476 ASN A O 1
ATOM 3754 N N . ALA A 1 477 ? -18.466 -14.647 31.155 1.00 96.75 477 ALA A N 1
ATOM 3755 C CA . ALA A 1 477 ? -19.585 -14.307 32.030 1.00 96.75 477 ALA A CA 1
ATOM 3756 C C . ALA A 1 477 ? -19.778 -15.364 33.130 1.00 96.75 477 ALA A C 1
ATOM 3758 O O . ALA A 1 477 ? -19.881 -15.000 34.301 1.00 96.75 477 ALA A O 1
ATOM 3759 N N . ALA A 1 478 ? -19.728 -16.655 32.781 1.00 95.62 478 ALA A N 1
ATOM 3760 C CA . ALA A 1 478 ? -19.776 -17.754 33.750 1.00 95.62 478 ALA A CA 1
ATOM 3761 C C . ALA A 1 478 ? -18.585 -17.718 34.727 1.00 95.62 478 ALA A C 1
ATOM 3763 O O . ALA A 1 478 ? -18.770 -17.833 35.937 1.00 95.62 478 ALA A O 1
ATOM 3764 N N . PHE A 1 479 ? -17.375 -17.443 34.225 1.00 95.88 479 PHE A N 1
ATOM 3765 C CA . PHE A 1 479 ? -16.179 -17.305 35.061 1.00 95.88 479 PHE A CA 1
ATOM 3766 C C . PHE A 1 479 ? -16.304 -16.148 36.066 1.00 95.88 479 PHE A C 1
ATOM 3768 O O . PHE A 1 479 ? -15.945 -16.303 37.230 1.00 95.88 479 PHE A O 1
ATOM 3775 N N . LYS A 1 480 ? -16.851 -14.997 35.647 1.00 95.62 480 LYS A N 1
ATOM 3776 C CA . LYS A 1 480 ? -17.122 -13.855 36.544 1.00 95.62 480 LYS A CA 1
ATOM 3777 C C . LYS A 1 480 ? -18.211 -14.154 37.576 1.00 95.62 480 LYS A C 1
ATOM 3779 O O . LYS A 1 480 ? -18.174 -13.586 38.662 1.00 95.62 480 LYS A O 1
ATOM 3784 N N . ALA A 1 481 ? -19.153 -15.037 37.252 1.00 95.50 481 ALA A N 1
ATOM 3785 C CA . ALA A 1 481 ? -20.179 -15.517 38.175 1.00 95.50 481 ALA A CA 1
ATOM 3786 C C . ALA A 1 481 ? -19.662 -16.583 39.168 1.00 95.50 481 ALA A C 1
ATOM 3788 O O . ALA A 1 481 ? -20.450 -17.107 39.949 1.00 95.50 481 ALA A O 1
ATOM 3789 N N . ASN A 1 482 ? -18.357 -16.895 39.158 1.00 94.12 482 ASN A N 1
ATOM 3790 C CA . ASN A 1 482 ? -17.716 -17.968 39.932 1.00 94.12 482 ASN A CA 1
ATOM 3791 C C . ASN A 1 482 ? -18.222 -19.389 39.610 1.00 94.12 482 ASN A C 1
ATOM 3793 O O . ASN A 1 482 ? -17.942 -20.325 40.357 1.00 94.12 482 ASN A O 1
ATOM 3797 N N . ASP A 1 483 ? -18.919 -19.579 38.487 1.00 95.56 483 ASP A N 1
ATOM 3798 C CA . ASP A 1 483 ? -19.303 -20.902 37.989 1.00 95.56 483 ASP A CA 1
ATOM 3799 C C . ASP A 1 483 ? -18.206 -21.439 37.056 1.00 95.56 483 ASP A C 1
ATOM 3801 O O . ASP A 1 483 ? -18.228 -21.260 35.832 1.00 95.56 483 ASP A O 1
ATOM 3805 N N . PHE A 1 484 ? -17.184 -22.053 37.658 1.00 95.19 484 PHE A N 1
ATOM 3806 C CA . PHE A 1 484 ? -15.992 -22.497 36.932 1.00 95.19 484 PHE A CA 1
ATOM 3807 C C . PHE A 1 484 ? -16.245 -23.721 36.049 1.00 95.19 484 PHE A C 1
ATOM 3809 O O . PHE A 1 484 ? -15.682 -23.789 34.958 1.00 95.19 484 PHE A O 1
ATOM 3816 N N . ASN A 1 485 ? -17.109 -24.651 36.467 1.00 94.75 485 ASN A N 1
ATOM 3817 C CA . ASN A 1 485 ? -17.411 -25.857 35.689 1.00 94.75 485 ASN A CA 1
ATOM 3818 C C . ASN A 1 485 ? -18.117 -25.494 34.380 1.00 94.75 485 ASN A C 1
ATOM 3820 O O . ASN A 1 485 ? -17.667 -25.883 33.303 1.00 94.75 485 ASN A O 1
ATOM 3824 N N . LYS A 1 486 ? -19.140 -24.633 34.449 1.00 95.50 486 LYS A N 1
ATOM 3825 C CA . LYS A 1 486 ? -19.821 -24.141 33.248 1.00 95.50 486 LYS A CA 1
ATOM 3826 C C . LYS A 1 486 ? -18.889 -23.337 32.340 1.00 95.50 486 LYS A C 1
ATOM 3828 O O . LYS A 1 486 ? -18.975 -23.438 31.116 1.00 95.50 486 LYS A O 1
ATOM 3833 N N . ALA A 1 487 ? -17.980 -22.547 32.918 1.00 96.38 487 ALA A N 1
ATOM 3834 C CA . ALA A 1 487 ? -16.980 -21.819 32.141 1.00 96.38 487 ALA A CA 1
ATOM 3835 C C . ALA A 1 487 ? -16.036 -22.772 31.382 1.00 96.38 487 ALA A C 1
ATOM 3837 O O . ALA A 1 487 ? -15.744 -22.533 30.210 1.00 96.38 487 ALA A O 1
ATOM 3838 N N . ILE A 1 488 ? -15.588 -23.862 32.017 1.00 96.88 488 ILE A N 1
ATOM 3839 C CA . ILE A 1 488 ? -14.735 -24.889 31.395 1.00 96.88 488 ILE A CA 1
ATOM 3840 C C . ILE A 1 488 ? -15.439 -25.540 30.200 1.00 96.88 488 ILE A C 1
ATOM 3842 O O . ILE A 1 488 ? -14.819 -25.679 29.139 1.00 96.88 488 ILE A O 1
ATOM 3846 N N . ASP A 1 489 ? -16.719 -25.886 30.340 1.00 96.00 489 ASP A N 1
ATOM 3847 C CA . ASP A 1 489 ? -17.505 -26.491 29.260 1.00 96.00 489 ASP A CA 1
ATOM 3848 C C . ASP A 1 489 ? -17.618 -25.544 28.061 1.00 96.00 489 ASP A C 1
ATOM 3850 O O . ASP A 1 489 ? -17.285 -25.916 26.932 1.00 96.00 489 ASP A O 1
ATOM 3854 N N . LEU A 1 490 ? -17.987 -24.282 28.306 1.00 96.62 490 LEU A N 1
ATOM 3855 C CA . LEU A 1 490 ? -18.112 -23.262 27.259 1.00 96.62 490 LEU A CA 1
ATOM 3856 C C . LEU A 1 490 ? -16.778 -22.994 26.549 1.00 96.62 490 LEU A C 1
ATOM 3858 O O . LEU A 1 490 ? -16.731 -22.936 25.317 1.00 96.62 490 LEU A O 1
ATOM 3862 N N . TYR A 1 491 ? -15.669 -22.897 27.291 1.00 97.19 491 TYR A N 1
ATOM 3863 C CA . TYR A 1 491 ? -14.349 -22.759 26.675 1.00 97.19 491 TYR A CA 1
ATOM 3864 C C . TYR A 1 491 ? -13.933 -24.002 25.890 1.00 97.19 491 TYR A C 1
ATOM 3866 O O . TYR A 1 491 ? -13.262 -23.876 24.868 1.00 97.19 491 TYR A O 1
ATOM 3874 N N . THR A 1 492 ? -14.328 -25.198 26.323 1.00 96.38 492 THR A N 1
ATOM 3875 C CA . THR A 1 492 ? -14.025 -26.445 25.610 1.00 96.38 492 THR A CA 1
ATOM 3876 C C . THR A 1 492 ? -14.779 -26.528 24.288 1.00 96.38 492 THR A C 1
ATOM 3878 O O . THR A 1 492 ? -14.179 -26.864 23.265 1.00 96.38 492 THR A O 1
ATOM 3881 N N . VAL A 1 493 ? -16.055 -26.134 24.265 1.00 95.06 493 VAL A N 1
ATOM 3882 C CA . VAL A 1 493 ? -16.829 -26.019 23.020 1.00 95.06 493 VAL A CA 1
ATOM 3883 C C . VAL A 1 493 ? -16.199 -24.980 22.087 1.00 95.06 493 VAL A C 1
ATOM 3885 O O . VAL A 1 493 ? -15.981 -25.268 20.908 1.00 95.06 493 VAL A O 1
ATOM 3888 N N . ALA A 1 494 ? -15.809 -23.814 22.612 1.00 94.94 494 ALA A N 1
ATOM 3889 C CA . ALA A 1 494 ? -15.142 -22.774 21.828 1.00 94.94 494 ALA A CA 1
ATOM 3890 C C . ALA A 1 494 ? -13.787 -23.244 21.258 1.00 94.94 494 ALA A C 1
ATOM 3892 O O . ALA A 1 494 ? -13.486 -23.001 20.087 1.00 94.94 494 ALA A O 1
ATOM 3893 N N . ALA A 1 495 ? -12.985 -23.962 22.051 1.00 94.75 495 ALA A N 1
ATOM 3894 C CA . ALA A 1 495 ? -11.702 -24.516 21.624 1.00 94.75 495 ALA A CA 1
ATOM 3895 C C . ALA A 1 495 ? -11.873 -25.570 20.518 1.00 94.75 495 ALA A C 1
ATOM 3897 O O . ALA A 1 495 ? -11.122 -25.563 19.543 1.00 94.75 495 ALA A O 1
ATOM 3898 N N . ASN A 1 496 ? -12.892 -26.429 20.619 1.00 93.12 496 ASN A N 1
ATOM 3899 C CA . ASN A 1 496 ? -13.222 -27.415 19.587 1.00 93.12 496 ASN A CA 1
ATOM 3900 C C . ASN A 1 496 ? -13.697 -26.752 18.285 1.00 93.12 496 ASN A C 1
ATOM 3902 O O . ASN A 1 496 ? -13.308 -27.162 17.190 1.00 93.12 496 ASN A O 1
ATOM 3906 N N . ALA A 1 497 ? -14.496 -25.688 18.374 1.00 90.69 497 ALA A N 1
ATOM 3907 C CA . ALA A 1 497 ? -14.917 -24.920 17.202 1.00 90.69 497 ALA A CA 1
ATOM 3908 C C . ALA A 1 497 ? -13.734 -24.223 16.497 1.00 90.69 497 ALA A C 1
ATOM 3910 O O . ALA A 1 497 ? -13.724 -24.117 15.264 1.00 90.69 497 ALA A O 1
ATOM 3911 N N . ALA A 1 498 ? -12.733 -23.782 17.271 1.00 90.44 498 ALA A N 1
ATOM 3912 C CA . ALA A 1 498 ? -11.509 -23.158 16.772 1.00 90.44 498 ALA A CA 1
ATOM 3913 C C . ALA A 1 498 ? -10.500 -24.171 16.191 1.00 90.44 498 ALA A C 1
ATOM 3915 O O . ALA A 1 498 ? -9.813 -23.861 15.221 1.00 90.44 498 ALA A O 1
ATOM 3916 N N . SER A 1 499 ? -10.410 -25.385 16.745 1.00 89.06 499 SER A N 1
ATOM 3917 C CA . SER A 1 499 ? -9.494 -26.430 16.260 1.00 89.06 499 SER A CA 1
ATOM 3918 C C . SER A 1 499 ? -9.995 -27.131 14.994 1.00 89.06 499 SER A C 1
ATOM 3920 O O . SER A 1 499 ? -9.196 -27.593 14.185 1.00 89.06 499 SER A O 1
ATOM 3922 N N . THR A 1 500 ? -11.312 -27.158 14.783 1.00 85.31 500 THR A N 1
ATOM 3923 C CA . THR A 1 500 ? -11.971 -27.747 13.602 1.00 85.31 500 THR A CA 1
ATOM 3924 C C . THR A 1 500 ? -12.151 -26.747 12.456 1.00 85.31 500 THR A C 1
ATOM 3926 O O . THR A 1 500 ? -13.066 -26.872 11.634 1.00 85.31 500 THR A O 1
ATOM 3929 N N . ARG A 1 501 ? -11.310 -25.709 12.407 1.00 81.62 501 ARG A N 1
ATOM 3930 C CA . ARG A 1 501 ? -11.330 -24.731 11.317 1.00 81.62 501 ARG A CA 1
ATOM 3931 C C . ARG A 1 501 ? -10.815 -25.358 10.016 1.00 81.62 501 ARG A C 1
ATOM 3933 O O . ARG A 1 501 ? -9.901 -26.182 10.063 1.00 81.62 501 ARG A O 1
ATOM 3940 N N . PRO A 1 502 ? -11.380 -24.983 8.856 1.00 78.25 502 PRO A N 1
ATOM 3941 C CA . PRO A 1 502 ? -10.920 -25.509 7.578 1.00 78.25 502 PRO A CA 1
ATOM 3942 C C . PRO A 1 502 ? -9.449 -25.175 7.292 1.00 78.25 502 PRO A C 1
ATOM 3944 O O . PRO A 1 502 ? -8.990 -24.070 7.575 1.00 78.25 502 PRO A O 1
ATOM 3947 N N . LEU A 1 503 ? -8.725 -26.108 6.668 1.00 74.00 503 LEU A N 1
ATOM 3948 C CA . LEU A 1 503 ? -7.270 -26.020 6.463 1.00 74.00 503 LEU A CA 1
ATOM 3949 C C . LEU A 1 503 ? -6.809 -24.879 5.540 1.00 74.00 503 LEU A C 1
ATOM 3951 O O . LEU A 1 503 ? -5.652 -24.475 5.612 1.00 74.00 503 LEU A O 1
ATOM 3955 N N . PHE A 1 504 ? -7.677 -24.356 4.671 1.00 74.12 504 PHE A N 1
ATOM 3956 C CA . PHE A 1 504 ? -7.340 -23.210 3.814 1.00 74.12 504 PHE A CA 1
ATOM 3957 C C . PHE A 1 504 ? -7.515 -21.864 4.516 1.00 74.12 504 PHE A C 1
ATOM 3959 O O . PHE A 1 504 ? -7.101 -20.838 3.975 1.00 74.12 504 PHE A O 1
ATOM 3966 N N . GLU A 1 505 ? -8.154 -21.822 5.688 1.00 78.38 505 GLU A N 1
ATOM 3967 C CA . GLU A 1 505 ? -8.201 -20.582 6.447 1.00 78.38 505 GLU A CA 1
ATOM 3968 C C . GLU A 1 505 ? -6.807 -20.251 6.995 1.00 78.38 505 GLU A C 1
ATOM 3970 O O . GLU A 1 505 ? -6.026 -21.151 7.317 1.00 78.38 505 GLU A O 1
ATOM 3975 N N . PRO A 1 506 ? -6.466 -18.960 7.133 1.00 81.19 506 PRO A N 1
ATOM 3976 C CA . PRO A 1 506 ? -5.187 -18.566 7.698 1.00 81.19 506 PRO A CA 1
ATOM 3977 C C . PRO A 1 506 ? -4.950 -19.207 9.070 1.00 81.19 506 PRO A C 1
ATOM 3979 O O . PRO A 1 506 ? -5.686 -18.964 10.027 1.00 81.19 506 PRO A O 1
ATOM 3982 N N . SER A 1 507 ? -3.852 -19.954 9.194 1.00 82.88 507 SER A N 1
ATOM 3983 C CA . SER A 1 507 ? -3.448 -20.621 10.442 1.00 82.88 507 SER A CA 1
ATOM 3984 C C . SER A 1 507 ? -3.218 -19.649 11.604 1.00 82.88 507 SER A C 1
ATOM 3986 O O . SER A 1 507 ? -3.291 -20.034 12.773 1.00 82.88 507 SER A O 1
ATOM 3988 N N . ILE A 1 508 ? -2.999 -18.368 11.295 1.00 85.38 508 ILE A N 1
ATOM 3989 C CA . ILE A 1 508 ? -2.922 -17.296 12.285 1.00 85.38 508 ILE A CA 1
ATOM 3990 C C . ILE A 1 508 ? -4.227 -17.148 13.078 1.00 85.38 508 ILE A C 1
ATOM 3992 O O . ILE A 1 508 ? -4.162 -16.897 14.272 1.00 85.38 508 ILE A O 1
ATOM 3996 N N . TRP A 1 509 ? -5.403 -17.367 12.479 1.00 83.12 509 TRP A N 1
ATOM 3997 C CA . TRP A 1 509 ? -6.677 -17.240 13.198 1.00 83.12 509 TRP A CA 1
ATOM 3998 C C . TRP A 1 509 ? -6.859 -18.334 14.237 1.00 83.12 509 TRP A C 1
ATOM 4000 O O . TRP A 1 509 ? -7.181 -18.030 15.381 1.00 83.12 509 TRP A O 1
ATOM 4010 N N . ILE A 1 510 ? -6.558 -19.581 13.863 1.00 86.81 510 ILE A N 1
ATOM 4011 C CA . ILE A 1 510 ? -6.555 -20.717 14.793 1.00 86.81 510 ILE A CA 1
ATOM 4012 C C . ILE A 1 510 ? -5.620 -20.406 15.961 1.00 86.81 510 ILE A C 1
ATOM 4014 O O . ILE A 1 510 ? -6.017 -20.513 17.117 1.00 86.81 510 ILE A O 1
ATOM 4018 N N . ARG A 1 511 ? -4.391 -19.964 15.665 1.00 88.50 511 ARG A N 1
ATOM 4019 C CA . ARG A 1 511 ? -3.390 -19.648 16.688 1.00 88.50 511 ARG A CA 1
ATOM 4020 C C . ARG A 1 511 ? -3.853 -18.535 17.624 1.00 88.50 511 ARG A C 1
ATOM 4022 O O . ARG A 1 511 ? -3.710 -18.671 18.835 1.00 88.50 511 ARG A O 1
ATOM 4029 N N . GLU A 1 512 ? -4.389 -17.443 17.090 1.00 89.25 512 GLU A N 1
ATOM 4030 C CA . GLU A 1 512 ? -4.835 -16.294 17.881 1.00 89.25 512 GLU A CA 1
ATOM 4031 C C . GLU A 1 512 ? -6.037 -16.634 18.771 1.00 89.25 512 GLU A C 1
ATOM 4033 O O . GLU A 1 512 ? -5.996 -16.368 19.973 1.00 89.25 512 GLU A O 1
ATOM 4038 N N . GLU A 1 513 ? -7.072 -17.264 18.209 1.00 91.25 513 GLU A N 1
ATOM 4039 C CA . GLU A 1 513 ? -8.307 -17.612 18.921 1.00 91.25 513 GLU A CA 1
ATOM 4040 C C . GLU A 1 513 ? -8.062 -18.704 19.968 1.00 91.25 513 GLU A C 1
ATOM 4042 O O . GLU A 1 513 ? -8.393 -18.526 21.144 1.00 91.25 513 GLU A O 1
ATOM 4047 N N . LEU A 1 514 ? -7.426 -19.810 19.566 1.00 93.19 514 LEU A N 1
ATOM 4048 C CA . LEU A 1 514 ? -7.212 -20.964 20.435 1.00 93.19 514 LEU A CA 1
ATOM 4049 C C . LEU A 1 514 ? -6.293 -20.617 21.611 1.00 93.19 514 LEU A C 1
ATOM 4051 O O . LEU A 1 514 ? -6.589 -21.004 22.738 1.00 93.19 514 LEU A O 1
ATOM 4055 N N . SER A 1 515 ? -5.239 -19.820 21.394 1.00 93.88 515 SER A N 1
ATOM 4056 C CA . SER A 1 515 ? -4.351 -19.390 22.488 1.00 93.88 515 SER A CA 1
ATOM 4057 C C . SER A 1 515 ? -5.103 -18.620 23.573 1.00 93.88 515 SER A C 1
ATOM 4059 O O . SER A 1 515 ? -4.863 -18.826 24.760 1.00 93.88 515 SER A O 1
ATOM 4061 N N . VAL A 1 516 ? -6.018 -17.725 23.189 1.00 94.50 516 VAL A N 1
ATOM 4062 C CA . VAL A 1 516 ? -6.782 -16.922 24.155 1.00 94.50 516 VAL A CA 1
ATOM 4063 C C . VAL A 1 516 ? -7.788 -17.790 24.909 1.00 94.50 516 VAL A C 1
ATOM 4065 O O . VAL A 1 516 ? -7.881 -17.685 26.131 1.00 94.50 516 VAL A O 1
ATOM 4068 N N . ILE A 1 517 ? -8.503 -18.670 24.202 1.00 96.25 517 ILE A N 1
ATOM 4069 C CA . ILE A 1 517 ? -9.498 -19.569 24.803 1.00 96.25 517 ILE A CA 1
ATOM 4070 C C . ILE A 1 517 ? -8.829 -20.527 25.790 1.00 96.25 517 ILE A C 1
ATOM 4072 O O . ILE A 1 517 ? -9.279 -20.627 26.928 1.00 96.25 517 ILE A O 1
ATOM 4076 N N . LEU A 1 518 ? -7.725 -21.171 25.398 1.00 96.69 518 LEU A N 1
ATOM 4077 C CA . LEU A 1 518 ? -6.977 -22.074 26.276 1.00 96.69 518 LEU A CA 1
ATOM 4078 C C . LEU A 1 518 ? -6.379 -21.336 27.479 1.00 96.69 518 LEU A C 1
ATOM 4080 O O . LEU A 1 518 ? -6.417 -21.851 28.589 1.00 96.69 518 LEU A O 1
ATOM 4084 N N . CYS A 1 519 ? -5.906 -20.097 27.312 1.00 96.25 519 CYS A N 1
ATOM 4085 C CA . CYS A 1 519 ? -5.413 -19.294 28.436 1.00 96.25 519 CYS A CA 1
ATOM 4086 C C . CYS A 1 519 ? -6.526 -18.955 29.448 1.00 96.25 519 CYS A C 1
ATOM 4088 O O . CYS A 1 519 ? -6.286 -18.938 30.661 1.00 96.25 519 CYS A O 1
ATOM 4090 N N . ASN A 1 520 ? -7.748 -18.699 28.970 1.00 96.19 520 ASN A N 1
ATOM 4091 C CA . ASN A 1 520 ? -8.912 -18.472 29.827 1.00 96.19 520 ASN A CA 1
ATOM 4092 C C . ASN A 1 520 ? -9.410 -19.775 30.471 1.00 96.19 520 ASN A C 1
ATOM 4094 O O . ASN A 1 520 ? -9.757 -19.770 31.652 1.00 96.19 520 ASN A O 1
ATOM 4098 N N . ARG A 1 521 ? -9.373 -20.899 29.746 1.00 97.19 521 ARG A N 1
ATOM 4099 C CA . ARG A 1 521 ? -9.710 -22.223 30.282 1.00 97.19 521 ARG A CA 1
ATOM 4100 C C . ARG A 1 521 ? -8.720 -22.676 31.355 1.00 97.19 521 ARG A C 1
ATOM 4102 O O . ARG A 1 521 ? -9.151 -23.098 32.420 1.00 97.19 521 ARG A O 1
ATOM 4109 N N . ALA A 1 522 ? -7.420 -22.450 31.156 1.00 97.06 522 ALA A N 1
ATOM 4110 C CA . ALA A 1 522 ? -6.391 -22.665 32.175 1.00 97.06 522 ALA A CA 1
ATOM 4111 C C . ALA A 1 522 ? -6.653 -21.846 33.450 1.00 97.06 522 ALA A C 1
ATOM 4113 O O . ALA A 1 522 ? -6.414 -22.315 34.564 1.00 97.06 522 ALA A O 1
ATOM 4114 N N . ALA A 1 523 ? -7.175 -20.622 33.305 1.00 95.88 523 ALA A N 1
ATOM 4115 C CA . ALA A 1 523 ? -7.591 -19.806 34.442 1.00 95.88 523 ALA A CA 1
ATOM 4116 C C . ALA A 1 523 ? -8.787 -20.424 35.184 1.00 95.88 523 ALA A C 1
ATOM 4118 O O . ALA A 1 523 ? -8.770 -20.469 36.411 1.00 95.88 523 ALA A O 1
ATOM 4119 N N . ALA A 1 524 ? -9.789 -20.920 34.452 1.00 96.94 524 ALA A N 1
ATOM 4120 C CA . ALA A 1 524 ? -10.944 -21.620 35.017 1.00 96.94 524 ALA A CA 1
ATOM 4121 C C . ALA A 1 524 ? -10.535 -22.898 35.759 1.00 96.94 524 ALA A C 1
ATOM 4123 O O . ALA A 1 524 ? -10.929 -23.074 36.910 1.00 96.94 524 ALA A O 1
ATOM 4124 N N . TYR A 1 525 ? -9.660 -23.716 35.168 1.00 97.56 525 TYR A N 1
ATOM 4125 C CA . TYR A 1 525 ? -9.098 -24.897 35.824 1.00 97.56 525 TYR A CA 1
ATOM 4126 C C . TYR A 1 525 ? -8.305 -24.548 37.087 1.00 97.56 525 TYR A C 1
ATOM 4128 O O . TYR A 1 525 ? -8.493 -25.184 38.122 1.00 97.56 525 TYR A O 1
ATOM 4136 N N . SER A 1 526 ? -7.489 -23.489 37.049 1.00 96.00 526 SER A N 1
ATOM 4137 C CA . SER A 1 526 ? -6.753 -23.018 38.232 1.00 96.00 526 SER A CA 1
ATOM 4138 C C . SER A 1 526 ? -7.700 -22.601 39.364 1.00 96.00 526 SER A C 1
ATOM 4140 O O . SER A 1 526 ? -7.475 -22.949 40.519 1.00 96.00 526 SER A O 1
AT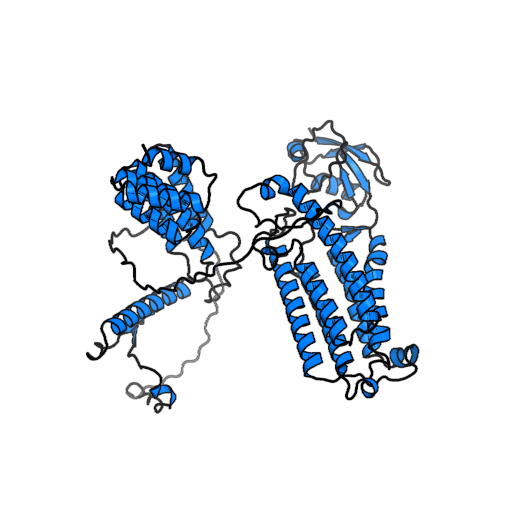OM 4142 N N . SER A 1 527 ? -8.786 -21.886 39.048 1.00 94.81 527 SER A N 1
ATOM 4143 C CA . SER A 1 527 ? -9.806 -21.507 40.038 1.00 94.81 527 SER A CA 1
ATOM 4144 C C . SER A 1 527 ? -10.582 -22.712 40.579 1.00 94.81 527 SER A C 1
ATOM 4146 O O . SER A 1 527 ? -10.951 -22.724 41.751 1.00 94.81 527 SER A O 1
ATOM 4148 N N . ALA A 1 528 ? -10.776 -23.749 39.758 1.00 95.06 528 ALA A N 1
ATOM 4149 C CA . ALA A 1 528 ? -11.380 -25.019 40.159 1.00 95.06 528 ALA A CA 1
ATOM 4150 C C . ALA A 1 528 ? -10.398 -25.970 40.881 1.00 95.06 528 ALA A C 1
ATOM 4152 O O . ALA A 1 528 ? -10.781 -27.081 41.237 1.00 95.06 528 ALA A O 1
ATOM 4153 N N . LYS A 1 529 ? -9.142 -25.547 41.115 1.00 94.88 529 LYS A N 1
ATOM 4154 C CA . LYS A 1 529 ? -8.046 -26.347 41.702 1.00 94.88 529 LYS A CA 1
ATOM 4155 C C . LYS A 1 529 ? -7.657 -27.592 40.885 1.00 94.88 529 LYS A C 1
ATOM 4157 O O . LYS A 1 529 ? -7.068 -28.531 41.415 1.00 94.88 529 LYS A O 1
ATOM 4162 N N . MET A 1 530 ? -7.952 -27.588 39.588 1.00 95.69 530 MET A N 1
ATOM 4163 C CA . MET A 1 530 ? -7.561 -28.615 38.620 1.00 95.69 530 MET A CA 1
ATOM 4164 C C . MET A 1 530 ? -6.221 -28.231 37.984 1.00 95.69 530 MET A C 1
ATOM 4166 O O . MET A 1 530 ? -6.148 -27.650 36.900 1.00 95.69 530 MET A O 1
ATOM 4170 N N . TRP A 1 531 ? -5.135 -28.448 38.723 1.00 95.75 531 TRP A N 1
ATOM 4171 C CA . TRP A 1 531 ? -3.831 -27.880 38.371 1.00 95.75 531 TRP A CA 1
ATOM 4172 C C . TRP A 1 531 ? -3.137 -28.579 37.197 1.00 95.75 531 TRP A C 1
ATOM 4174 O O . TRP A 1 531 ? -2.393 -27.934 36.460 1.00 95.75 531 TRP A O 1
ATOM 4184 N N . VAL A 1 532 ? -3.381 -29.877 37.000 1.00 96.62 532 VAL A N 1
ATOM 4185 C CA . VAL A 1 532 ? -2.755 -30.660 35.922 1.00 96.62 532 VAL A CA 1
ATOM 4186 C C . VAL A 1 532 ? -3.301 -30.218 34.565 1.00 96.62 532 VAL A C 1
ATOM 4188 O O . VAL A 1 532 ? -2.539 -29.921 33.649 1.00 96.62 532 VAL A O 1
ATOM 4191 N N . GLU A 1 533 ? -4.619 -30.087 34.455 1.00 95.94 533 GLU A N 1
ATOM 4192 C CA . GLU A 1 533 ? -5.309 -29.626 33.253 1.00 95.94 533 GLU A CA 1
ATOM 4193 C C . GLU A 1 533 ? -4.953 -28.170 32.933 1.00 95.94 533 GLU A C 1
ATOM 4195 O O . GLU A 1 533 ? -4.697 -27.829 31.775 1.00 95.94 533 GLU A O 1
ATOM 4200 N N . ALA A 1 534 ? -4.855 -27.320 33.965 1.00 96.75 534 ALA A N 1
ATOM 4201 C CA . ALA A 1 534 ? -4.389 -25.944 33.819 1.00 96.75 534 ALA A CA 1
ATOM 4202 C C . ALA A 1 534 ? -2.954 -25.869 33.272 1.00 96.75 534 ALA A C 1
ATOM 4204 O O . ALA A 1 534 ? -2.667 -25.022 32.422 1.00 96.75 534 ALA A O 1
ATOM 4205 N N . LEU A 1 535 ? -2.063 -26.754 33.736 1.00 96.69 535 LEU A N 1
ATOM 4206 C CA . LEU A 1 535 ? -0.685 -26.834 33.260 1.00 96.69 535 LEU A CA 1
ATOM 4207 C C . LEU A 1 535 ? -0.630 -27.250 31.785 1.00 96.69 535 LEU A C 1
ATOM 4209 O O . LEU A 1 535 ? 0.045 -26.585 31.001 1.00 96.69 535 LEU A O 1
ATOM 4213 N N . CYS A 1 536 ? -1.381 -28.283 31.389 1.00 96.50 536 CYS A N 1
ATOM 4214 C CA . CYS A 1 536 ? -1.444 -28.727 29.995 1.00 96.50 536 CYS A CA 1
ATOM 4215 C C . CYS A 1 536 ? -1.908 -27.605 29.053 1.00 96.50 536 CYS A C 1
ATOM 4217 O O . CYS A 1 536 ? -1.267 -27.353 28.032 1.00 96.50 536 CYS A O 1
ATOM 4219 N N . ASP A 1 537 ? -2.981 -26.890 29.406 1.00 96.81 537 ASP A N 1
ATOM 4220 C CA . ASP A 1 537 ? -3.470 -25.770 28.596 1.00 96.81 537 ASP A CA 1
ATOM 4221 C C . ASP A 1 537 ? -2.440 -24.630 28.524 1.00 96.81 537 ASP A C 1
ATOM 4223 O O . ASP A 1 537 ? -2.216 -24.064 27.451 1.00 96.81 537 ASP A O 1
ATOM 4227 N N . ALA A 1 538 ? -1.770 -24.307 29.635 1.00 96.00 538 ALA A N 1
ATOM 4228 C CA . ALA A 1 538 ? -0.747 -23.264 29.664 1.00 96.00 538 ALA A CA 1
ATOM 4229 C C . ALA A 1 538 ? 0.466 -23.603 28.779 1.00 96.00 538 ALA A C 1
ATOM 4231 O O . ALA A 1 538 ? 0.983 -22.731 28.079 1.00 96.00 538 ALA A O 1
ATOM 4232 N N . GLU A 1 539 ? 0.900 -24.864 28.751 1.00 95.81 539 GLU A N 1
ATOM 4233 C CA . GLU A 1 539 ? 1.996 -25.305 27.883 1.00 95.81 539 GLU A CA 1
ATOM 4234 C C . GLU A 1 539 ? 1.640 -25.212 26.402 1.00 95.81 539 GLU A C 1
ATOM 4236 O O . GLU A 1 539 ? 2.441 -24.712 25.609 1.00 95.81 539 GLU A O 1
ATOM 4241 N N . VAL A 1 540 ? 0.423 -25.611 26.029 1.00 94.81 540 VAL A N 1
ATOM 4242 C CA . VAL A 1 540 ? -0.066 -25.468 24.652 1.00 94.81 540 VAL A CA 1
ATOM 4243 C C . VAL A 1 540 ? -0.126 -23.991 24.245 1.00 94.81 540 VAL A C 1
ATOM 4245 O O . VAL A 1 540 ? 0.284 -23.631 23.140 1.00 94.81 540 VAL A O 1
ATOM 4248 N N . VAL A 1 541 ? -0.560 -23.102 25.144 1.00 95.00 541 VAL A N 1
ATOM 4249 C CA . VAL A 1 541 ? -0.552 -21.650 24.894 1.00 95.00 541 VAL A CA 1
ATOM 4250 C C . VAL A 1 541 ? 0.864 -21.132 24.643 1.00 95.00 541 VAL A C 1
ATOM 4252 O O . VAL A 1 541 ? 1.059 -20.342 23.720 1.00 95.00 541 VAL A O 1
ATOM 4255 N N . ILE A 1 542 ? 1.861 -21.591 25.404 1.00 94.12 542 ILE A N 1
ATOM 4256 C CA . ILE A 1 542 ? 3.268 -21.202 25.210 1.00 94.12 542 ILE A CA 1
ATOM 4257 C C . ILE A 1 542 ? 3.816 -21.751 23.884 1.00 94.12 542 ILE A C 1
ATOM 4259 O O . ILE A 1 542 ? 4.578 -21.060 23.208 1.00 94.12 542 ILE A O 1
ATOM 4263 N N . GLN A 1 543 ? 3.403 -22.949 23.459 1.00 92.62 543 GLN A N 1
ATOM 4264 C CA . GLN A 1 543 ? 3.772 -23.486 22.143 1.00 92.62 543 GLN A CA 1
ATOM 4265 C C . GLN A 1 543 ? 3.205 -22.636 20.998 1.00 92.62 543 GLN A C 1
ATOM 4267 O O . GLN A 1 543 ? 3.896 -22.394 20.007 1.00 92.62 543 GLN A O 1
ATOM 4272 N N . PHE A 1 544 ? 1.974 -22.133 21.133 1.00 89.12 544 PHE A N 1
ATOM 4273 C CA . PHE A 1 544 ? 1.383 -21.241 20.135 1.00 89.12 544 PHE A CA 1
ATOM 4274 C C . PHE A 1 544 ? 1.963 -19.823 20.174 1.00 89.12 544 PHE A C 1
ATOM 4276 O O . PHE A 1 544 ? 2.221 -19.236 19.118 1.00 89.12 544 PHE A O 1
ATOM 4283 N N . LYS A 1 545 ? 2.160 -19.265 21.371 1.00 90.50 545 LYS A N 1
ATOM 4284 C CA . LYS A 1 545 ? 2.600 -17.885 21.611 1.00 90.50 545 LYS A CA 1
ATOM 4285 C C . LYS A 1 545 ? 3.692 -17.836 22.677 1.00 90.50 545 LYS A C 1
ATOM 4287 O O . LYS A 1 545 ? 3.462 -17.428 23.814 1.00 90.50 545 LYS A O 1
ATOM 4292 N N . ARG A 1 546 ? 4.912 -18.203 22.282 1.00 90.06 546 ARG A N 1
ATOM 4293 C CA . ARG A 1 546 ? 6.067 -18.278 23.191 1.00 90.06 546 ARG A CA 1
ATOM 4294 C C . ARG A 1 546 ? 6.380 -16.961 23.904 1.00 90.06 546 ARG A C 1
ATOM 4296 O O . ARG A 1 546 ? 6.791 -16.983 25.056 1.00 90.06 546 ARG A O 1
ATOM 4303 N N . ASN A 1 547 ? 6.183 -15.837 23.222 1.00 88.81 547 ASN A N 1
ATOM 4304 C CA . ASN A 1 547 ? 6.458 -14.494 23.730 1.00 88.81 547 ASN A CA 1
ATOM 4305 C C . ASN A 1 547 ? 5.336 -13.918 24.610 1.00 88.81 547 ASN A C 1
ATOM 4307 O O . ASN A 1 547 ? 5.461 -12.793 25.080 1.00 88.81 547 ASN A O 1
ATOM 4311 N N . TRP A 1 548 ? 4.224 -14.632 24.810 1.00 91.38 548 TRP A N 1
ATOM 4312 C CA . TRP A 1 548 ? 3.084 -14.093 25.542 1.00 91.38 548 TRP A CA 1
ATOM 4313 C C . TRP A 1 548 ? 3.201 -14.373 27.043 1.00 91.38 548 TRP A C 1
ATOM 4315 O O . TRP A 1 548 ? 2.968 -15.491 27.509 1.00 91.38 548 TRP A O 1
ATOM 4325 N N . SER A 1 549 ? 3.508 -13.325 27.809 1.00 91.12 549 SER A N 1
ATOM 4326 C CA . SER A 1 549 ? 3.689 -13.350 29.271 1.00 91.12 549 SER A CA 1
ATOM 4327 C C . SER A 1 549 ? 2.527 -14.001 30.027 1.00 91.12 549 SER A C 1
ATOM 4329 O O . SER A 1 549 ? 2.735 -14.733 30.994 1.00 91.12 549 SER A O 1
ATOM 4331 N N . LYS A 1 550 ? 1.288 -13.811 29.555 1.00 91.38 550 LYS A N 1
ATOM 4332 C CA . LYS A 1 550 ? 0.088 -14.365 30.193 1.00 91.38 550 LYS A CA 1
ATOM 4333 C C . LYS A 1 550 ? 0.061 -15.895 30.178 1.00 91.38 550 LYS A C 1
ATOM 4335 O O . LYS A 1 550 ? -0.461 -16.490 31.115 1.00 91.38 550 LYS A O 1
ATOM 4340 N N . GLY A 1 551 ? 0.631 -16.536 29.154 1.00 93.69 551 GLY A N 1
ATOM 4341 C CA . GLY A 1 551 ? 0.779 -17.994 29.107 1.00 93.69 551 GLY A CA 1
ATOM 4342 C C . GLY A 1 551 ? 1.737 -18.499 30.188 1.00 93.69 551 GLY A C 1
ATOM 4343 O O . GLY A 1 551 ? 1.385 -19.391 30.959 1.00 93.69 551 GLY A O 1
ATOM 4344 N N . HIS A 1 552 ? 2.899 -17.850 30.309 1.00 94.94 552 HIS A N 1
ATOM 4345 C CA . HIS A 1 552 ? 3.893 -18.136 31.352 1.00 94.94 552 HIS A CA 1
ATOM 4346 C C . HIS A 1 552 ? 3.341 -17.904 32.761 1.00 94.94 552 HIS A C 1
ATOM 4348 O O . HIS A 1 552 ? 3.528 -18.748 33.632 1.00 94.94 552 HIS A O 1
ATOM 4354 N N . PHE A 1 553 ? 2.557 -16.840 32.965 1.00 95.25 553 PHE A N 1
ATOM 4355 C CA . PHE A 1 553 ? 1.853 -16.589 34.226 1.00 95.25 553 PHE A CA 1
ATOM 4356 C C . PHE A 1 553 ? 0.916 -17.744 34.615 1.00 95.25 553 PHE A C 1
ATOM 4358 O O . PHE A 1 553 ? 0.911 -18.188 35.764 1.00 95.25 553 PHE A O 1
ATOM 4365 N N . ARG A 1 554 ? 0.121 -18.263 33.664 1.00 96.00 554 ARG A N 1
ATOM 4366 C CA . ARG A 1 554 ? -0.758 -19.418 33.922 1.00 96.00 554 ARG A CA 1
ATOM 4367 C C . ARG A 1 554 ? 0.044 -20.673 34.260 1.00 96.00 554 ARG A C 1
ATOM 4369 O O . ARG A 1 554 ? -0.336 -21.374 35.193 1.00 96.00 554 ARG A O 1
ATOM 4376 N N . LYS A 1 555 ? 1.154 -20.920 33.554 1.00 95.75 555 LYS A N 1
ATOM 4377 C CA . LYS A 1 555 ? 2.054 -22.049 33.827 1.00 95.75 555 LYS A CA 1
ATOM 4378 C C . LYS A 1 555 ? 2.647 -21.965 35.236 1.00 95.75 555 LYS A C 1
ATOM 4380 O O . LYS A 1 555 ? 2.561 -22.939 35.977 1.00 95.75 555 LYS A O 1
ATOM 4385 N N . ALA A 1 556 ? 3.177 -20.804 35.623 1.00 95.25 556 ALA A N 1
ATOM 4386 C CA . ALA A 1 556 ? 3.746 -20.581 36.951 1.00 95.25 556 ALA A CA 1
ATOM 4387 C C . ALA A 1 556 ? 2.712 -20.831 38.061 1.00 95.25 556 ALA A C 1
ATOM 4389 O O . ALA A 1 556 ? 2.982 -21.579 38.996 1.00 95.25 556 ALA A O 1
ATOM 4390 N N . LYS A 1 557 ? 1.489 -20.301 37.915 1.00 95.00 557 LYS A N 1
ATOM 4391 C CA . LYS A 1 557 ? 0.408 -20.502 38.893 1.00 95.00 557 LYS A CA 1
ATOM 4392 C C . LYS A 1 557 ? -0.057 -21.961 38.990 1.00 95.00 557 LYS A C 1
ATOM 4394 O O . LYS A 1 557 ? -0.343 -22.442 40.084 1.00 95.00 557 LYS A O 1
ATOM 4399 N N . ALA A 1 558 ? -0.119 -22.677 37.867 1.00 96.31 558 ALA A N 1
ATOM 4400 C CA . ALA A 1 558 ? -0.461 -24.098 37.862 1.00 96.31 558 ALA A CA 1
ATOM 4401 C C . ALA A 1 558 ? 0.625 -24.949 38.548 1.00 96.31 558 ALA A C 1
ATOM 4403 O O . ALA A 1 558 ? 0.304 -25.810 39.364 1.00 96.31 558 ALA A O 1
ATOM 4404 N N . LEU A 1 559 ? 1.906 -24.672 38.279 1.00 96.06 559 LEU A N 1
ATOM 4405 C CA . LEU A 1 559 ? 3.039 -25.347 38.927 1.00 96.06 559 LEU A CA 1
ATOM 4406 C C . LEU A 1 559 ? 3.120 -25.045 40.427 1.00 96.06 559 LEU A C 1
ATOM 4408 O O . LEU A 1 559 ? 3.382 -25.956 41.212 1.00 96.06 559 LEU A O 1
ATOM 4412 N N . GLN A 1 560 ? 2.821 -23.807 40.830 1.00 94.75 560 GLN A N 1
ATOM 4413 C CA . GLN A 1 560 ? 2.689 -23.420 42.235 1.00 94.75 560 GLN A CA 1
ATOM 4414 C C . GLN A 1 560 ? 1.607 -24.252 42.936 1.00 94.75 560 GLN A C 1
ATOM 4416 O O . GLN A 1 560 ? 1.859 -24.817 43.997 1.00 94.75 560 GLN A O 1
ATOM 4421 N N . GLY A 1 561 ? 0.428 -24.394 42.317 1.00 92.75 561 GLY A N 1
ATOM 4422 C CA . GLY A 1 561 ? -0.664 -25.226 42.835 1.00 92.75 561 GLY A CA 1
ATOM 4423 C C . GLY A 1 561 ? -0.331 -26.723 42.919 1.00 92.75 561 GLY A C 1
ATOM 4424 O O . GLY A 1 561 ? -0.885 -27.424 43.763 1.00 92.75 561 GLY A O 1
ATOM 4425 N N . LEU A 1 562 ? 0.606 -27.203 42.094 1.00 94.69 562 LEU A N 1
ATOM 4426 C CA . LEU A 1 562 ? 1.157 -28.565 42.142 1.00 94.69 562 LEU A CA 1
ATOM 4427 C C . LEU A 1 562 ? 2.319 -28.731 43.139 1.00 94.69 562 LEU A C 1
ATOM 4429 O O . LEU A 1 562 ? 2.823 -29.841 43.289 1.00 94.69 562 LEU A O 1
ATOM 4433 N N . GLY A 1 563 ? 2.781 -27.656 43.785 1.00 92.94 563 GLY A N 1
ATOM 4434 C CA . GLY A 1 563 ? 3.935 -27.678 44.691 1.00 92.94 563 GLY A CA 1
ATOM 4435 C C . GLY A 1 563 ? 5.303 -27.748 43.996 1.00 92.94 563 GLY A C 1
ATOM 4436 O O . GLY A 1 563 ? 6.319 -27.930 44.662 1.00 92.94 563 GLY A O 1
ATOM 4437 N N . ARG A 1 564 ? 5.366 -27.583 42.669 1.00 95.06 564 ARG A N 1
ATOM 4438 C CA . ARG A 1 564 ? 6.613 -27.595 41.876 1.00 95.06 564 ARG A CA 1
ATOM 4439 C C . ARG A 1 564 ? 7.193 -26.183 41.782 1.00 95.06 564 ARG A C 1
ATOM 4441 O O . ARG A 1 564 ? 7.148 -25.548 40.730 1.00 95.06 564 ARG A O 1
ATOM 4448 N N . ILE A 1 565 ? 7.688 -25.675 42.909 1.00 93.94 565 ILE A N 1
ATOM 4449 C CA . ILE A 1 565 ? 8.046 -24.255 43.073 1.00 93.94 565 ILE A CA 1
ATOM 4450 C C . ILE A 1 565 ? 9.234 -23.830 42.198 1.00 93.94 565 ILE A C 1
ATOM 4452 O O . ILE A 1 565 ? 9.191 -22.748 41.617 1.00 93.94 565 ILE A O 1
ATOM 4456 N N . ASP A 1 566 ? 10.259 -24.670 42.045 1.00 92.06 566 ASP A N 1
ATOM 4457 C CA . ASP A 1 566 ? 11.445 -24.318 41.248 1.00 92.06 566 ASP A CA 1
ATOM 4458 C C . ASP A 1 566 ? 11.096 -24.142 39.764 1.00 92.06 566 ASP A C 1
ATOM 4460 O O . ASP A 1 566 ? 11.409 -23.122 39.155 1.00 92.06 566 ASP A O 1
ATOM 4464 N N . GLU A 1 567 ? 10.311 -25.063 39.205 1.00 94.44 567 GLU A N 1
ATOM 4465 C CA . GLU A 1 567 ? 9.826 -24.942 37.827 1.00 94.44 567 GLU A CA 1
ATOM 4466 C C . GLU A 1 567 ? 8.857 -23.765 37.645 1.00 94.44 567 GLU A C 1
ATOM 4468 O O . GLU A 1 567 ? 8.790 -23.166 36.569 1.00 94.44 567 GLU A O 1
ATOM 4473 N N . ALA A 1 568 ? 8.089 -23.422 38.687 1.00 94.25 568 ALA A N 1
ATOM 4474 C CA . ALA A 1 568 ? 7.221 -22.250 38.668 1.00 94.25 568 ALA A CA 1
ATOM 4475 C C . ALA A 1 568 ? 8.040 -20.950 38.586 1.00 94.25 568 ALA A C 1
ATOM 4477 O O . ALA A 1 568 ? 7.667 -20.048 37.829 1.00 94.25 568 ALA A O 1
ATOM 4478 N N . LYS A 1 569 ? 9.165 -20.868 39.315 1.00 93.62 569 LYS A N 1
ATOM 4479 C CA . LYS A 1 569 ? 10.110 -19.741 39.252 1.00 93.62 569 LYS A CA 1
ATOM 4480 C C . LYS A 1 569 ? 10.711 -19.611 37.860 1.00 93.62 569 LYS A C 1
ATOM 4482 O O . LYS A 1 569 ? 10.670 -18.518 37.300 1.00 93.62 569 LYS A O 1
ATOM 4487 N N . ASP A 1 570 ? 11.183 -20.712 37.282 1.00 93.06 570 ASP A N 1
ATOM 4488 C CA . ASP A 1 570 ? 11.764 -20.725 35.936 1.00 93.06 570 ASP A CA 1
ATOM 4489 C C . ASP A 1 570 ? 10.751 -20.276 34.875 1.00 93.06 570 ASP A C 1
ATOM 4491 O O . ASP A 1 570 ? 11.064 -19.461 34.005 1.00 93.06 570 ASP A O 1
ATOM 4495 N N . ALA A 1 571 ? 9.504 -20.750 34.967 1.00 92.00 571 ALA A N 1
ATOM 4496 C CA . ALA A 1 571 ? 8.434 -20.330 34.066 1.00 92.00 571 ALA A CA 1
ATOM 4497 C C . ALA A 1 571 ? 8.112 -18.831 34.206 1.00 92.00 571 ALA A C 1
ATOM 4499 O O . ALA A 1 571 ? 7.905 -18.148 33.201 1.00 92.00 571 ALA A O 1
ATOM 4500 N N . ALA A 1 572 ? 8.086 -18.304 35.434 1.00 92.88 572 ALA A N 1
ATOM 4501 C CA . ALA A 1 572 ? 7.848 -16.885 35.679 1.00 92.88 572 ALA A CA 1
ATOM 4502 C C . ALA A 1 572 ? 9.011 -16.005 35.189 1.00 92.88 572 ALA A C 1
ATOM 4504 O O . ALA A 1 572 ? 8.767 -14.986 34.541 1.00 92.88 572 ALA A O 1
ATOM 4505 N N . LEU A 1 573 ? 10.260 -16.424 35.420 1.00 92.00 573 LEU A N 1
ATOM 4506 C CA . LEU A 1 573 ? 11.462 -15.761 34.906 1.00 92.00 573 LEU A CA 1
ATOM 4507 C C . LEU A 1 573 ? 11.465 -15.700 33.381 1.00 92.00 573 LEU A C 1
ATOM 4509 O O . LEU A 1 573 ? 11.632 -14.622 32.818 1.00 92.00 573 LEU A O 1
ATOM 4513 N N . LEU A 1 574 ? 11.193 -16.825 32.715 1.00 90.81 574 LEU A N 1
ATOM 4514 C CA . LEU A 1 574 ? 11.131 -16.879 31.256 1.00 90.81 574 LEU A CA 1
ATOM 4515 C C . LEU A 1 574 ? 10.062 -15.930 30.693 1.00 90.81 574 LEU A C 1
ATOM 4517 O O . LEU A 1 574 ? 10.263 -15.313 29.651 1.00 90.81 574 LEU A O 1
ATOM 4521 N N . GLY A 1 575 ? 8.925 -15.777 31.375 1.00 91.31 575 GLY A N 1
ATOM 4522 C CA . GLY A 1 575 ? 7.918 -14.792 30.982 1.00 91.31 575 GLY A CA 1
ATOM 4523 C C . GLY A 1 575 ? 8.376 -13.338 31.178 1.00 91.31 575 GLY A C 1
ATOM 4524 O O . GLY A 1 575 ? 8.055 -12.495 30.338 1.00 91.31 575 GLY A O 1
ATOM 4525 N N . LEU A 1 576 ? 9.142 -13.048 32.238 1.00 91.44 576 LEU A N 1
ATOM 4526 C CA . LEU A 1 576 ? 9.715 -11.721 32.509 1.00 91.44 576 LEU A CA 1
ATOM 4527 C C . LEU A 1 576 ? 10.833 -11.352 31.527 1.00 91.44 576 LEU A C 1
ATOM 4529 O O . LEU A 1 576 ? 11.010 -10.173 31.243 1.00 91.44 576 LEU A O 1
ATOM 4533 N N . GLU A 1 577 ? 11.549 -12.326 30.959 1.00 90.12 577 GLU A N 1
ATOM 4534 C CA . GLU A 1 577 ? 12.498 -12.064 29.866 1.00 90.12 577 GLU A CA 1
ATOM 4535 C C . GLU A 1 577 ? 11.802 -11.478 28.627 1.00 90.12 577 GLU A C 1
ATOM 4537 O O . GLU A 1 577 ? 12.381 -10.643 27.931 1.00 90.12 577 GLU A O 1
ATOM 4542 N N . PHE A 1 578 ? 10.558 -11.893 28.349 1.00 88.62 578 PHE A N 1
ATOM 4543 C CA . PHE A 1 578 ? 9.774 -11.364 27.229 1.00 88.62 578 PHE A CA 1
ATOM 4544 C C . PHE A 1 578 ? 9.079 -10.036 27.560 1.00 88.62 578 PHE A C 1
ATOM 4546 O O . PHE A 1 578 ? 9.084 -9.133 26.726 1.00 88.62 578 PHE A O 1
ATOM 4553 N N . GLU A 1 579 ? 8.480 -9.910 28.749 1.00 87.62 579 GLU A N 1
ATOM 4554 C CA . GLU A 1 579 ? 7.824 -8.678 29.216 1.00 87.62 579 GLU A CA 1
ATOM 4555 C C . GLU A 1 579 ? 8.286 -8.311 30.641 1.00 87.62 579 GLU A C 1
ATOM 4557 O O . GLU A 1 579 ? 7.607 -8.655 31.617 1.00 87.62 579 GLU A O 1
ATOM 4562 N N . PRO A 1 580 ? 9.408 -7.575 30.781 1.00 88.56 580 PRO A N 1
ATOM 4563 C CA . PRO A 1 580 ? 9.980 -7.242 32.087 1.00 88.56 580 PRO A CA 1
ATOM 4564 C C . PRO A 1 580 ? 9.065 -6.389 32.968 1.00 88.56 580 PRO A C 1
ATOM 4566 O O . PRO A 1 580 ? 9.098 -6.522 34.187 1.00 88.56 580 PRO A O 1
ATOM 4569 N N . ASP A 1 581 ? 8.227 -5.543 32.364 1.00 89.00 581 ASP A N 1
ATOM 4570 C CA . ASP A 1 581 ? 7.382 -4.559 33.058 1.00 89.00 581 ASP A CA 1
ATOM 4571 C C . ASP A 1 581 ? 6.027 -5.127 33.538 1.00 89.00 581 ASP A C 1
ATOM 4573 O O . ASP A 1 581 ? 5.174 -4.388 34.036 1.00 89.00 581 ASP A O 1
ATOM 4577 N N . ASN A 1 582 ? 5.778 -6.433 33.377 1.00 90.06 582 ASN A N 1
ATOM 4578 C CA . ASN A 1 582 ? 4.483 -7.032 33.699 1.00 90.06 582 ASN A CA 1
ATOM 4579 C C . ASN A 1 582 ? 4.281 -7.193 35.220 1.00 90.06 582 ASN A C 1
ATOM 4581 O O . ASN A 1 582 ? 4.841 -8.094 35.848 1.00 90.06 582 ASN A O 1
ATOM 4585 N N . ALA A 1 583 ? 3.432 -6.340 35.804 1.00 91.19 583 ALA A N 1
ATOM 4586 C CA . ALA A 1 583 ? 3.181 -6.294 37.245 1.00 91.19 583 ALA A CA 1
ATOM 4587 C C . ALA A 1 583 ? 2.644 -7.616 37.831 1.00 91.19 583 ALA A C 1
ATOM 4589 O O . ALA A 1 583 ? 3.089 -8.019 38.907 1.00 91.19 583 ALA A O 1
ATOM 4590 N N . ASP A 1 584 ? 1.739 -8.307 37.127 1.00 87.25 584 ASP A N 1
ATOM 4591 C CA . ASP A 1 584 ? 1.137 -9.564 37.599 1.00 87.25 584 ASP A CA 1
ATOM 4592 C C . ASP A 1 584 ? 2.190 -10.676 37.686 1.00 87.25 584 ASP A C 1
ATOM 4594 O O . ASP A 1 584 ? 2.240 -11.436 38.655 1.00 87.25 584 ASP A O 1
ATOM 4598 N N . LEU A 1 585 ? 3.068 -10.754 36.684 1.00 89.94 585 LEU A N 1
ATOM 4599 C CA . LEU A 1 585 ? 4.119 -11.764 36.628 1.00 89.94 585 LEU A CA 1
ATOM 4600 C C . LEU A 1 585 ? 5.252 -11.470 37.619 1.00 89.94 585 LEU A C 1
ATOM 4602 O O . LEU A 1 585 ? 5.745 -12.389 38.270 1.00 89.94 585 LEU A O 1
ATOM 4606 N N . GLN A 1 586 ? 5.612 -10.196 37.805 1.00 92.06 586 GLN A N 1
ATOM 4607 C CA . GLN A 1 586 ? 6.546 -9.777 38.854 1.00 92.06 586 GLN A CA 1
ATOM 4608 C C . GLN A 1 586 ? 6.004 -10.062 40.259 1.00 92.06 586 GLN A C 1
ATOM 4610 O O . GLN A 1 586 ? 6.778 -10.369 41.1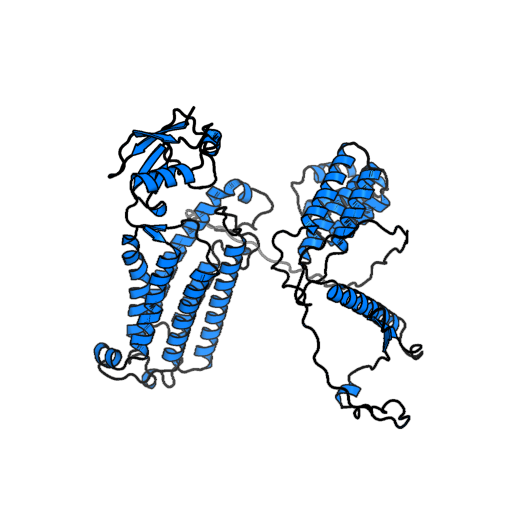65 1.00 92.06 586 GLN A O 1
ATOM 4615 N N . ALA A 1 587 ? 4.694 -9.906 40.475 1.00 92.00 587 ALA A N 1
ATOM 4616 C CA . ALA A 1 587 ? 4.056 -10.243 41.744 1.00 92.00 587 ALA A CA 1
ATOM 4617 C C . ALA A 1 587 ? 4.089 -11.759 41.987 1.00 92.00 587 ALA A C 1
ATOM 4619 O O . ALA A 1 587 ? 4.544 -12.181 43.045 1.00 92.00 587 ALA A O 1
ATOM 4620 N N . ALA A 1 588 ? 3.719 -12.566 40.985 1.00 89.25 588 ALA A N 1
ATOM 4621 C CA . ALA A 1 588 ? 3.797 -14.024 41.076 1.00 89.25 588 ALA A CA 1
ATOM 4622 C C . ALA A 1 588 ? 5.231 -14.521 41.313 1.00 89.25 588 ALA A C 1
ATOM 4624 O O . ALA A 1 588 ? 5.449 -15.398 42.139 1.00 89.25 588 ALA A O 1
ATOM 4625 N N . TYR A 1 589 ? 6.230 -13.942 40.642 1.00 92.38 589 TYR A N 1
ATOM 4626 C CA . TYR A 1 589 ? 7.626 -14.316 40.866 1.00 92.38 589 TYR A CA 1
ATOM 4627 C C . TYR A 1 589 ? 8.098 -13.981 42.288 1.00 92.38 589 TYR A C 1
ATOM 4629 O O . TYR A 1 589 ? 8.758 -14.801 42.920 1.00 92.38 589 TYR A O 1
ATOM 4637 N N . ARG A 1 590 ? 7.714 -12.812 42.823 1.00 92.12 590 ARG A N 1
ATOM 4638 C CA . ARG A 1 590 ? 8.006 -12.431 44.216 1.00 92.12 590 ARG A CA 1
ATOM 4639 C C . ARG A 1 590 ? 7.338 -13.362 45.226 1.00 92.12 590 ARG A C 1
ATOM 4641 O O . ARG A 1 590 ? 7.969 -13.714 46.213 1.00 92.12 590 ARG A O 1
ATOM 4648 N N . GLU A 1 591 ? 6.099 -13.777 44.971 1.00 90.62 591 GLU A N 1
ATOM 4649 C CA . GLU A 1 591 ? 5.383 -14.745 45.811 1.00 90.62 591 GLU A CA 1
ATOM 4650 C C . GLU A 1 591 ? 6.077 -16.112 45.823 1.00 90.62 591 GLU A C 1
ATOM 4652 O O . GLU A 1 591 ? 6.174 -16.734 46.870 1.00 90.62 591 GLU A O 1
ATOM 4657 N N . LEU A 1 592 ? 6.617 -16.556 44.685 1.00 89.75 592 LEU A N 1
ATOM 4658 C CA . LEU A 1 592 ? 7.351 -17.821 44.590 1.00 89.75 592 LEU A CA 1
ATOM 4659 C C . LEU A 1 592 ? 8.726 -17.780 45.275 1.00 89.75 592 LEU A C 1
ATOM 4661 O O . LEU A 1 592 ? 9.293 -18.835 45.556 1.00 89.75 592 LEU A O 1
ATOM 4665 N N . GLN A 1 593 ? 9.299 -16.591 45.482 1.00 83.62 593 GLN A N 1
ATOM 4666 C CA . GLN A 1 593 ? 10.577 -16.409 46.178 1.00 83.62 593 GLN A CA 1
ATOM 4667 C C . GLN A 1 593 ? 10.451 -16.389 47.705 1.00 83.62 593 GLN A C 1
ATOM 4669 O O . GLN A 1 593 ? 11.456 -16.648 48.369 1.00 83.62 593 GLN A O 1
ATOM 4674 N N . ALA A 1 594 ? 9.268 -16.049 48.224 1.00 69.69 594 ALA A N 1
ATOM 4675 C CA . ALA A 1 594 ? 8.951 -16.085 49.650 1.00 69.69 594 ALA A CA 1
ATOM 4676 C C . ALA A 1 594 ? 8.790 -17.532 50.133 1.00 69.69 594 ALA A C 1
ATOM 4678 O O . ALA A 1 594 ? 9.217 -17.794 51.280 1.00 69.69 594 ALA A O 1
#

Secondary structure (DSSP, 8-state):
--EEEEEEESSTTPPPEEEEETT-SSGGG-BHHHHHHHHHHHH---GGGEEEEETT--B---TTSBTGGGT--TTPEEEEEE--SEEEHHHHHHHHHHHHHHHHHHHHH-HHHHHHHHSS-----HHHHHHHHHHHHHHHHHHHHHHHT---SSSEEETTHHHHHHHIIIIIIIIHHHHHHHSGGGSHHHHTTSGGG-HHHHHHHHHHHHHHHHHHHHHHHHHHHTS-TT--------SSTTTTT-S-HHHHHHHHHHHHHHHHTTS-HHHHHHHHHHHHHHHHHHHHHHHHHHHHTHHHHSSTTS----------PPP-----------------------PPPPP---------------------------------PPSP---PPPPPTTTTSS----EEE-TTT--EEESSPPPTTS-HHHHHHHHHHHHHHHHHHHHHHHSPSSSSPPPTT--SS-HHHHHHHHHHHHHHHHHHTT-HHHHHHHHHHHHHHHHT--TTS-HHHHHHHHHHHHHHHHHHHHHTT-HHHHHHHHHHHHHH-TT-HHHHHHHHHHHHHTT-HHHHHHHHHHHHHH-TT-HHHHHHHHHHH-

Foldseek 3Di:
DFQWAFEPEPDPPDHGDIDTHRVDPDQQPAFQLVVLVVCCVPVVDHSLQKWKAFPVRHTRQDRGHGPVNVVDDSPGYIYIYGNPDKDFPLVLQLLLLVLQVPQQCCLQVPQVNLCVQAVGDFQAAPLSVLLSVLSNVLSVVSNVCSVPQDDDLRGIDHPVCSVVSSCLRNPLVRVLCRRPLSYNCRGRVNCPPHCLNDPCLQVVLVVQLVVLSVLLVQVSNLCRVQAPPPDSDHDQSPPGRPVLPARCSNLVSVLSNLVSSCVSSPVPVSSVVSSVVSNVVVVVVRVVSVVCCCVVVVVVVPDPPGHDPPPPPPDPDDDDDDDDDDDDDDDDDDDDDDDDDDDDDDDDDDDDDDDDDDDDDDDDDDDDDDDDDDDDDDDDDDDPPPPDPDDDPVNVVDDDFAWDADPPLRQIDGPDDPDPPDDPVVVVVVVVVSVVVSVLVVVLVPDDPPSDDDQQPPDDDDVLLVVLVVLQVVLVVCVVVVNLVSSLVSLVVSLVSLVPDDPNHPVVSSLVSNLVSLLSNLVSCLSVLVLVSSLVSLVVSCVSPVLALSSLLSNLSSCVSVVVLVVSLVSLVSNCVSPVPDPSSVVSNVVSVD

InterPro domains:
  IPR000626 Ubiquitin-like domain [PS50053] (3-80)
  IPR001104 3-oxo-5-alpha-steroid 4-dehydrogenase, C-terminal [PF02544] (156-301)
  IPR011990 Tetratricopeptide-like helical domain superfamily [G3DSA:1.25.40.10] (466-594)
  IPR011990 Tetratricopeptide-like helical domain superfamily [SSF48452] (468-592)
  IPR019734 Tetratricopeptide repeat [SM00028] (468-501)
  IPR019734 Tetratricopeptide repeat [SM00028] (515-548)
  IPR019734 Tetratricopeptide repeat [SM00028] (549-582)
  IPR029071 Ubiquitin-like domain superfamily [SSF54236] (27-79)
  IPR039357 3-oxo-5-alpha-steroid 4-dehydrogenase/very-long-chain enoyl-CoA reductase [PTHR10556] (55-302)

Organism: NCBI:txid200324

Radius of gyration: 34.69 Å; chains: 1; bounding box: 83×94×88 Å